Protein AF-A0A7W4V1E6-F1 (afdb_monomer_lite)

Sequence (403 aa):
MDKRIEKELVLLRAQRTRLVDEMHRVDVAMGSTAAKALASDRYASKSAIARLLGFSHTHVGNLIEASSRELPPEPETLVPVMENTLAGDYVTSIGARITRSVSAFSEADVLFQSEIDPRALLLESQESESPCMMWLLDNGQWVGVSAATVGYNGSGCSLSIEALTRAGIRPEIAEEIVGWRFCDAVDIEDPSTWKTSRKWPVHSREIPKRMGDRLIVPFGDLLREERFPSTNWLPVRAPGIDETGFYPSDTGQTSFQAWLRFLDDEDGTGLPNWAQGGRVARVFRNSEAAFEDGFSLSTRGGLWTENTLQPCVVIEQGFVQLWGFFHAPLNRTQYLPDEAYEVLAMAGVYPNSLRERDERASRPWARFVASLGPSKDGLPDRIDISGDENGCVQFTPDLPLNA

Structure (mmCIF, N/CA/C/O backbone):
data_AF-A0A7W4V1E6-F1
#
_entry.id   AF-A0A7W4V1E6-F1
#
loop_
_atom_site.group_PDB
_atom_site.id
_atom_site.type_symbol
_atom_site.label_atom_id
_atom_site.label_alt_id
_atom_site.label_comp_id
_atom_site.label_asym_id
_atom_site.label_entity_id
_atom_site.label_seq_id
_atom_site.pdbx_PDB_ins_code
_atom_site.Cartn_x
_atom_site.Cartn_y
_atom_site.Cartn_z
_atom_site.occupancy
_atom_site.B_iso_or_equiv
_atom_site.auth_seq_id
_atom_site.auth_comp_id
_atom_site.auth_asym_id
_atom_site.auth_atom_id
_atom_site.pdbx_PDB_model_num
ATOM 1 N N . MET A 1 1 ? -27.829 17.491 -1.520 1.00 53.41 1 MET A N 1
ATOM 2 C CA . MET A 1 1 ? -27.858 16.531 -2.642 1.00 53.41 1 MET A CA 1
ATOM 3 C C . MET A 1 1 ? -28.887 15.465 -2.296 1.00 53.41 1 MET A C 1
ATOM 5 O O . MET A 1 1 ? -29.018 15.158 -1.119 1.00 53.41 1 MET A O 1
ATOM 9 N N . ASP A 1 2 ? -29.697 15.004 -3.247 1.00 79.12 2 ASP A N 1
ATOM 10 C CA . ASP A 1 2 ? -30.762 14.032 -2.962 1.00 79.12 2 ASP A CA 1
ATOM 11 C C . ASP A 1 2 ? -30.137 12.659 -2.650 1.00 79.12 2 ASP A C 1
ATOM 13 O O . ASP A 1 2 ? -29.394 12.130 -3.479 1.00 79.12 2 ASP A O 1
ATOM 17 N N . LYS A 1 3 ? -30.429 12.078 -1.473 1.00 58.84 3 LYS A N 1
ATOM 18 C CA . LYS A 1 3 ? -29.887 10.775 -1.020 1.00 58.84 3 LYS A CA 1
ATOM 19 C C . LYS A 1 3 ? -30.135 9.653 -2.037 1.00 58.84 3 LYS A C 1
ATOM 21 O O . LYS A 1 3 ? -29.426 8.650 -2.063 1.00 58.84 3 LYS A O 1
ATOM 26 N N . ARG A 1 4 ? -31.147 9.817 -2.893 1.00 66.50 4 ARG A N 1
ATOM 27 C CA . ARG A 1 4 ? -31.454 8.895 -3.988 1.00 66.50 4 ARG A CA 1
ATOM 28 C C . ARG A 1 4 ? -30.422 8.940 -5.121 1.00 66.50 4 ARG A C 1
ATOM 30 O O . ARG A 1 4 ? -30.054 7.886 -5.625 1.00 66.50 4 ARG A O 1
ATOM 37 N N . ILE A 1 5 ? -29.945 10.131 -5.484 1.00 70.38 5 ILE A N 1
ATOM 38 C CA . ILE A 1 5 ? -28.945 10.331 -6.548 1.00 70.38 5 ILE A CA 1
ATOM 39 C C . ILE A 1 5 ? -27.585 9.782 -6.106 1.00 70.38 5 ILE A C 1
ATOM 41 O O . ILE A 1 5 ? -26.885 9.146 -6.887 1.00 70.38 5 ILE A O 1
ATOM 45 N N . GLU A 1 6 ? -27.236 9.978 -4.836 1.00 60.06 6 GLU A N 1
ATOM 46 C CA . GLU A 1 6 ? -26.008 9.449 -4.238 1.00 60.06 6 GLU A CA 1
ATOM 47 C C . GLU A 1 6 ? -25.981 7.914 -4.274 1.00 60.06 6 GLU A C 1
ATOM 49 O O . GLU A 1 6 ? -25.033 7.318 -4.781 1.00 60.06 6 GLU A O 1
ATOM 54 N N . LYS A 1 7 ? -27.087 7.271 -3.883 1.00 63.78 7 LYS A N 1
ATOM 55 C CA . LYS A 1 7 ? -27.238 5.811 -3.946 1.00 63.78 7 LYS A CA 1
ATOM 56 C C . LYS A 1 7 ? -27.154 5.251 -5.373 1.00 63.78 7 LYS A C 1
ATOM 58 O O . LYS A 1 7 ? -26.591 4.180 -5.587 1.00 63.78 7 LYS A O 1
ATOM 63 N N . GLU A 1 8 ? -27.717 5.954 -6.353 1.00 68.81 8 GLU A N 1
ATOM 64 C CA . GLU A 1 8 ? -27.687 5.535 -7.760 1.00 68.81 8 GLU A CA 1
ATOM 65 C C . GLU A 1 8 ? -26.280 5.676 -8.368 1.00 68.81 8 GLU A C 1
ATOM 67 O O . GLU A 1 8 ? -25.823 4.786 -9.088 1.00 68.81 8 GLU A O 1
ATOM 72 N N . LEU A 1 9 ? -25.538 6.726 -7.998 1.00 59.94 9 LEU A N 1
ATOM 73 C CA . LEU A 1 9 ? -24.129 6.892 -8.370 1.00 59.94 9 LEU A CA 1
ATOM 74 C C . LEU A 1 9 ? -23.226 5.811 -7.760 1.00 59.94 9 LEU A C 1
ATOM 76 O O . LEU A 1 9 ? -22.325 5.330 -8.447 1.00 59.94 9 LEU A O 1
ATOM 80 N N . VAL A 1 10 ? -23.473 5.402 -6.512 1.00 56.47 10 VAL A N 1
ATOM 81 C CA . VAL A 1 10 ? -22.743 4.299 -5.860 1.00 56.47 10 VAL A CA 1
ATOM 82 C C . VAL A 1 10 ? -22.945 2.989 -6.624 1.00 56.47 10 VAL A C 1
ATOM 84 O O . VAL A 1 10 ? -21.972 2.316 -6.964 1.00 56.47 10 VAL A O 1
ATOM 87 N N . LEU A 1 11 ? -24.190 2.661 -6.985 1.00 61.69 11 LEU A N 1
ATOM 88 C CA . LEU A 1 11 ? -24.495 1.447 -7.750 1.00 61.69 11 LEU A CA 1
ATOM 89 C C . LEU A 1 11 ? -23.829 1.447 -9.130 1.00 61.69 11 LEU A C 1
ATOM 91 O O . LEU A 1 11 ? -23.231 0.445 -9.519 1.00 61.69 11 LEU A O 1
ATOM 95 N N . LEU A 1 12 ? -23.876 2.571 -9.849 1.00 61.84 12 LEU A N 1
ATOM 96 C CA . LEU A 1 12 ? -23.239 2.690 -11.163 1.00 61.84 12 LEU A CA 1
ATOM 97 C C . LEU A 1 12 ? -21.709 2.587 -11.084 1.00 61.84 12 LEU A C 1
ATOM 99 O O . LEU A 1 12 ? -21.087 2.000 -11.970 1.00 61.84 12 LEU A O 1
ATOM 103 N N . ARG A 1 13 ? -21.084 3.114 -10.024 1.00 56.09 13 ARG A N 1
ATOM 104 C CA . ARG A 1 13 ? -19.630 3.013 -9.810 1.00 56.09 13 ARG A CA 1
ATOM 105 C C . ARG A 1 13 ? -19.204 1.598 -9.436 1.00 56.09 13 ARG A C 1
ATOM 107 O O . ARG A 1 13 ? -18.262 1.096 -10.038 1.00 56.09 13 ARG A O 1
ATOM 114 N N . ALA A 1 14 ? -19.929 0.934 -8.537 1.00 56.09 14 ALA A N 1
ATOM 115 C CA . ALA A 1 14 ? -19.693 -0.472 -8.211 1.00 56.09 14 ALA A CA 1
ATOM 116 C C . ALA A 1 14 ? -19.854 -1.369 -9.450 1.00 56.09 14 ALA A C 1
ATOM 118 O O . ALA A 1 14 ? -19.036 -2.255 -9.696 1.00 56.09 14 ALA A O 1
ATOM 119 N N . GLN A 1 15 ? -20.867 -1.095 -10.279 1.00 63.19 15 GLN A N 1
ATOM 120 C CA . GLN A 1 15 ? -21.063 -1.787 -11.550 1.00 63.19 15 GLN A CA 1
ATOM 121 C C . GLN A 1 15 ? -19.913 -1.521 -12.530 1.00 63.19 15 GLN A C 1
ATOM 123 O O . GLN A 1 15 ? -19.456 -2.453 -13.185 1.00 63.19 15 GLN A O 1
ATOM 128 N N . ARG A 1 16 ? -19.401 -0.285 -12.608 1.00 61.12 16 ARG A N 1
ATOM 129 C CA . ARG A 1 16 ? -18.223 0.042 -13.424 1.00 61.12 16 ARG A CA 1
ATOM 130 C C . ARG A 1 16 ? -16.979 -0.709 -12.951 1.00 61.12 16 ARG A C 1
ATOM 132 O O . ARG A 1 16 ? -16.312 -1.294 -13.792 1.00 61.12 16 ARG A O 1
ATOM 139 N N . THR A 1 17 ? -16.675 -0.713 -11.651 1.00 56.69 17 THR A N 1
ATOM 140 C CA . THR A 1 17 ? -15.527 -1.455 -11.097 1.00 56.69 17 THR A CA 1
ATOM 141 C C . THR A 1 17 ? -15.633 -2.934 -11.446 1.00 56.69 17 THR A C 1
ATOM 143 O O . THR A 1 17 ? -14.712 -3.491 -12.029 1.00 56.69 17 THR A O 1
ATOM 146 N N . ARG A 1 18 ? -16.810 -3.533 -11.234 1.00 65.50 18 ARG A N 1
ATOM 147 C CA . ARG A 1 18 ? -17.066 -4.931 -11.590 1.00 65.50 18 ARG A CA 1
ATOM 148 C C . ARG A 1 18 ? -16.869 -5.213 -13.081 1.00 65.50 18 ARG A C 1
ATOM 150 O O . ARG A 1 18 ? -16.315 -6.248 -13.428 1.00 65.50 18 ARG A O 1
ATOM 157 N N . LEU A 1 19 ? -17.306 -4.308 -13.958 1.00 64.62 19 LEU A N 1
ATOM 158 C CA . LEU A 1 19 ? -17.100 -4.438 -15.404 1.00 64.62 19 LEU A CA 1
ATOM 159 C C . LEU A 1 19 ? -15.622 -4.316 -15.790 1.00 64.62 19 LEU A C 1
ATOM 161 O O . LEU A 1 19 ? -15.177 -5.036 -16.676 1.00 64.62 19 LEU A O 1
ATOM 165 N N . VAL A 1 20 ? -14.858 -3.438 -15.133 1.00 66.38 20 VAL A N 1
ATOM 166 C CA . VAL A 1 20 ? -13.404 -3.327 -15.340 1.00 66.38 20 VAL A CA 1
ATOM 167 C C . VAL A 1 20 ? -12.700 -4.612 -14.898 1.00 66.38 20 VAL A C 1
ATOM 169 O O . VAL A 1 20 ? -11.871 -5.128 -15.643 1.00 66.38 20 VAL A O 1
ATOM 172 N N . ASP A 1 21 ? -13.084 -5.177 -13.753 1.00 61.81 21 ASP A N 1
ATOM 173 C CA . ASP A 1 21 ? -12.540 -6.449 -13.266 1.00 61.81 21 ASP A CA 1
ATOM 174 C C . ASP A 1 21 ? -12.914 -7.616 -14.200 1.00 61.81 21 ASP A C 1
ATOM 176 O O . ASP A 1 21 ? -12.085 -8.474 -14.507 1.00 61.81 21 ASP A O 1
ATOM 180 N N . GLU A 1 22 ? -14.148 -7.643 -14.718 1.00 69.12 22 GLU A N 1
ATOM 181 C CA . GLU A 1 22 ? -14.580 -8.625 -15.721 1.00 69.12 22 GLU A CA 1
ATOM 182 C C . GLU A 1 22 ? -13.806 -8.483 -17.037 1.00 69.12 22 GLU A C 1
ATOM 184 O O . GLU A 1 22 ? -13.367 -9.494 -17.587 1.00 69.12 22 GLU A O 1
ATOM 189 N N . MET A 1 23 ? -13.580 -7.256 -17.519 1.00 71.00 23 MET A N 1
ATOM 190 C CA . MET A 1 23 ? -12.745 -7.006 -18.697 1.00 71.00 23 MET A CA 1
ATOM 191 C C . MET A 1 23 ? -11.313 -7.495 -18.477 1.00 71.00 23 MET A C 1
ATOM 193 O O . MET A 1 23 ? -10.775 -8.193 -19.331 1.00 71.00 23 MET A O 1
ATOM 197 N N . HIS A 1 24 ? -10.728 -7.224 -17.309 1.00 68.00 24 HIS A N 1
ATOM 198 C CA . HIS A 1 24 ? -9.386 -7.697 -16.985 1.00 68.00 24 HIS A CA 1
ATOM 199 C C . HIS A 1 24 ? -9.297 -9.232 -16.982 1.00 68.00 24 HIS A C 1
ATOM 201 O O . HIS A 1 24 ? -8.365 -9.814 -17.535 1.00 68.00 24 HIS A O 1
ATOM 207 N N . ARG A 1 25 ? -10.308 -9.922 -16.438 1.00 69.12 25 ARG A N 1
ATOM 208 C CA . ARG A 1 25 ? -10.380 -11.393 -16.488 1.00 69.12 25 ARG A CA 1
ATOM 209 C C . ARG A 1 25 ? -10.493 -11.922 -17.916 1.00 69.12 25 ARG A C 1
ATOM 211 O O . ARG A 1 25 ? -9.897 -12.953 -18.231 1.00 69.12 25 ARG A O 1
ATOM 218 N N . VAL A 1 26 ? -11.250 -11.235 -18.773 1.00 75.19 26 VAL A N 1
ATOM 219 C CA . VAL A 1 26 ? -11.332 -11.560 -20.203 1.00 75.19 26 VAL A CA 1
ATOM 220 C C . VAL A 1 26 ? -9.960 -11.406 -20.859 1.00 75.19 26 VAL A C 1
ATOM 222 O O . VAL A 1 26 ? -9.536 -12.328 -21.554 1.00 75.19 26 VAL A O 1
ATOM 225 N N . ASP A 1 27 ? -9.232 -10.328 -20.572 1.00 74.00 27 ASP A N 1
ATOM 226 C CA . ASP A 1 27 ? -7.888 -10.084 -21.107 1.00 74.00 27 ASP A CA 1
ATOM 227 C C . ASP A 1 27 ? -6.894 -11.183 -20.697 1.00 74.00 27 ASP A C 1
ATOM 229 O O . ASP A 1 27 ? -6.196 -11.740 -21.548 1.00 74.00 27 ASP A O 1
ATOM 233 N N . VAL A 1 28 ? -6.883 -11.595 -19.425 1.00 70.25 28 VAL A N 1
ATOM 234 C CA . VAL A 1 28 ? -6.040 -12.716 -18.965 1.00 70.25 28 VAL A CA 1
ATOM 235 C C . VAL A 1 28 ? -6.434 -14.025 -19.654 1.00 70.25 28 VAL A C 1
ATOM 237 O O . VAL A 1 28 ? -5.568 -14.770 -20.123 1.00 70.25 28 VAL A O 1
ATOM 240 N N . ALA A 1 29 ? -7.729 -14.327 -19.769 1.00 76.50 29 ALA A N 1
ATOM 241 C CA . ALA A 1 29 ? -8.191 -15.541 -20.441 1.00 76.50 29 ALA A CA 1
ATOM 242 C C . ALA A 1 29 ? -7.820 -15.552 -21.938 1.00 76.50 29 ALA A C 1
ATOM 244 O O . ALA A 1 29 ? -7.391 -16.581 -22.480 1.00 76.50 29 ALA A O 1
ATOM 245 N N . MET A 1 30 ? -7.940 -14.402 -22.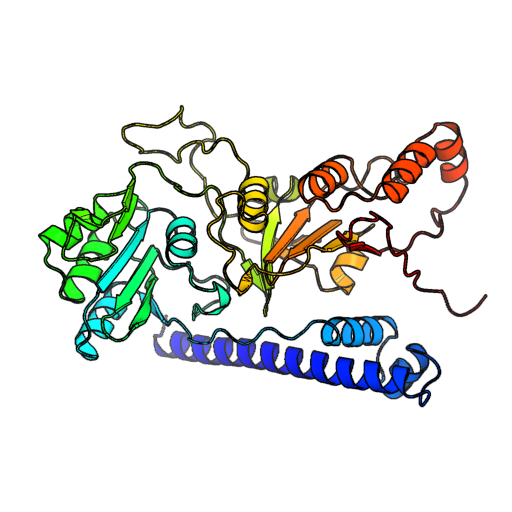605 1.00 78.75 30 MET A N 1
ATOM 246 C CA . MET A 1 30 ? -7.528 -14.204 -23.994 1.00 78.75 30 MET A CA 1
ATOM 247 C C . MET A 1 30 ? -6.020 -14.358 -24.152 1.00 78.75 30 MET A C 1
ATOM 249 O O . MET A 1 30 ? -5.570 -15.071 -25.051 1.00 78.75 30 MET A O 1
ATOM 253 N N . GLY A 1 31 ? -5.244 -13.785 -23.239 1.00 79.56 31 GLY A N 1
ATOM 254 C CA . GLY A 1 31 ? -3.805 -13.967 -23.163 1.00 79.56 31 GLY A CA 1
ATOM 255 C C . GLY A 1 31 ? -3.392 -15.422 -22.994 1.00 79.56 31 GLY A C 1
ATOM 256 O O . GLY A 1 31 ? -2.542 -15.903 -23.738 1.00 79.56 31 GLY A O 1
ATOM 257 N N . SER A 1 32 ? -4.058 -16.164 -22.102 1.00 79.62 32 SER A N 1
ATOM 258 C CA . SER A 1 32 ? -3.743 -17.575 -21.836 1.00 79.62 32 SER A CA 1
ATOM 259 C C . SER A 1 32 ? -4.015 -18.416 -23.078 1.00 79.62 32 SER A C 1
ATOM 261 O 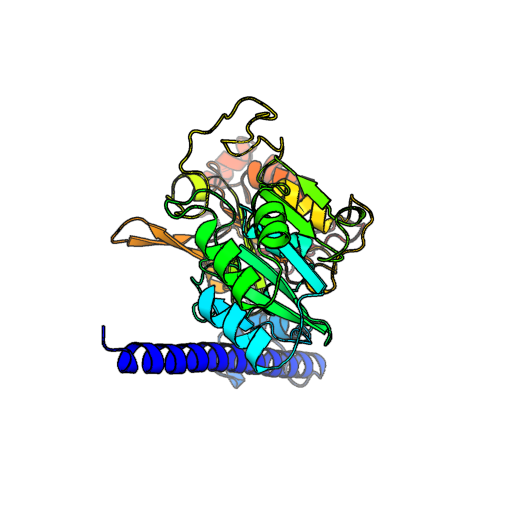O . SER A 1 32 ? -3.253 -19.316 -23.441 1.00 79.62 32 SER A O 1
ATOM 263 N N . THR A 1 33 ? -5.095 -18.079 -23.783 1.00 81.25 33 THR A N 1
ATOM 264 C CA . THR A 1 33 ? -5.448 -18.689 -25.063 1.00 81.25 33 THR A CA 1
ATOM 265 C C . THR A 1 33 ? -4.405 -18.365 -26.133 1.00 81.25 33 THR A C 1
ATOM 267 O O . THR A 1 33 ? -3.972 -19.271 -26.844 1.00 81.25 33 THR A O 1
ATOM 270 N N . ALA A 1 34 ? -3.947 -17.113 -26.224 1.00 80.56 34 ALA A N 1
ATOM 271 C CA . ALA A 1 34 ? -2.888 -16.701 -27.144 1.00 80.56 34 ALA A CA 1
ATOM 272 C C . ALA A 1 34 ? -1.539 -17.378 -26.828 1.00 80.56 34 ALA A C 1
ATOM 274 O O . ALA A 1 34 ? -0.861 -17.842 -27.743 1.00 80.56 34 ALA A O 1
ATOM 275 N N . ALA A 1 35 ? -1.183 -17.525 -25.550 1.00 79.44 35 ALA A N 1
ATOM 276 C CA . ALA A 1 35 ? 0.021 -18.219 -25.099 1.00 79.44 35 ALA A CA 1
ATOM 277 C C . ALA A 1 35 ? -0.004 -19.706 -25.493 1.00 79.44 35 ALA A C 1
ATOM 279 O O . ALA A 1 35 ? 0.938 -20.213 -26.101 1.00 79.44 35 ALA A O 1
ATOM 280 N N . LYS A 1 36 ? -1.126 -20.396 -25.242 1.00 82.00 36 LYS A N 1
ATOM 281 C CA . LYS A 1 36 ? -1.348 -21.786 -25.683 1.00 82.00 36 LYS A CA 1
ATOM 282 C C . LYS A 1 36 ? -1.326 -21.917 -27.209 1.00 82.00 36 LYS A C 1
ATOM 284 O O . LYS A 1 36 ? -0.834 -22.907 -27.748 1.00 82.00 36 LYS A O 1
ATOM 289 N N . ALA A 1 37 ? -1.855 -20.924 -27.919 1.00 78.62 37 ALA A N 1
ATOM 290 C CA . ALA A 1 37 ? -1.866 -20.892 -29.376 1.00 78.62 37 ALA A CA 1
ATOM 291 C C . ALA A 1 37 ? -0.452 -20.737 -29.971 1.00 78.62 37 ALA A C 1
ATOM 293 O O . ALA A 1 37 ? -0.162 -21.378 -30.978 1.00 78.62 37 ALA A O 1
ATOM 294 N N . LEU A 1 38 ? 0.433 -19.962 -29.330 1.00 78.62 38 LEU A N 1
ATOM 295 C CA . LEU A 1 38 ? 1.859 -19.897 -29.685 1.00 78.62 38 LEU A CA 1
ATOM 296 C C . LEU A 1 38 ? 2.588 -21.203 -29.382 1.00 78.62 38 LEU A C 1
ATOM 298 O O . LEU A 1 38 ? 3.353 -21.678 -30.209 1.00 78.62 38 LEU A O 1
ATOM 302 N N . ALA A 1 39 ? 2.335 -21.794 -28.213 1.00 77.94 39 ALA A N 1
ATOM 303 C CA . ALA A 1 39 ? 3.016 -23.011 -27.775 1.00 77.94 39 ALA A CA 1
ATOM 304 C C . ALA A 1 39 ? 2.611 -24.273 -28.561 1.00 77.94 39 ALA A C 1
ATOM 306 O O . ALA A 1 39 ? 3.296 -25.287 -28.487 1.00 77.94 39 ALA A O 1
ATOM 307 N N . SER A 1 40 ? 1.489 -24.241 -29.288 1.00 76.38 40 SER A N 1
ATOM 308 C CA . SER A 1 40 ? 0.946 -25.396 -30.021 1.00 76.38 40 SER A CA 1
ATOM 309 C C . SER A 1 40 ? 1.373 -25.473 -31.493 1.00 76.38 40 SER A C 1
ATOM 311 O O . SER A 1 40 ? 0.762 -26.229 -32.246 1.00 76.38 40 SER A O 1
ATOM 313 N N . ASP A 1 41 ? 2.353 -24.669 -31.931 1.00 67.50 41 ASP A N 1
ATOM 314 C CA . ASP A 1 41 ? 2.800 -24.509 -33.335 1.00 67.50 41 ASP A CA 1
ATOM 315 C C . ASP A 1 41 ? 1.681 -24.153 -34.338 1.00 67.50 41 ASP A C 1
ATOM 317 O O . ASP A 1 41 ? 1.891 -24.062 -35.549 1.00 67.50 41 ASP A O 1
ATOM 321 N N . ARG A 1 42 ? 0.463 -23.899 -33.844 1.00 60.22 42 ARG A N 1
ATOM 322 C CA . ARG A 1 42 ? -0.716 -23.575 -34.652 1.00 60.22 42 ARG A CA 1
ATOM 323 C C . ARG A 1 42 ? -0.607 -22.185 -35.280 1.00 60.22 42 ARG A C 1
ATOM 325 O O . ARG A 1 42 ? -1.249 -21.920 -36.294 1.00 60.22 42 ARG A O 1
ATOM 332 N N . TYR A 1 43 ? 0.220 -21.320 -34.692 1.00 69.00 43 TYR A N 1
ATOM 333 C CA . TYR A 1 43 ? 0.565 -19.999 -35.200 1.00 69.00 43 TYR A CA 1
ATOM 334 C C . TYR A 1 43 ? 2.071 -19.774 -35.086 1.00 69.00 43 TYR A C 1
ATOM 336 O O . TYR A 1 43 ? 2.656 -19.989 -34.032 1.00 69.00 43 TYR A O 1
ATOM 344 N N . ALA A 1 44 ? 2.684 -19.276 -36.160 1.00 65.69 44 ALA A N 1
ATOM 345 C CA . ALA A 1 44 ? 4.133 -19.091 -36.230 1.00 65.69 44 ALA A CA 1
ATOM 346 C C . ALA A 1 44 ? 4.663 -17.896 -35.409 1.00 65.69 44 ALA A C 1
ATOM 348 O O . ALA A 1 44 ? 5.869 -17.794 -35.201 1.00 65.69 44 ALA A O 1
ATOM 349 N N . SER A 1 45 ? 3.809 -16.948 -34.994 1.00 78.12 45 SER A N 1
ATOM 350 C CA . SER A 1 45 ? 4.249 -15.753 -34.253 1.00 78.12 45 SER A CA 1
ATOM 351 C C . SER A 1 45 ? 3.110 -14.982 -33.573 1.00 78.12 45 SER A C 1
ATOM 353 O O . SER A 1 45 ? 1.942 -15.096 -33.958 1.00 78.12 45 SER A O 1
ATOM 355 N N . LYS A 1 46 ? 3.462 -14.104 -32.615 1.00 76.12 46 LYS A N 1
ATOM 356 C CA . LYS A 1 46 ? 2.543 -13.129 -31.985 1.00 76.12 46 LYS A CA 1
ATOM 357 C C . LYS A 1 46 ? 1.804 -12.287 -33.034 1.00 76.12 46 LYS A C 1
ATOM 359 O O . LYS A 1 46 ? 0.610 -12.039 -32.907 1.00 76.12 46 LYS A O 1
ATOM 364 N N . SER A 1 47 ? 2.478 -11.916 -34.126 1.00 73.44 47 SER A N 1
ATOM 365 C CA . SER A 1 47 ? 1.895 -11.141 -35.231 1.00 73.44 47 SER A CA 1
ATOM 366 C C . SER A 1 47 ? 0.846 -11.911 -36.042 1.00 73.44 47 SER A C 1
ATOM 368 O O . SER A 1 47 ? -0.010 -11.297 -36.681 1.00 73.44 47 SER A O 1
ATOM 370 N N . ALA A 1 48 ? 0.912 -13.246 -36.067 1.00 75.00 48 ALA A N 1
ATOM 371 C CA . ALA A 1 48 ? -0.125 -14.071 -36.682 1.00 75.00 48 ALA A CA 1
ATOM 372 C C . ALA A 1 48 ? -1.396 -14.084 -35.817 1.00 75.00 48 ALA A C 1
ATOM 374 O O . ALA A 1 48 ? -2.498 -13.944 -36.343 1.00 75.00 48 ALA A O 1
ATOM 375 N N . ILE A 1 49 ? -1.230 -14.156 -34.494 1.00 77.62 49 ILE A N 1
ATOM 376 C CA . ILE A 1 49 ? -2.330 -14.080 -33.525 1.00 77.62 49 ILE A CA 1
ATOM 377 C C . ILE A 1 49 ? -2.965 -12.685 -33.525 1.00 77.62 49 ILE A C 1
ATOM 379 O O . ILE A 1 49 ? -4.184 -12.571 -33.576 1.00 77.62 49 ILE A O 1
ATOM 383 N N . ALA A 1 50 ? -2.156 -11.626 -33.561 1.00 77.00 50 ALA A N 1
ATOM 384 C CA . ALA A 1 50 ? -2.627 -10.243 -33.634 1.00 77.00 50 ALA A CA 1
ATOM 385 C C . ALA A 1 50 ? -3.537 -9.996 -34.846 1.00 77.00 50 ALA A C 1
ATOM 387 O O . ALA A 1 50 ? -4.639 -9.471 -34.699 1.00 77.00 50 ALA A O 1
ATOM 388 N N . ARG A 1 51 ? -3.134 -10.479 -36.031 1.00 79.88 51 ARG A N 1
ATOM 389 C CA . ARG A 1 51 ? -3.960 -10.410 -37.248 1.00 79.88 51 ARG A CA 1
ATOM 390 C C . ARG A 1 51 ? -5.275 -11.175 -37.128 1.00 79.88 51 ARG A C 1
ATOM 392 O O . ARG A 1 51 ? -6.274 -10.719 -37.668 1.00 79.88 51 ARG A O 1
ATOM 399 N N . LEU A 1 52 ? -5.273 -12.321 -36.448 1.00 82.12 52 LEU A N 1
ATOM 400 C CA . LEU A 1 52 ? -6.479 -13.124 -36.249 1.00 82.12 52 LEU A CA 1
ATOM 401 C C . LEU A 1 52 ? -7.472 -12.439 -35.304 1.00 82.12 52 LEU A C 1
ATOM 403 O O . LEU A 1 52 ? -8.671 -12.459 -35.557 1.00 82.12 52 LEU A O 1
ATOM 407 N N . LEU A 1 53 ? -6.965 -11.852 -34.219 1.00 78.50 53 LEU A N 1
ATOM 408 C CA . LEU A 1 53 ? -7.780 -11.218 -33.186 1.00 78.50 53 LEU A CA 1
ATOM 409 C C . LEU A 1 53 ? -8.148 -9.761 -33.512 1.00 78.50 53 LEU A C 1
ATOM 411 O O . LEU A 1 53 ? -8.956 -9.170 -32.806 1.00 78.50 53 LEU A O 1
ATOM 415 N N . GLY A 1 54 ? -7.573 -9.180 -34.570 1.00 78.75 54 GLY A N 1
ATOM 416 C CA . GLY A 1 54 ? -7.781 -7.774 -34.920 1.00 78.75 54 GLY A CA 1
ATOM 417 C C . GLY A 1 54 ? -7.100 -6.794 -33.959 1.00 78.75 54 GLY A C 1
ATOM 418 O O . GLY A 1 54 ? -7.507 -5.639 -33.884 1.00 78.75 54 GLY A O 1
ATOM 419 N N . PHE A 1 55 ? -6.069 -7.239 -33.237 1.00 79.25 55 PHE A N 1
ATOM 420 C CA . PHE A 1 55 ? -5.301 -6.416 -32.299 1.00 79.25 55 PHE A CA 1
ATOM 421 C C . PHE A 1 55 ? -3.930 -6.031 -32.857 1.00 79.25 55 PHE A C 1
ATOM 423 O O . PHE A 1 55 ? -3.449 -6.599 -33.841 1.00 79.25 55 PHE A O 1
ATOM 430 N N . SER A 1 56 ? -3.264 -5.079 -32.199 1.00 72.94 56 SER A N 1
ATOM 431 C CA . SER A 1 56 ? -1.844 -4.826 -32.441 1.00 72.94 56 SER A CA 1
ATOM 432 C C . SER A 1 56 ? -0.988 -5.969 -31.877 1.00 72.94 56 SER A C 1
ATOM 434 O O . SER A 1 56 ? -1.397 -6.698 -30.970 1.00 72.94 56 SER A O 1
ATOM 436 N N . HIS A 1 57 ? 0.220 -6.144 -32.419 1.00 66.75 57 HIS A N 1
ATOM 437 C CA . HIS A 1 57 ? 1.139 -7.172 -31.922 1.00 66.75 57 HIS A CA 1
ATOM 438 C C . HIS A 1 57 ? 1.556 -6.917 -30.462 1.00 66.75 57 HIS A C 1
ATOM 440 O O . HIS A 1 57 ? 1.642 -7.872 -29.693 1.00 66.75 57 HIS A O 1
ATOM 446 N N . THR A 1 58 ? 1.724 -5.642 -30.090 1.00 64.44 58 THR A N 1
ATOM 447 C CA . THR A 1 58 ? 2.002 -5.169 -28.730 1.00 64.44 58 THR A CA 1
ATOM 448 C C . THR A 1 58 ? 0.881 -5.585 -27.788 1.00 64.44 58 THR A C 1
ATOM 450 O O . THR A 1 58 ? 1.128 -6.222 -26.775 1.00 64.44 58 THR A O 1
ATOM 453 N N . HIS A 1 59 ? -0.376 -5.361 -28.184 1.00 69.62 59 HIS A N 1
ATOM 454 C CA . HIS A 1 59 ? -1.535 -5.726 -27.374 1.00 69.62 59 HIS A CA 1
ATOM 455 C C . HIS A 1 59 ? -1.620 -7.242 -27.139 1.00 69.62 59 HIS A C 1
ATOM 457 O O . HIS A 1 59 ? -1.875 -7.681 -26.025 1.00 69.62 59 HIS A O 1
ATOM 463 N N . VAL A 1 60 ? -1.324 -8.070 -28.148 1.00 73.75 60 VAL A N 1
ATOM 464 C CA . VAL A 1 60 ? -1.238 -9.532 -27.960 1.00 73.75 60 VAL A CA 1
ATOM 465 C C . VAL A 1 60 ? -0.076 -9.928 -27.047 1.00 73.75 60 VAL A C 1
ATOM 467 O O . VAL A 1 60 ? -0.226 -10.850 -26.248 1.00 73.75 60 VAL A O 1
ATOM 470 N N . GLY A 1 61 ? 1.066 -9.241 -27.143 1.00 70.56 61 GLY A N 1
ATOM 471 C CA . GLY A 1 61 ? 2.175 -9.383 -26.199 1.00 70.56 61 GLY A CA 1
ATOM 472 C C . GLY A 1 61 ? 1.731 -9.118 -24.761 1.00 70.56 61 GLY A C 1
ATOM 473 O O . GLY A 1 61 ? 1.939 -9.978 -23.909 1.00 70.56 61 GLY A O 1
ATOM 474 N N . ASN A 1 62 ? 1.030 -8.006 -24.540 1.00 66.12 62 ASN A N 1
ATOM 475 C CA . ASN A 1 62 ? 0.525 -7.587 -23.234 1.00 66.12 62 ASN A CA 1
ATOM 476 C C . ASN A 1 62 ? -0.515 -8.567 -22.683 1.00 66.12 62 ASN A C 1
ATOM 478 O O . ASN A 1 62 ? -0.462 -8.903 -21.506 1.00 66.12 62 ASN A O 1
ATOM 482 N N . LEU A 1 63 ? -1.406 -9.100 -23.528 1.00 74.62 63 LEU A N 1
ATOM 483 C CA . LEU A 1 63 ? -2.353 -10.148 -23.133 1.00 74.62 63 LEU A CA 1
ATOM 484 C C . LEU A 1 63 ? -1.618 -11.422 -22.692 1.00 74.62 63 LEU A C 1
ATOM 486 O O . LEU A 1 63 ? -1.889 -11.956 -21.619 1.00 74.62 63 LEU A O 1
ATOM 490 N N . ILE A 1 64 ? -0.669 -11.914 -23.496 1.00 74.19 64 ILE A N 1
ATOM 491 C CA . ILE A 1 64 ? 0.117 -13.113 -23.163 1.00 74.19 64 ILE A CA 1
ATOM 492 C C . ILE A 1 64 ? 0.875 -12.908 -21.851 1.00 74.19 64 ILE A C 1
ATOM 494 O O . ILE A 1 64 ? 0.835 -13.780 -20.984 1.00 74.19 64 ILE A O 1
ATOM 498 N N . GLU A 1 65 ? 1.519 -11.756 -21.685 1.00 67.00 65 GLU A N 1
ATOM 499 C CA . GLU A 1 65 ? 2.230 -11.410 -20.460 1.00 67.00 65 GLU A CA 1
ATOM 500 C C . GLU A 1 65 ? 1.271 -11.361 -19.262 1.00 67.00 65 GLU A C 1
ATOM 502 O O . GLU A 1 65 ? 1.510 -12.034 -18.261 1.00 67.00 65 GLU A O 1
ATOM 507 N N . ALA A 1 66 ? 0.132 -10.675 -19.391 1.00 64.75 66 ALA A N 1
ATOM 508 C CA . ALA A 1 66 ? -0.913 -10.629 -18.370 1.00 64.75 66 ALA A CA 1
ATOM 509 C C . ALA A 1 66 ? -1.437 -12.024 -18.000 1.00 64.75 66 ALA A C 1
ATOM 511 O O . ALA A 1 66 ? -1.779 -12.259 -16.850 1.00 64.75 66 ALA A O 1
ATOM 512 N N . SER A 1 67 ? -1.453 -12.969 -18.943 1.00 64.75 67 SER A N 1
ATOM 513 C CA . SER A 1 67 ? -1.881 -14.348 -18.688 1.00 64.75 67 SER A CA 1
ATOM 514 C C . SER A 1 67 ? -0.830 -15.272 -18.092 1.00 64.75 67 SER A C 1
ATOM 516 O O . SER A 1 67 ? -1.173 -16.320 -17.549 1.00 64.75 67 SER A O 1
ATOM 518 N N . SER A 1 68 ? 0.444 -14.917 -18.254 1.00 60.97 68 SER A N 1
ATOM 519 C CA . SER A 1 68 ? 1.554 -15.606 -17.596 1.00 60.97 68 SER A CA 1
ATOM 520 C C . SER A 1 68 ? 1.696 -15.186 -16.136 1.00 60.97 68 SER A C 1
ATOM 522 O O . SER A 1 68 ? 2.322 -15.898 -15.355 1.00 60.97 68 SER A O 1
ATOM 524 N N . ARG A 1 69 ? 1.077 -14.062 -15.760 1.00 60.34 69 ARG A N 1
ATOM 525 C CA . ARG A 1 69 ? 0.872 -13.688 -14.367 1.00 60.34 69 ARG A CA 1
ATOM 526 C C . ARG A 1 69 ? -0.277 -14.541 -13.840 1.00 60.34 69 ARG A C 1
ATOM 528 O O . ARG A 1 69 ? -1.368 -14.530 -14.408 1.00 60.34 69 ARG A O 1
ATOM 535 N N . GLU A 1 70 ? -0.029 -15.317 -12.788 1.00 53.34 70 GLU A N 1
ATOM 536 C CA . GLU A 1 70 ? -1.129 -15.937 -12.054 1.00 53.34 70 GLU A CA 1
ATOM 537 C C . GLU A 1 70 ? -2.060 -14.814 -11.597 1.00 53.34 70 GLU A C 1
ATOM 539 O O . GLU A 1 70 ? -1.631 -13.897 -10.892 1.00 53.34 70 GLU A O 1
ATOM 544 N N . LEU A 1 71 ? -3.319 -14.853 -12.054 1.00 53.53 71 LEU A N 1
ATOM 545 C CA . LEU A 1 71 ? -4.331 -13.956 -11.517 1.00 53.53 71 LEU A CA 1
ATOM 546 C C . LEU A 1 71 ? -4.360 -14.178 -10.007 1.00 53.53 71 LEU A C 1
ATOM 548 O O . LEU A 1 71 ? -4.440 -15.336 -9.578 1.00 53.53 71 LEU A O 1
ATOM 552 N N . PRO A 1 72 ? -4.308 -13.103 -9.211 1.00 56.44 72 PRO A N 1
ATOM 553 C CA . PRO A 1 72 ? -4.416 -13.234 -7.778 1.00 56.44 72 PRO A CA 1
ATOM 554 C C . PRO A 1 72 ? -5.638 -14.072 -7.407 1.00 56.44 72 PRO A C 1
ATOM 556 O O . PRO A 1 72 ? -6.702 -13.879 -8.009 1.00 56.44 72 PRO A O 1
ATOM 559 N N . PRO A 1 73 ? -5.560 -14.926 -6.375 1.00 62.91 73 PRO A N 1
ATOM 560 C CA . PRO A 1 73 ? -6.778 -15.276 -5.675 1.00 62.91 73 PRO A CA 1
ATOM 561 C C . PRO A 1 73 ? -7.414 -13.967 -5.186 1.00 62.91 73 PRO A C 1
ATOM 563 O O . PRO A 1 73 ? -6.739 -13.106 -4.609 1.00 62.91 73 PRO A O 1
ATOM 566 N N . GLU A 1 74 ? -8.704 -13.800 -5.476 1.00 67.88 74 GLU A N 1
ATOM 567 C CA . GLU A 1 74 ? -9.505 -12.733 -4.878 1.00 67.88 74 GLU A CA 1
ATOM 568 C C . GLU A 1 74 ? -9.344 -12.794 -3.353 1.00 67.88 74 GLU A C 1
ATOM 570 O O . GLU A 1 74 ? -9.225 -13.899 -2.808 1.00 67.88 74 GLU A O 1
ATOM 575 N N . PRO A 1 75 ? -9.337 -11.645 -2.654 1.00 74.50 75 PRO A N 1
ATOM 576 C CA . PRO A 1 75 ? -9.313 -11.650 -1.202 1.00 74.50 75 PRO A CA 1
ATOM 577 C C . PRO A 1 75 ? -10.426 -12.564 -0.680 1.00 74.50 75 PRO A C 1
ATOM 579 O O . PRO A 1 75 ? -11.591 -12.415 -1.049 1.00 74.50 75 PRO A O 1
ATOM 582 N N . GLU A 1 76 ? -10.052 -13.526 0.167 1.00 71.94 76 GLU A N 1
ATOM 583 C CA . GLU A 1 76 ? -10.957 -14.587 0.631 1.00 71.94 76 GLU A CA 1
ATOM 584 C C . GLU A 1 76 ? -12.194 -14.023 1.336 1.00 71.94 76 GLU A C 1
ATOM 586 O O . GLU A 1 76 ? -13.278 -14.603 1.280 1.00 71.94 76 GLU A O 1
ATOM 591 N N . THR A 1 77 ? -12.029 -12.878 2.001 1.00 78.62 77 THR A N 1
ATOM 592 C CA . THR A 1 77 ? -13.091 -12.173 2.711 1.00 78.62 77 THR A CA 1
ATOM 593 C C . THR A 1 77 ? -13.037 -10.695 2.369 1.00 78.62 77 THR A C 1
ATOM 595 O O . THR A 1 77 ? -12.019 -10.039 2.573 1.00 78.62 77 THR A O 1
ATOM 598 N N . LEU A 1 78 ? -14.151 -10.166 1.872 1.00 86.19 78 LEU A N 1
ATOM 599 C CA . LEU A 1 78 ? -14.328 -8.735 1.666 1.00 86.19 78 LEU A CA 1
ATOM 600 C C . LEU A 1 78 ? -14.647 -8.057 3.000 1.00 86.19 78 LEU A C 1
ATOM 602 O O . LEU A 1 78 ? -15.491 -8.531 3.762 1.00 86.19 78 LEU A O 1
ATOM 606 N N . VAL A 1 79 ? -13.993 -6.931 3.261 1.00 90.12 79 VAL A N 1
ATOM 607 C CA . VAL A 1 79 ? -14.144 -6.157 4.492 1.00 90.12 79 VAL A CA 1
ATOM 608 C C . VAL A 1 79 ? -15.006 -4.931 4.198 1.00 90.12 79 VAL A C 1
ATOM 610 O O . VAL A 1 79 ? -14.568 -4.053 3.448 1.00 90.12 79 VAL A O 1
ATOM 613 N N . PRO A 1 80 ? -16.227 -4.838 4.754 1.00 90.25 80 PRO A N 1
ATOM 614 C CA . PRO A 1 80 ? -17.033 -3.638 4.607 1.00 90.25 80 PRO A CA 1
ATOM 615 C C . PRO A 1 80 ? -16.364 -2.469 5.333 1.00 90.25 80 PRO A C 1
ATOM 617 O O . PRO A 1 80 ? -15.954 -2.611 6.485 1.00 90.25 80 PRO A O 1
ATOM 620 N N . VAL A 1 81 ? -16.289 -1.317 4.667 1.00 90.00 81 VAL A N 1
ATOM 621 C CA . VAL A 1 81 ? -15.887 -0.050 5.285 1.00 90.00 81 VAL A CA 1
ATOM 622 C C . VAL A 1 81 ? -17.131 0.815 5.430 1.00 90.00 81 VAL A C 1
ATOM 624 O O . VAL A 1 81 ? -17.852 1.030 4.459 1.00 90.00 81 VAL A O 1
ATOM 627 N N . MET A 1 82 ? -17.417 1.264 6.648 1.00 89.44 82 MET A N 1
ATOM 628 C CA . MET A 1 82 ? -18.626 2.020 6.974 1.00 89.44 82 MET A CA 1
ATOM 629 C C . MET A 1 82 ? -18.272 3.291 7.737 1.00 89.44 82 MET A C 1
ATOM 631 O O . MET A 1 82 ? -17.309 3.307 8.502 1.00 89.44 82 MET A O 1
ATOM 635 N N . GLU A 1 83 ? -19.084 4.337 7.587 1.00 88.38 83 GLU A N 1
ATOM 636 C CA . GLU A 1 83 ? -18.968 5.521 8.440 1.00 88.38 83 GLU A CA 1
ATOM 637 C C . GLU A 1 83 ? -19.181 5.163 9.917 1.00 88.38 83 GLU A C 1
ATOM 639 O O . GLU A 1 83 ? -19.937 4.250 10.259 1.00 88.38 83 GLU A O 1
ATOM 644 N N . ASN A 1 84 ? -18.538 5.932 10.792 1.00 87.44 84 ASN A N 1
ATOM 645 C CA . ASN A 1 84 ? -18.465 5.729 12.237 1.00 87.44 84 ASN A CA 1
ATOM 646 C C . ASN A 1 84 ? -19.784 5.280 12.910 1.00 87.44 84 ASN A C 1
ATOM 648 O O . ASN A 1 84 ? -19.811 4.280 13.626 1.00 87.44 84 ASN A O 1
ATOM 652 N N . THR A 1 85 ? -20.891 5.986 12.662 1.00 86.75 85 THR A N 1
ATOM 653 C CA . THR A 1 85 ? -22.195 5.687 13.275 1.00 86.75 85 THR A CA 1
ATOM 654 C C . THR A 1 85 ? -22.806 4.401 12.730 1.00 86.75 85 THR A C 1
ATOM 656 O O . THR A 1 85 ? -23.318 3.592 13.502 1.00 86.75 85 THR A O 1
ATOM 659 N N . LEU A 1 86 ? -22.697 4.184 11.417 1.00 90.88 86 LEU A N 1
ATOM 660 C CA . LEU A 1 86 ? -23.212 2.995 10.749 1.00 90.88 86 LEU A CA 1
ATOM 661 C C . LEU A 1 86 ? -22.441 1.739 11.165 1.00 90.88 86 LEU A C 1
ATOM 663 O O . LEU A 1 86 ? -23.053 0.690 11.339 1.00 90.88 86 LEU A O 1
ATOM 667 N N . ALA A 1 87 ? -21.125 1.846 11.364 1.00 92.75 87 ALA A N 1
ATOM 668 C CA . ALA A 1 87 ? -20.299 0.735 11.822 1.00 92.75 87 ALA A CA 1
ATOM 669 C C . ALA A 1 87 ? -20.742 0.230 13.206 1.00 92.75 87 ALA A C 1
ATOM 671 O O . ALA A 1 87 ? -20.926 -0.973 13.392 1.00 92.75 87 ALA A O 1
ATOM 672 N N . GLY A 1 88 ? -20.963 1.140 14.163 1.00 92.81 88 GLY A N 1
ATOM 673 C CA . GLY A 1 88 ? -21.440 0.776 15.501 1.00 92.81 88 GLY A CA 1
ATOM 674 C C . GLY A 1 88 ? -22.835 0.147 15.480 1.00 92.81 88 GLY A C 1
ATOM 675 O O . GLY A 1 88 ? -23.057 -0.903 16.088 1.00 92.81 88 GLY A O 1
ATOM 676 N N . ASP A 1 89 ? -23.755 0.736 14.709 1.00 92.31 89 ASP A N 1
ATOM 677 C CA . ASP A 1 89 ? -25.110 0.207 14.536 1.00 92.31 89 ASP A CA 1
ATOM 678 C C . ASP A 1 89 ? -25.089 -1.179 13.861 1.00 92.31 89 ASP A C 1
ATOM 680 O O . ASP A 1 89 ? -25.841 -2.071 14.258 1.00 92.31 89 ASP A O 1
ATOM 684 N N . TYR A 1 90 ? -24.202 -1.392 12.879 1.00 93.44 90 TYR A N 1
ATOM 685 C CA . TYR A 1 90 ? -24.021 -2.674 12.198 1.00 93.44 90 TYR A CA 1
ATOM 686 C C . TYR A 1 90 ? -23.613 -3.775 13.177 1.00 93.44 90 TYR A C 1
ATOM 688 O O . TYR A 1 90 ? -24.321 -4.781 13.253 1.00 93.44 90 TYR A O 1
ATOM 696 N N . VAL A 1 91 ? -22.542 -3.570 13.957 1.00 95.81 91 VAL A N 1
ATOM 697 C CA . VAL A 1 91 ? -22.041 -4.554 14.939 1.00 95.81 91 VAL A CA 1
ATOM 698 C C . VAL A 1 91 ? -23.149 -4.970 15.907 1.00 95.81 91 VAL A C 1
ATOM 700 O O . VAL A 1 91 ? -23.411 -6.162 16.083 1.00 95.81 91 VAL A O 1
ATOM 703 N N . THR A 1 92 ? -23.869 -3.989 16.454 1.00 93.88 92 THR A N 1
ATOM 704 C CA . THR A 1 92 ? -24.993 -4.232 17.363 1.00 93.88 92 THR A CA 1
ATOM 705 C C . THR A 1 92 ? -26.150 -4.955 16.665 1.00 93.88 92 THR A C 1
ATOM 707 O O . THR A 1 92 ? -26.731 -5.881 17.233 1.00 93.88 92 THR A O 1
ATOM 710 N N . SER A 1 93 ? -26.480 -4.590 15.421 1.00 93.50 93 SER A N 1
ATOM 711 C CA . SER A 1 93 ? -27.600 -5.183 14.674 1.00 93.50 93 SER A CA 1
ATOM 712 C C . SER A 1 93 ? -27.407 -6.665 14.349 1.00 93.50 93 SER A C 1
ATOM 714 O O . SER A 1 93 ? -28.383 -7.417 14.328 1.00 93.50 93 SER A O 1
ATOM 716 N N . ILE A 1 94 ? -26.161 -7.095 14.129 1.00 94.88 94 ILE A N 1
ATOM 717 C CA . ILE A 1 94 ? -25.826 -8.500 13.872 1.00 94.88 94 ILE A CA 1
ATOM 718 C C . ILE A 1 94 ? -25.580 -9.293 15.164 1.00 94.88 94 ILE A C 1
ATOM 720 O O . ILE A 1 94 ? -25.311 -10.490 15.099 1.00 94.88 94 ILE A O 1
ATOM 724 N N . GLY A 1 95 ? -25.677 -8.645 16.332 1.00 94.75 95 GLY A N 1
ATOM 725 C CA . GLY A 1 95 ? -25.449 -9.266 17.636 1.00 94.75 95 GLY A CA 1
ATOM 726 C C . GLY A 1 95 ? -24.007 -9.729 17.861 1.00 94.75 95 GLY A C 1
ATOM 727 O O . GLY A 1 95 ? -23.794 -10.658 18.638 1.00 94.75 95 GLY A O 1
ATOM 728 N N . ALA A 1 96 ? -23.040 -9.123 17.168 1.00 96.69 96 ALA A N 1
ATOM 729 C CA . ALA A 1 96 ? -21.619 -9.425 17.314 1.00 96.69 96 ALA A CA 1
ATOM 730 C C . ALA A 1 96 ? -20.966 -8.509 18.356 1.00 96.69 96 ALA A C 1
ATOM 732 O O . ALA A 1 96 ? -21.550 -7.513 18.789 1.00 96.69 96 ALA A O 1
ATOM 733 N N . ARG A 1 97 ? -19.734 -8.834 18.748 1.00 96.94 97 ARG A N 1
ATOM 734 C CA . ARG A 1 97 ? -18.915 -7.990 19.632 1.00 96.94 97 ARG A CA 1
ATOM 735 C C . ARG A 1 97 ? -17.545 -7.757 19.028 1.00 96.94 97 ARG A C 1
ATOM 737 O O . ARG A 1 97 ? -17.004 -8.655 18.391 1.00 96.94 97 ARG A O 1
ATOM 744 N N . ILE A 1 98 ? -16.975 -6.581 19.268 1.00 97.75 98 ILE A N 1
ATOM 745 C CA . ILE A 1 98 ? -15.585 -6.294 18.903 1.00 97.75 98 ILE A CA 1
ATOM 746 C C . ILE A 1 98 ? -14.672 -7.073 19.856 1.00 97.75 98 ILE A C 1
ATOM 748 O O . ILE A 1 98 ? -14.823 -6.976 21.070 1.00 97.75 98 ILE A O 1
ATOM 752 N N . THR A 1 99 ? -13.741 -7.851 19.308 1.00 97.75 99 THR A N 1
ATOM 753 C CA . THR A 1 99 ? -12.699 -8.568 20.060 1.00 97.75 99 THR A CA 1
ATOM 754 C C . THR A 1 99 ? -11.351 -7.873 19.959 1.00 97.75 99 THR A C 1
ATOM 756 O O . THR A 1 99 ? -10.629 -7.826 20.949 1.00 97.75 99 THR A O 1
ATOM 759 N N . ARG A 1 100 ? -11.046 -7.276 18.799 1.00 97.81 100 ARG A N 1
ATOM 760 C CA . ARG A 1 100 ? -9.839 -6.475 18.573 1.00 97.81 100 ARG A CA 1
ATOM 761 C C . ARG A 1 100 ? -10.168 -5.161 17.881 1.00 97.81 100 ARG A C 1
ATOM 763 O O . ARG A 1 100 ? -10.964 -5.144 16.943 1.00 97.81 100 ARG A O 1
ATOM 770 N N . SER A 1 101 ? -9.517 -4.079 18.305 1.00 97.38 101 SER A N 1
ATOM 771 C CA . SER A 1 101 ? -9.596 -2.769 17.648 1.00 97.38 101 SER A CA 1
ATOM 772 C C . SER A 1 101 ? -8.205 -2.269 17.287 1.00 97.38 101 SER A C 1
ATOM 774 O O . SER A 1 101 ? -7.372 -2.067 18.167 1.00 97.38 101 SER A O 1
ATOM 776 N N . VAL A 1 102 ? -7.977 -2.029 15.999 1.00 96.81 102 VAL A N 1
ATOM 777 C CA . VAL A 1 102 ? -6.803 -1.317 15.492 1.00 96.81 102 VAL A CA 1
ATOM 778 C C . VAL A 1 102 ? -7.229 0.109 15.177 1.00 96.81 102 VAL A C 1
ATOM 780 O O . VAL A 1 102 ? -8.081 0.329 14.321 1.00 96.81 102 VAL A O 1
ATOM 783 N N . SER A 1 103 ? -6.649 1.078 15.867 1.00 93.88 103 SER A N 1
ATOM 784 C CA . SER A 1 103 ? -7.085 2.471 15.865 1.00 93.88 103 SER A CA 1
ATOM 785 C C . SER A 1 103 ? -5.859 3.372 15.787 1.00 93.88 103 SER A C 1
ATOM 787 O O . SER A 1 103 ? -4.975 3.268 16.636 1.00 93.88 103 SER A O 1
ATOM 789 N N . ALA A 1 104 ? -5.775 4.256 14.789 1.00 90.12 104 ALA A N 1
ATOM 790 C CA . ALA A 1 104 ? -4.625 5.148 14.671 1.00 90.12 104 ALA A CA 1
ATOM 791 C C . ALA A 1 104 ? -4.937 6.488 13.995 1.00 90.12 104 ALA A C 1
ATOM 793 O O . ALA A 1 104 ? -5.917 6.633 13.271 1.00 90.12 104 ALA A O 1
ATOM 794 N N . PHE A 1 105 ? -4.057 7.466 14.218 1.00 85.69 105 PHE A N 1
ATOM 795 C CA . PHE A 1 105 ? -4.072 8.766 13.538 1.00 85.69 105 PHE A CA 1
ATOM 796 C C . PHE A 1 105 ? -3.731 8.623 12.046 1.00 85.69 105 PHE A C 1
ATOM 798 O O . PHE A 1 105 ? -4.184 9.419 11.228 1.00 85.69 105 PHE A O 1
ATOM 805 N N . SER A 1 106 ? -2.892 7.642 11.692 1.00 85.12 106 SER A N 1
ATOM 806 C CA . SER A 1 106 ? -2.578 7.303 10.304 1.00 85.12 106 SER A CA 1
ATOM 807 C C . SER A 1 106 ? -3.430 6.120 9.876 1.00 85.12 106 SER A C 1
ATOM 809 O O . SER A 1 106 ? -3.297 5.031 10.429 1.00 85.12 106 SER A O 1
ATOM 811 N N . GLU A 1 107 ? -4.231 6.296 8.833 1.00 86.88 107 GLU A N 1
ATOM 812 C CA . GLU A 1 107 ? -4.928 5.192 8.167 1.00 86.88 107 GLU A CA 1
ATOM 813 C C . GLU A 1 107 ? -3.945 4.104 7.677 1.00 86.88 107 GLU A C 1
ATOM 815 O O . GLU A 1 107 ? -4.278 2.920 7.641 1.00 86.88 107 GLU A O 1
ATOM 820 N N . ALA A 1 108 ? -2.699 4.481 7.363 1.00 86.19 108 ALA A N 1
ATOM 821 C CA . ALA A 1 108 ? -1.661 3.531 6.980 1.00 86.19 108 ALA A CA 1
ATOM 822 C C . ALA A 1 108 ? -1.291 2.605 8.145 1.00 86.19 108 ALA A C 1
ATOM 824 O O . ALA A 1 108 ? -1.158 1.398 7.956 1.00 86.19 108 ALA A O 1
ATOM 825 N N . ASP A 1 109 ? -1.190 3.153 9.361 1.00 89.75 109 ASP A N 1
ATOM 826 C CA . ASP A 1 109 ? -0.894 2.354 10.550 1.00 89.75 109 ASP A CA 1
ATOM 827 C C . ASP A 1 109 ? -2.008 1.338 10.816 1.00 89.75 109 ASP A C 1
ATOM 829 O O . ASP A 1 109 ? -1.728 0.187 11.145 1.00 89.75 109 ASP A O 1
ATOM 833 N N . VAL A 1 110 ? -3.266 1.741 10.609 1.00 92.12 110 VAL A N 1
ATOM 834 C CA . VAL A 1 110 ? -4.428 0.852 10.731 1.00 92.12 110 VAL A CA 1
ATOM 835 C C . VAL A 1 110 ? -4.345 -0.289 9.724 1.00 92.12 110 VAL A C 1
ATOM 837 O O . VAL A 1 110 ? -4.470 -1.455 10.100 1.00 92.12 110 VAL A O 1
ATOM 840 N N . LEU A 1 111 ? -4.098 0.038 8.453 1.00 89.75 111 LEU A N 1
ATOM 841 C CA . LEU A 1 111 ? -4.020 -0.944 7.379 1.00 89.75 111 LEU A CA 1
ATOM 842 C C . LEU A 1 111 ? -2.927 -1.980 7.654 1.00 89.75 111 LEU A C 1
ATOM 844 O O . LEU A 1 111 ? -3.209 -3.178 7.668 1.00 89.75 111 LEU A O 1
ATOM 848 N N . PHE A 1 112 ? -1.702 -1.533 7.935 1.00 88.06 112 PHE A N 1
ATOM 849 C CA . PHE A 1 112 ? -0.579 -2.448 8.125 1.00 88.06 112 PHE A CA 1
ATOM 850 C C . PHE A 1 112 ? -0.684 -3.272 9.403 1.00 88.06 112 PHE A C 1
ATOM 852 O O . PHE A 1 112 ? -0.332 -4.447 9.380 1.00 88.06 112 PHE A O 1
ATOM 859 N N . GLN A 1 113 ? -1.193 -2.698 10.494 1.00 91.69 113 GLN A N 1
ATOM 860 C CA . GLN A 1 113 ? -1.338 -3.431 11.750 1.00 91.69 113 GLN A CA 1
ATOM 861 C C . GLN A 1 113 ? -2.506 -4.431 11.724 1.00 91.69 113 GLN A C 1
ATOM 863 O O . GLN A 1 113 ? -2.492 -5.428 12.452 1.00 91.69 113 GLN A O 1
ATOM 868 N N . SER A 1 114 ? -3.521 -4.182 10.890 1.00 91.06 114 SER A N 1
ATOM 869 C CA . SER A 1 114 ? -4.629 -5.122 10.690 1.00 91.06 114 SER A CA 1
ATOM 870 C C . SER A 1 114 ? -4.233 -6.369 9.894 1.00 91.06 114 SER A C 1
ATOM 872 O O . SER A 1 114 ? -4.952 -7.362 9.952 1.00 91.06 114 SER A O 1
ATOM 874 N N . GLU A 1 115 ? -3.113 -6.319 9.159 1.00 88.06 115 GLU A N 1
ATOM 875 C CA . GLU A 1 115 ? -2.621 -7.376 8.255 1.00 88.06 115 GLU A CA 1
ATOM 876 C C . GLU A 1 115 ? -3.608 -7.761 7.131 1.00 88.06 115 GLU A C 1
ATOM 878 O O . GLU A 1 115 ? -3.393 -8.723 6.391 1.00 88.06 115 GLU A O 1
ATOM 883 N N . ILE A 1 116 ? -4.677 -6.979 6.953 1.00 89.50 116 ILE A N 1
ATOM 884 C CA . ILE A 1 116 ? -5.678 -7.189 5.911 1.00 89.50 116 ILE A CA 1
ATOM 885 C C . ILE A 1 116 ? -5.107 -6.828 4.545 1.00 89.50 116 ILE A C 1
ATOM 887 O O . ILE A 1 116 ? -4.428 -5.816 4.379 1.00 89.50 116 ILE A O 1
ATOM 891 N N . ASP A 1 117 ? -5.426 -7.658 3.549 1.00 88.69 117 ASP A N 1
ATOM 892 C CA . ASP A 1 117 ? -5.176 -7.339 2.148 1.00 88.69 117 ASP A CA 1
ATOM 893 C C . ASP A 1 117 ? -5.889 -6.024 1.794 1.00 88.69 117 ASP A C 1
ATOM 895 O O . ASP A 1 117 ? -7.122 -5.978 1.835 1.00 88.69 117 ASP A O 1
ATOM 899 N N . PRO A 1 118 ? -5.170 -4.957 1.404 1.00 87.69 118 PRO A N 1
ATOM 900 C CA . PRO A 1 118 ? -5.801 -3.683 1.065 1.00 87.69 118 PRO A CA 1
ATOM 901 C C . PRO A 1 118 ? -6.852 -3.795 -0.055 1.00 87.69 118 PRO A C 1
ATOM 903 O O . PRO A 1 118 ? -7.752 -2.961 -0.154 1.00 87.69 118 PRO A O 1
ATOM 906 N N . ARG A 1 119 ? -6.792 -4.844 -0.887 1.00 84.94 119 ARG A N 1
ATOM 907 C CA . ARG A 1 119 ? -7.778 -5.135 -1.943 1.00 84.94 119 ARG A CA 1
ATOM 908 C C . ARG A 1 119 ? -9.095 -5.689 -1.391 1.00 84.94 119 ARG A C 1
ATOM 910 O O . ARG A 1 119 ? -10.119 -5.585 -2.067 1.00 84.94 119 ARG A O 1
ATOM 917 N N . ALA A 1 120 ? -9.083 -6.246 -0.180 1.00 87.75 120 ALA A N 1
ATOM 918 C CA . ALA A 1 120 ? -10.268 -6.749 0.510 1.00 87.75 120 ALA A CA 1
ATOM 919 C C . ALA A 1 120 ? -11.207 -5.629 0.973 1.00 87.75 120 ALA A C 1
ATOM 921 O O . ALA A 1 120 ? -12.390 -5.883 1.199 1.00 87.75 120 ALA A O 1
ATOM 922 N N . LEU A 1 121 ? -10.704 -4.400 1.117 1.00 85.62 121 LEU A N 1
ATOM 923 C CA . LEU A 1 121 ? -11.499 -3.266 1.574 1.00 85.62 121 LEU A CA 1
ATOM 924 C C . LEU A 1 121 ? -12.539 -2.875 0.513 1.00 85.62 121 LEU A C 1
ATOM 926 O O . LEU A 1 121 ? -12.203 -2.474 -0.607 1.00 85.62 121 LEU A O 1
ATOM 930 N N . LEU A 1 122 ? -13.818 -2.973 0.879 1.00 66.50 122 LEU A N 1
ATOM 931 C CA . LEU A 1 122 ? -14.944 -2.497 0.079 1.00 66.50 122 LEU A CA 1
ATOM 932 C C . LEU A 1 122 ? -15.084 -0.985 0.242 1.00 66.50 122 LEU A C 1
ATOM 934 O O . LEU A 1 122 ? -15.878 -0.500 1.044 1.00 66.50 122 LEU A O 1
ATOM 938 N N . LEU A 1 123 ? -14.287 -0.247 -0.522 1.00 66.81 123 LEU A N 1
ATOM 939 C CA . LEU A 1 123 ? -14.355 1.208 -0.580 1.00 66.81 123 LEU A CA 1
ATOM 940 C C . LEU A 1 123 ? -15.429 1.638 -1.593 1.00 66.81 123 LEU A C 1
ATOM 942 O O . LEU A 1 123 ? -15.399 1.228 -2.755 1.00 66.81 123 LEU A O 1
ATOM 946 N N . GLU A 1 124 ? -16.377 2.483 -1.173 1.00 52.47 124 GLU A N 1
ATOM 947 C CA . GLU A 1 124 ? -17.471 2.972 -2.035 1.00 52.47 124 GLU A CA 1
ATOM 948 C C . GLU A 1 124 ? -16.982 3.894 -3.173 1.00 52.47 124 GLU A C 1
ATOM 950 O O . GLU A 1 124 ? -17.695 4.134 -4.154 1.00 52.47 124 GLU A O 1
ATOM 955 N N . SER A 1 125 ? -15.744 4.390 -3.092 1.00 50.69 125 SER A N 1
ATOM 956 C CA . SER A 1 125 ? -15.092 5.135 -4.167 1.00 50.69 125 SER A CA 1
ATOM 957 C C . SER A 1 125 ? -13.606 4.780 -4.297 1.00 50.69 125 SER A C 1
ATOM 959 O O . SER A 1 125 ? -12.961 4.395 -3.328 1.00 50.69 125 SER A O 1
ATOM 961 N N . GLN A 1 126 ? -13.034 4.941 -5.498 1.00 47.06 126 GLN A N 1
ATOM 962 C CA . GLN A 1 126 ? -11.578 4.821 -5.706 1.00 47.06 126 GLN A CA 1
ATOM 963 C C . GLN A 1 126 ? -10.775 5.910 -4.971 1.00 47.06 126 GLN A C 1
ATOM 965 O O . GLN A 1 126 ? -9.556 5.817 -4.882 1.00 47.06 126 GLN A O 1
ATOM 970 N N . GLU A 1 127 ? -11.459 6.929 -4.445 1.00 48.00 127 GLU A N 1
ATOM 971 C CA . GLU A 1 127 ? -10.888 8.006 -3.633 1.00 48.00 127 GLU A CA 1
ATOM 972 C C . GLU A 1 127 ? -11.299 7.889 -2.155 1.00 48.00 127 GLU A C 1
ATOM 974 O O . GLU A 1 127 ? -11.053 8.816 -1.390 1.00 48.00 127 GLU A O 1
ATOM 979 N N . SER A 1 128 ? -11.959 6.792 -1.753 1.00 49.16 128 SER A N 1
ATOM 980 C CA . SER A 1 128 ? -12.534 6.669 -0.414 1.00 49.16 128 SER A CA 1
ATOM 981 C C . SER A 1 128 ? -11.432 6.495 0.617 1.00 49.16 128 SER A C 1
ATOM 983 O O . SER A 1 128 ? -10.545 5.657 0.458 1.00 49.16 128 SER A O 1
ATOM 985 N N . GLU A 1 129 ? -11.546 7.302 1.663 1.00 64.00 129 GLU A N 1
ATOM 986 C CA . GLU A 1 129 ? -10.692 7.358 2.845 1.00 64.00 129 GLU A CA 1
ATOM 987 C C . GLU A 1 129 ? -10.473 5.949 3.398 1.00 64.00 129 GLU A C 1
ATOM 989 O O . GLU A 1 129 ? -11.425 5.181 3.586 1.00 64.00 129 GLU A O 1
ATOM 994 N N . SER A 1 130 ? -9.208 5.584 3.600 1.00 78.75 130 SER A N 1
ATOM 995 C CA . SER A 1 130 ? -8.897 4.296 4.203 1.00 78.75 130 SER A CA 1
ATOM 996 C C . SER A 1 130 ? -9.423 4.295 5.644 1.00 78.75 130 SER A C 1
ATOM 998 O O . SER A 1 130 ? -9.594 5.355 6.25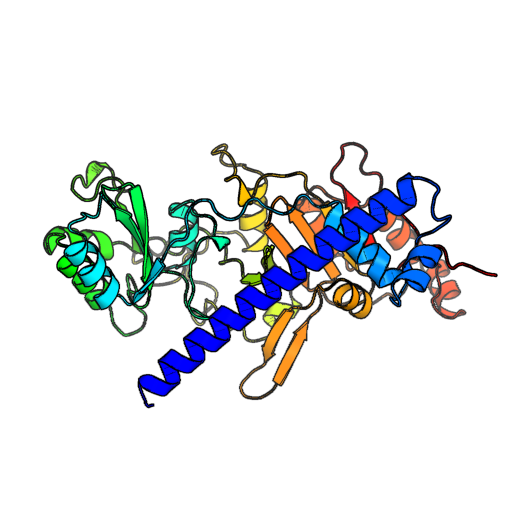0 1.00 78.75 130 SER A O 1
ATOM 1000 N N . PRO A 1 131 ? -9.766 3.131 6.212 1.00 89.25 131 PRO A N 1
ATOM 1001 C CA . PRO A 1 131 ? -10.382 3.095 7.531 1.00 89.25 131 PRO A CA 1
ATOM 1002 C C . PRO A 1 131 ? -9.463 3.722 8.592 1.00 89.25 131 PRO A C 1
ATOM 1004 O O . PRO A 1 131 ? -8.292 3.364 8.709 1.00 89.25 131 PRO A O 1
ATOM 1007 N N . CYS A 1 132 ? -10.011 4.630 9.404 1.00 88.38 132 CYS A N 1
ATOM 1008 C CA . CYS A 1 132 ? -9.322 5.185 10.575 1.00 88.38 132 CYS A CA 1
ATOM 1009 C C . CYS A 1 132 ? -9.305 4.196 11.752 1.00 88.38 132 CYS A C 1
ATOM 1011 O O . CYS A 1 132 ? -8.533 4.361 12.700 1.00 88.38 132 CYS A O 1
ATOM 1013 N N . MET A 1 133 ? -10.175 3.180 11.716 1.00 93.94 133 MET A N 1
ATOM 1014 C CA . MET A 1 133 ? -10.142 2.042 12.631 1.00 93.94 133 MET A CA 1
ATOM 1015 C C . MET A 1 133 ? -10.542 0.754 11.913 1.00 93.94 133 MET A C 1
ATOM 1017 O O . MET A 1 133 ? -11.375 0.773 11.010 1.00 93.94 133 MET A O 1
ATOM 1021 N N . MET A 1 134 ? -9.994 -0.371 12.353 1.00 96.25 134 MET A N 1
ATOM 1022 C CA . MET A 1 134 ? -10.379 -1.712 11.919 1.00 96.25 134 MET A CA 1
ATOM 1023 C C . MET A 1 134 ? -10.788 -2.533 13.136 1.00 96.25 134 MET A C 1
ATOM 1025 O O . MET A 1 134 ? -10.055 -2.594 14.125 1.00 96.25 134 MET A O 1
ATOM 1029 N N . TRP A 1 135 ? -11.949 -3.175 13.062 1.00 97.50 135 TRP A N 1
ATOM 1030 C CA . TRP A 1 135 ? -12.506 -3.992 14.134 1.00 97.50 135 TRP A CA 1
ATOM 1031 C C . TRP A 1 135 ? -12.597 -5.447 13.706 1.00 97.50 135 TRP A C 1
ATOM 1033 O O . TRP A 1 135 ? -13.211 -5.749 12.683 1.00 97.50 135 TRP A O 1
ATOM 1043 N N . LEU A 1 136 ? -12.028 -6.342 14.506 1.00 97.50 136 LEU A N 1
ATOM 1044 C CA . LEU A 1 136 ? -12.290 -7.772 14.412 1.00 97.50 136 LEU A CA 1
ATOM 1045 C C . LEU A 1 136 ? -13.442 -8.106 15.350 1.00 97.50 136 LEU A C 1
ATOM 1047 O O . LEU A 1 136 ? -13.438 -7.704 16.515 1.00 97.50 136 LEU A O 1
ATOM 1051 N N . LEU A 1 137 ? -14.420 -8.840 14.840 1.00 97.44 137 LEU A N 1
ATOM 1052 C CA . LEU A 1 137 ? -15.579 -9.279 15.598 1.00 97.44 137 LEU A CA 1
ATOM 1053 C C . LEU A 1 137 ? -15.387 -10.704 16.139 1.00 97.44 137 LEU A C 1
ATOM 1055 O O . LEU A 1 137 ? -14.574 -11.478 15.633 1.00 97.44 137 LEU A O 1
ATOM 1059 N N . ASP A 1 138 ? -16.166 -11.089 17.149 1.00 96.94 138 ASP A N 1
ATOM 1060 C CA . ASP A 1 138 ? -16.125 -12.432 17.754 1.00 96.94 138 ASP A CA 1
ATOM 1061 C C . ASP A 1 138 ? -16.577 -13.562 16.815 1.00 96.94 138 ASP A C 1
ATOM 1063 O O . ASP A 1 138 ? -16.283 -14.732 17.061 1.00 96.94 138 ASP A O 1
ATOM 1067 N N . ASN A 1 139 ? -17.220 -13.220 15.699 1.00 94.06 139 ASN A N 1
ATOM 1068 C CA . ASN A 1 139 ? -17.528 -14.141 14.605 1.00 94.06 139 ASN A CA 1
ATOM 1069 C C . ASN A 1 139 ? -16.391 -14.273 13.563 1.00 94.06 139 ASN A C 1
ATOM 1071 O O . ASN A 1 139 ? -16.566 -14.974 12.567 1.00 94.06 139 ASN A O 1
ATOM 1075 N N . GLY A 1 140 ? -15.253 -13.600 13.769 1.00 93.88 140 GLY A N 1
ATOM 1076 C CA . GLY A 1 140 ? -14.095 -13.600 12.870 1.00 93.88 140 GLY A CA 1
ATOM 1077 C C . GLY A 1 140 ? -14.166 -12.596 11.712 1.00 93.88 140 GLY A C 1
ATOM 1078 O O . GLY A 1 140 ? -13.216 -12.502 10.938 1.00 93.88 140 GLY A O 1
ATOM 1079 N N . GLN A 1 141 ? -15.257 -11.838 11.575 1.00 94.06 141 GLN A N 1
ATOM 1080 C CA . GLN A 1 141 ? -15.405 -10.826 10.530 1.00 94.06 141 GLN A CA 1
ATOM 1081 C C . GLN A 1 141 ? -14.624 -9.553 10.879 1.00 94.06 141 GLN A C 1
ATOM 1083 O O . GLN A 1 141 ? -14.695 -9.063 12.005 1.00 94.06 141 GLN A O 1
ATOM 1088 N N . TRP A 1 142 ? -13.955 -8.968 9.884 1.00 95.69 142 TRP A N 1
ATOM 1089 C CA . TRP A 1 142 ? -13.407 -7.616 9.974 1.00 95.69 142 TRP A CA 1
ATOM 1090 C C . TRP A 1 142 ? -14.402 -6.560 9.483 1.00 95.69 142 TRP A C 1
ATOM 1092 O O . TRP A 1 142 ? -15.140 -6.786 8.521 1.00 95.69 142 TRP A O 1
ATOM 1102 N N . VAL A 1 143 ? -14.382 -5.389 10.115 1.00 95.00 143 VAL A N 1
ATOM 1103 C CA . VAL A 1 143 ? -15.128 -4.189 9.716 1.00 95.00 143 VAL A CA 1
ATOM 1104 C C . VAL A 1 143 ? -14.182 -2.992 9.736 1.00 95.00 143 VAL A C 1
ATOM 1106 O O . VAL A 1 143 ? -13.513 -2.746 10.737 1.00 95.00 143 VAL A O 1
ATOM 1109 N N . GLY A 1 144 ? -14.128 -2.245 8.637 1.00 94.19 144 GLY A N 1
ATOM 1110 C CA . GLY A 1 144 ? -13.431 -0.965 8.570 1.00 94.19 144 GLY A CA 1
ATOM 1111 C C . GLY A 1 144 ? -14.353 0.184 8.962 1.00 94.19 144 GLY A C 1
ATOM 1112 O O . GLY A 1 144 ? -15.529 0.203 8.599 1.00 94.19 144 GLY A O 1
ATOM 1113 N N . VAL A 1 145 ? -13.812 1.161 9.681 1.00 92.50 145 VAL A N 1
ATOM 1114 C CA . VAL A 1 145 ? -14.549 2.337 10.144 1.00 92.50 145 VAL A CA 1
ATOM 1115 C C . VAL A 1 145 ? -13.905 3.596 9.579 1.00 92.50 145 VAL A C 1
ATOM 1117 O O . VAL A 1 145 ? -12.777 3.944 9.937 1.00 92.50 145 VAL A O 1
ATOM 1120 N N . SER A 1 146 ? -14.619 4.274 8.687 1.00 87.81 146 SER A N 1
ATOM 1121 C CA . SER A 1 146 ? -14.247 5.580 8.139 1.00 87.81 146 SER A CA 1
ATOM 1122 C C . SER A 1 146 ? -14.864 6.716 8.961 1.00 87.81 146 SER A C 1
ATOM 1124 O O . SER A 1 146 ? -15.692 6.488 9.850 1.00 87.81 146 SER A O 1
ATOM 1126 N N . ALA A 1 147 ? -14.443 7.958 8.695 1.00 80.75 147 ALA A N 1
ATOM 1127 C CA . ALA A 1 147 ? -14.944 9.159 9.375 1.00 80.75 147 ALA A CA 1
ATOM 1128 C C . ALA A 1 147 ? -14.873 9.094 10.922 1.00 80.75 147 ALA A C 1
ATOM 1130 O O . ALA A 1 147 ? -15.643 9.741 11.631 1.00 80.75 147 ALA A O 1
ATOM 1131 N N . ALA A 1 148 ? -13.935 8.306 11.455 1.00 77.81 148 ALA A N 1
ATOM 1132 C CA . ALA A 1 148 ? -13.741 8.066 12.881 1.00 77.81 148 ALA A CA 1
ATOM 1133 C C . ALA A 1 148 ? -12.285 8.339 13.259 1.00 77.81 148 ALA A C 1
ATOM 1135 O O . ALA A 1 148 ? -11.558 7.445 13.701 1.00 77.81 148 ALA A O 1
ATOM 1136 N N . THR A 1 149 ? -11.845 9.577 13.032 1.00 74.00 149 THR A N 1
ATOM 1137 C CA . THR A 1 149 ? -10.457 9.978 13.259 1.00 74.00 149 THR A CA 1
ATOM 1138 C C . THR A 1 149 ? -10.088 9.798 14.724 1.00 74.00 149 THR A C 1
ATOM 1140 O O . THR A 1 149 ? -10.583 10.509 15.601 1.00 74.00 149 THR A O 1
ATOM 1143 N N . VAL A 1 150 ? -9.166 8.879 14.981 1.00 72.75 150 VAL A N 1
ATOM 1144 C CA . VAL A 1 150 ? -8.451 8.820 16.249 1.00 72.75 150 VAL A CA 1
ATOM 1145 C C . VAL A 1 150 ? -7.555 10.053 16.234 1.00 72.75 150 VAL A C 1
ATOM 1147 O O . VAL A 1 150 ? -6.656 10.137 15.406 1.00 72.75 150 VAL A O 1
ATOM 1150 N N . GLY A 1 151 ? -7.869 11.080 17.028 1.00 67.62 151 GLY A N 1
ATOM 1151 C CA . GLY A 1 151 ? -7.065 12.305 17.083 1.00 67.62 151 GLY A CA 1
ATOM 1152 C C . GLY A 1 151 ? -7.618 13.552 16.399 1.00 67.62 151 GLY A C 1
ATOM 1153 O O . GLY A 1 151 ? -8.822 13.798 16.360 1.00 67.62 151 GLY A O 1
ATOM 1154 N N . TYR A 1 152 ? -6.700 14.415 15.948 1.00 57.41 152 TYR A N 1
ATOM 1155 C CA . TYR A 1 152 ? -7.008 15.778 15.509 1.00 57.41 152 TYR A CA 1
ATOM 1156 C C . TYR A 1 152 ? -7.030 15.900 13.980 1.00 57.41 152 TYR A C 1
ATOM 1158 O O . TYR A 1 152 ? -5.989 15.984 13.339 1.00 57.41 152 TYR A O 1
ATOM 1166 N N . ASN A 1 153 ? -8.239 15.998 13.421 1.00 50.44 153 ASN A N 1
ATOM 1167 C CA . ASN A 1 153 ? -8.514 16.519 12.075 1.00 50.44 153 ASN A CA 1
ATOM 1168 C C . ASN A 1 153 ? -9.665 17.556 12.113 1.00 50.44 153 ASN A C 1
ATOM 1170 O O . ASN A 1 153 ? -10.489 17.645 11.210 1.00 50.44 153 ASN A O 1
ATOM 1174 N N . GLY A 1 154 ? -9.779 18.297 13.227 1.00 47.38 154 GLY A N 1
ATOM 1175 C CA . GLY A 1 154 ? -10.831 19.297 13.476 1.00 47.38 154 GLY A CA 1
ATOM 1176 C C . GLY A 1 154 ? -12.040 18.805 14.291 1.00 47.38 154 GLY A C 1
ATOM 1177 O O . GLY A 1 154 ? -12.654 19.619 14.975 1.00 47.38 154 GLY A O 1
ATOM 1178 N N . SER A 1 155 ? -12.335 17.498 14.300 1.00 56.44 155 SER A N 1
ATOM 1179 C CA . SER A 1 155 ? -13.506 16.914 15.001 1.00 56.44 155 SER A CA 1
ATOM 1180 C C . SER A 1 155 ? -13.191 16.240 16.350 1.00 56.44 155 SER A C 1
ATOM 1182 O O . SER A 1 155 ? -14.104 15.930 17.118 1.00 56.44 155 SER A O 1
ATOM 1184 N N . GLY A 1 156 ? -11.907 16.023 16.660 1.00 71.44 156 GLY A N 1
ATOM 1185 C CA . GLY A 1 156 ? -11.462 15.271 17.840 1.00 71.44 156 GLY A CA 1
ATOM 1186 C C . GLY A 1 156 ? -11.838 13.781 17.802 1.00 71.44 156 GLY A C 1
ATOM 1187 O O . GLY A 1 156 ? -12.430 13.296 16.841 1.00 71.44 156 GLY A O 1
ATOM 1188 N N . CYS A 1 157 ? -11.538 13.054 18.882 1.00 86.44 157 CYS A N 1
ATOM 1189 C CA . CYS A 1 157 ? -11.811 11.615 18.999 1.00 86.44 157 CYS A CA 1
ATOM 1190 C C . CYS A 1 157 ? -13.279 11.264 19.318 1.00 86.44 157 CYS A C 1
ATOM 1192 O O . CYS A 1 157 ? -13.611 10.088 19.453 1.00 86.44 157 CYS A O 1
ATOM 1194 N N . SER A 1 158 ? -14.172 12.257 19.417 1.00 88.94 158 SER A N 1
ATOM 1195 C CA . SER A 1 158 ? -15.573 12.051 19.822 1.00 88.94 158 SER A CA 1
ATOM 1196 C C . SER A 1 158 ? -16.314 11.089 18.892 1.00 88.94 158 SER A C 1
ATOM 1198 O O . SER A 1 158 ? -17.078 10.254 19.362 1.00 88.94 158 SER A O 1
ATOM 1200 N N . LEU A 1 159 ? -16.047 11.159 17.582 1.00 89.50 159 LEU A N 1
ATOM 1201 C CA . LEU A 1 159 ? -16.666 10.277 16.587 1.00 89.50 159 LEU A CA 1
ATOM 1202 C C . LEU A 1 159 ? -16.210 8.820 16.729 1.00 89.50 159 LEU A C 1
ATOM 1204 O O . LEU A 1 159 ? -17.008 7.912 16.502 1.00 89.50 159 LEU A O 1
ATOM 1208 N N . SER A 1 160 ? -14.954 8.598 17.119 1.00 91.75 160 SER A N 1
ATOM 1209 C CA . SER A 1 160 ? -14.402 7.265 17.381 1.00 91.75 160 SER A CA 1
ATOM 1210 C C . SER A 1 160 ? -14.941 6.688 18.690 1.00 91.75 160 SER A C 1
ATOM 1212 O O . SER A 1 160 ? -15.324 5.521 18.721 1.00 91.75 160 SER A O 1
ATOM 1214 N N . ILE A 1 161 ? -15.047 7.510 19.745 1.00 94.06 161 ILE A N 1
ATOM 1215 C CA . ILE A 1 161 ? -15.680 7.119 21.018 1.00 94.06 161 ILE A CA 1
ATOM 1216 C C . ILE A 1 161 ? -17.140 6.747 20.773 1.00 94.06 161 ILE A C 1
ATOM 1218 O O . ILE A 1 161 ? -17.594 5.694 21.214 1.00 94.06 161 ILE A O 1
ATOM 1222 N N . GLU A 1 162 ? -17.876 7.580 20.036 1.00 92.94 162 GLU A N 1
ATOM 1223 C CA . GLU A 1 162 ? -19.268 7.309 19.682 1.00 92.94 162 GLU A CA 1
ATOM 1224 C C . GLU A 1 162 ? -19.401 5.998 18.896 1.00 92.94 162 GLU A C 1
ATOM 1226 O O . GLU A 1 162 ? -20.265 5.184 19.210 1.00 92.94 162 GLU A O 1
ATOM 1231 N N . ALA A 1 163 ? -18.528 5.750 17.917 1.00 93.88 163 ALA A N 1
ATOM 1232 C CA . ALA A 1 163 ? -18.547 4.514 17.137 1.00 93.88 163 ALA A CA 1
ATOM 1233 C C . ALA A 1 163 ? -18.326 3.271 18.016 1.00 93.88 163 ALA A C 1
ATOM 1235 O O . ALA A 1 163 ? -19.114 2.327 17.956 1.00 93.88 163 ALA A O 1
ATOM 1236 N N . LEU A 1 164 ? -17.294 3.288 18.869 1.00 95.88 164 LEU A N 1
ATOM 1237 C CA . LEU A 1 164 ? -16.975 2.185 19.781 1.00 95.88 164 LEU A CA 1
ATOM 1238 C C . LEU A 1 164 ? -18.093 1.952 20.808 1.00 95.88 164 LEU A C 1
ATOM 1240 O O . LEU A 1 164 ? -18.513 0.818 21.031 1.00 95.88 164 LEU A O 1
ATOM 1244 N N . THR A 1 165 ? -18.620 3.022 21.406 1.00 96.62 165 THR A N 1
ATOM 1245 C CA . THR A 1 165 ? -19.702 2.924 22.399 1.00 96.62 165 THR A CA 1
ATOM 1246 C C . THR A 1 165 ? -21.011 2.429 21.792 1.00 96.62 165 THR A C 1
ATOM 1248 O O . THR A 1 165 ? -21.680 1.587 22.390 1.00 96.62 165 THR A O 1
ATOM 1251 N N . ARG A 1 166 ? -21.356 2.858 20.570 1.00 95.62 166 ARG A N 1
ATOM 1252 C CA . ARG A 1 166 ? -22.494 2.309 19.812 1.00 95.62 166 ARG A CA 1
ATOM 1253 C C . ARG A 1 166 ? -22.321 0.835 19.459 1.00 95.62 166 ARG A C 1
ATOM 1255 O O . ARG A 1 166 ? -23.314 0.114 19.411 1.00 95.62 166 ARG A O 1
ATOM 1262 N N . ALA A 1 167 ? -21.083 0.385 19.256 1.00 96.19 167 ALA A N 1
ATOM 1263 C CA . ALA A 1 167 ? -20.748 -1.026 19.073 1.00 96.19 167 ALA A CA 1
ATOM 1264 C C . ALA A 1 167 ? -20.764 -1.839 20.387 1.00 96.19 167 ALA A C 1
ATOM 1266 O O . ALA A 1 167 ? -20.421 -3.020 20.386 1.00 96.19 167 ALA A O 1
ATOM 1267 N N . GLY A 1 168 ? -21.148 -1.224 21.514 1.00 96.00 168 GLY A N 1
ATOM 1268 C CA . GLY A 1 168 ? -21.287 -1.882 22.813 1.00 96.00 168 GLY A CA 1
ATOM 1269 C C . GLY A 1 168 ? -20.038 -1.846 23.696 1.00 96.00 168 GLY A C 1
ATOM 1270 O O . GLY A 1 168 ? -20.049 -2.453 24.767 1.00 96.00 168 GLY A O 1
ATOM 1271 N N . ILE A 1 169 ? -18.980 -1.134 23.294 1.00 96.88 169 ILE A N 1
ATOM 1272 C CA . ILE A 1 169 ? -17.777 -0.964 24.118 1.00 96.88 169 ILE A CA 1
ATOM 1273 C C . ILE A 1 169 ? -18.043 0.039 25.236 1.00 96.88 169 ILE A C 1
ATOM 1275 O O . ILE A 1 169 ? -18.700 1.064 25.050 1.00 96.88 169 ILE A O 1
ATOM 1279 N N . ARG A 1 170 ? -17.525 -0.258 26.430 1.00 97.00 170 ARG A N 1
ATOM 1280 C CA . ARG A 1 170 ? -17.666 0.631 27.586 1.00 97.00 170 ARG A CA 1
ATOM 1281 C C . ARG A 1 170 ? -17.012 1.991 27.300 1.00 97.00 170 ARG A C 1
ATOM 1283 O O . ARG A 1 170 ? -15.898 1.996 26.771 1.00 97.00 170 ARG A O 1
ATOM 1290 N N . PRO A 1 171 ? -17.646 3.125 27.660 1.00 96.56 171 PRO A N 1
ATOM 1291 C CA . PRO A 1 171 ? -17.093 4.455 27.403 1.00 96.56 171 PRO A CA 1
ATOM 1292 C C . PRO A 1 171 ? -15.657 4.629 27.894 1.00 96.56 171 PRO A C 1
ATOM 1294 O O . PRO A 1 171 ? -14.841 5.192 27.178 1.00 96.56 171 PRO A O 1
ATOM 1297 N N . GLU A 1 172 ? -15.316 4.067 29.054 1.00 96.38 172 GLU A N 1
ATOM 1298 C CA . GLU A 1 172 ? -13.978 4.188 29.641 1.00 96.38 172 GLU A CA 1
ATOM 1299 C C . GLU A 1 172 ? -12.911 3.462 28.803 1.00 96.38 172 GLU A C 1
ATOM 1301 O O . GLU A 1 172 ? -11.793 3.947 28.656 1.00 96.38 172 GLU A O 1
ATOM 1306 N N . ILE A 1 173 ? -13.262 2.311 28.217 1.00 96.25 173 ILE A N 1
ATOM 1307 C CA . ILE A 1 173 ? -12.383 1.566 27.303 1.00 96.25 173 ILE A CA 1
ATOM 1308 C C . ILE A 1 173 ? -12.269 2.301 25.970 1.00 96.25 173 ILE A C 1
ATOM 1310 O O . ILE A 1 173 ? -11.172 2.434 25.433 1.00 96.25 173 ILE A O 1
ATOM 1314 N N . ALA A 1 174 ? -13.392 2.789 25.440 1.00 95.44 174 ALA A N 1
ATOM 1315 C CA . ALA A 1 174 ? -13.407 3.539 24.192 1.00 95.44 174 ALA A CA 1
ATOM 1316 C C . ALA A 1 174 ? -12.528 4.795 24.286 1.00 95.44 174 ALA A C 1
ATOM 1318 O O . ALA A 1 174 ? -11.734 5.043 23.382 1.00 95.44 174 ALA A O 1
ATOM 1319 N N . GLU A 1 175 ? -12.633 5.544 25.389 1.00 93.56 175 GLU A N 1
ATOM 1320 C CA . GLU A 1 175 ? -11.790 6.703 25.697 1.00 93.56 175 GLU A CA 1
ATOM 1321 C C . GLU A 1 175 ? -10.307 6.335 25.793 1.00 93.56 175 GLU A C 1
ATOM 1323 O O . GLU A 1 175 ? -9.477 7.028 25.204 1.00 93.56 175 GLU A O 1
ATOM 1328 N N . GLU A 1 176 ? -9.965 5.237 26.474 1.00 93.75 176 GLU A N 1
ATOM 1329 C CA . GLU A 1 176 ? -8.573 4.793 26.582 1.00 93.75 176 GLU A CA 1
ATOM 1330 C C . GLU A 1 176 ? -8.000 4.413 25.206 1.00 93.75 176 GLU A C 1
ATOM 1332 O O . GLU A 1 176 ? -6.922 4.886 24.852 1.00 93.75 176 GLU A O 1
ATOM 1337 N N . ILE A 1 177 ? -8.723 3.636 24.385 1.00 93.25 177 ILE A N 1
ATOM 1338 C CA . ILE A 1 177 ? -8.270 3.227 23.039 1.00 93.25 177 ILE A CA 1
ATOM 1339 C C . ILE A 1 177 ? -7.935 4.445 22.179 1.00 93.25 177 ILE A C 1
ATOM 1341 O O . ILE A 1 177 ? -6.865 4.498 21.570 1.00 93.25 177 ILE A O 1
ATOM 1345 N N . VAL A 1 178 ? -8.832 5.434 22.136 1.00 91.06 178 VAL A N 1
ATOM 1346 C CA . VAL A 1 178 ? -8.654 6.621 21.286 1.00 91.06 178 VAL A CA 1
ATOM 1347 C C . VAL A 1 178 ? -7.742 7.681 21.906 1.00 91.06 178 VAL A C 1
ATOM 1349 O O . VAL A 1 178 ? -7.381 8.650 21.234 1.00 91.06 178 VAL A O 1
ATOM 1352 N N . GLY A 1 179 ? -7.402 7.534 23.190 1.00 88.19 179 GLY A N 1
ATOM 1353 C CA . GLY A 1 179 ? -6.453 8.390 23.898 1.00 88.19 179 GLY A CA 1
ATOM 1354 C C . GLY A 1 179 ? -5.016 8.189 23.415 1.00 88.19 179 GLY A C 1
ATOM 1355 O O . GLY A 1 179 ? -4.177 9.089 23.530 1.00 88.19 179 GLY A O 1
ATOM 1356 N N . TRP A 1 180 ? -4.737 7.032 22.816 1.00 88.69 180 TRP A N 1
ATOM 1357 C CA . TRP A 1 180 ? -3.489 6.753 22.124 1.00 88.69 180 TRP A CA 1
ATOM 1358 C C . TRP A 1 180 ? -3.579 7.139 20.655 1.00 88.69 180 TRP A C 1
ATOM 1360 O O . TRP A 1 180 ? -4.639 7.188 20.039 1.00 88.69 180 TRP A O 1
ATOM 1370 N N . ARG A 1 181 ? -2.422 7.408 20.061 1.00 86.38 181 ARG A N 1
ATOM 1371 C CA . ARG A 1 181 ? -2.359 7.786 18.643 1.00 86.38 181 ARG A CA 1
ATOM 1372 C C . ARG A 1 181 ? -2.294 6.618 17.708 1.00 86.38 181 ARG A C 1
ATOM 1374 O O . ARG A 1 181 ? -2.575 6.740 16.522 1.00 86.38 181 ARG A O 1
ATOM 1381 N N . PHE A 1 182 ? -1.850 5.525 18.280 1.00 90.88 182 PHE A N 1
ATOM 1382 C CA . PHE A 1 182 ? -1.942 4.207 17.748 1.00 90.88 182 PHE A CA 1
ATOM 1383 C C . PHE A 1 182 ? -2.259 3.307 18.934 1.00 90.88 182 PHE A C 1
ATOM 1385 O O . PHE A 1 182 ? -1.571 3.361 19.960 1.00 90.88 182 PHE A O 1
ATOM 1392 N N . CYS A 1 183 ? -3.303 2.512 18.781 1.00 94.31 183 CYS A N 1
ATOM 1393 C CA . CYS A 1 183 ? -3.699 1.464 19.694 1.00 94.31 183 CYS A CA 1
ATOM 1394 C C . CYS A 1 183 ? -4.099 0.249 18.863 1.00 94.31 183 CYS A C 1
ATOM 1396 O O . CYS A 1 183 ? -5.019 0.321 18.051 1.00 94.31 183 CYS A O 1
ATOM 1398 N N . ASP A 1 184 ? -3.405 -0.860 19.071 1.00 96.62 184 ASP A N 1
ATOM 1399 C CA . ASP A 1 184 ? -3.857 -2.183 18.666 1.00 96.62 184 ASP A CA 1
ATOM 1400 C C . ASP A 1 184 ? -4.278 -2.939 19.925 1.00 96.62 184 ASP A C 1
ATOM 1402 O O . ASP A 1 184 ? -3.452 -3.532 20.626 1.00 96.62 184 ASP A O 1
ATOM 1406 N N . ALA A 1 185 ? -5.566 -2.844 20.243 1.00 96.50 185 ALA A N 1
ATOM 1407 C CA . ALA A 1 185 ? -6.191 -3.531 21.359 1.00 96.50 185 ALA A CA 1
ATOM 1408 C C . ALA A 1 185 ? -6.527 -4.964 20.932 1.00 96.50 185 ALA A C 1
ATOM 1410 O O . ALA A 1 185 ? -7.631 -5.213 20.456 1.00 96.50 185 ALA A O 1
ATOM 1411 N N . VAL A 1 186 ? -5.555 -5.880 21.039 1.00 93.81 186 VAL A N 1
ATOM 1412 C CA . VAL A 1 186 ? -5.664 -7.280 20.575 1.00 93.81 186 VAL A CA 1
ATOM 1413 C C . VAL A 1 186 ? -6.784 -8.045 21.288 1.00 93.81 186 VAL A C 1
ATOM 1415 O O . VAL A 1 186 ? -7.489 -8.816 20.642 1.00 93.81 186 VAL A O 1
ATOM 1418 N N . ASP A 1 187 ? -6.959 -7.805 22.586 1.00 94.88 187 ASP A N 1
ATOM 1419 C CA . ASP A 1 187 ? -8.178 -8.110 23.334 1.00 94.88 187 ASP A CA 1
ATOM 1420 C C . ASP A 1 187 ? -8.713 -6.804 23.925 1.00 94.88 187 ASP A C 1
ATOM 1422 O O . ASP A 1 187 ? -8.085 -6.196 24.796 1.00 94.88 187 ASP A O 1
ATOM 1426 N N . ILE A 1 188 ? -9.870 -6.355 23.441 1.00 94.62 188 ILE A N 1
ATOM 1427 C CA . ILE A 1 188 ? -10.447 -5.065 23.828 1.00 94.62 188 ILE A CA 1
ATOM 1428 C C . ILE A 1 188 ? -10.798 -4.965 25.321 1.00 94.62 188 ILE A C 1
ATOM 1430 O O . ILE A 1 188 ? -10.927 -3.859 25.837 1.00 94.62 188 ILE A O 1
ATOM 1434 N N . GLU A 1 189 ? -10.942 -6.085 26.030 1.00 93.38 189 GLU A N 1
ATOM 1435 C CA . GLU A 1 189 ? -11.261 -6.096 27.463 1.00 93.38 189 GLU A CA 1
ATOM 1436 C C . GLU A 1 189 ? -10.019 -6.265 28.356 1.00 93.38 189 GLU A C 1
ATOM 1438 O O . GLU A 1 189 ? -10.118 -6.075 29.571 1.00 93.38 189 GLU A O 1
ATOM 1443 N N . ASP A 1 190 ? -8.851 -6.579 27.781 1.00 95.81 190 ASP A N 1
ATOM 1444 C CA . ASP A 1 190 ? -7.585 -6.741 28.507 1.00 95.81 190 ASP A CA 1
ATOM 1445 C C . ASP A 1 190 ? -6.517 -5.728 28.048 1.00 95.81 190 ASP A C 1
ATOM 1447 O O . ASP A 1 190 ? -5.733 -6.019 27.134 1.00 95.81 190 ASP A O 1
ATOM 1451 N N . PRO A 1 191 ? -6.408 -4.566 28.731 1.00 95.00 191 PRO A N 1
ATOM 1452 C CA . PRO A 1 191 ? -5.398 -3.547 28.446 1.00 95.00 191 PRO A CA 1
ATOM 1453 C C . PRO A 1 191 ? -3.946 -4.034 28.445 1.00 95.00 191 PRO A C 1
ATOM 1455 O O . PRO A 1 191 ? -3.087 -3.385 27.851 1.00 95.00 191 PRO A O 1
ATOM 1458 N N . SER A 1 192 ? -3.634 -5.164 29.093 1.00 95.81 192 SER A N 1
ATOM 1459 C CA . SER A 1 192 ? -2.272 -5.714 29.095 1.00 95.81 192 SER A CA 1
ATOM 1460 C C . SER A 1 192 ? -1.852 -6.302 27.743 1.00 95.81 192 SER A C 1
ATOM 1462 O O . SER A 1 192 ? -0.658 -6.456 27.483 1.00 95.81 192 SER A O 1
ATOM 1464 N N . THR A 1 193 ? -2.818 -6.582 26.863 1.00 95.50 193 THR A N 1
ATOM 1465 C CA . THR A 1 193 ? -2.582 -7.081 25.500 1.00 95.50 193 THR A CA 1
ATOM 1466 C C . THR A 1 193 ? -2.397 -5.967 24.471 1.00 95.50 193 THR A C 1
ATOM 1468 O O . THR A 1 193 ? -2.066 -6.241 23.314 1.00 95.50 193 THR A O 1
ATOM 1471 N N . TRP A 1 194 ? -2.626 -4.712 24.860 1.00 96.38 194 TRP A N 1
ATOM 1472 C CA . TRP A 1 194 ? -2.684 -3.600 23.921 1.00 96.38 194 TRP A CA 1
ATOM 1473 C C . TRP A 1 194 ? -1.285 -3.153 23.517 1.00 96.38 194 TRP A C 1
ATOM 1475 O O . TRP A 1 194 ? -0.397 -2.968 24.351 1.00 96.38 194 TRP A O 1
ATOM 1485 N N . LYS A 1 195 ? -1.096 -2.909 22.220 1.00 95.31 195 LYS A N 1
ATOM 1486 C CA . LYS A 1 195 ? 0.100 -2.237 21.708 1.00 95.31 195 LYS A CA 1
ATOM 1487 C C . LYS A 1 195 ? -0.239 -0.774 21.487 1.00 95.31 195 LYS A C 1
ATOM 1489 O O . LYS A 1 195 ? -1.013 -0.447 20.592 1.00 95.31 195 LYS A O 1
ATOM 1494 N N . THR A 1 196 ? 0.344 0.106 22.291 1.00 92.44 196 THR A N 1
ATOM 1495 C CA . THR A 1 196 ? 0.044 1.537 2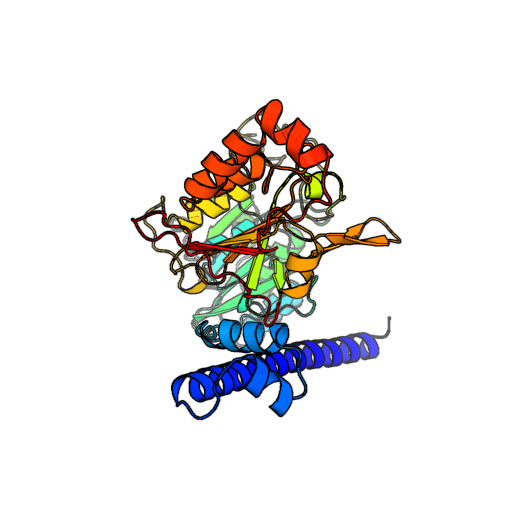2.240 1.00 92.44 196 THR A CA 1
ATOM 1496 C C . THR A 1 196 ? 1.271 2.363 21.883 1.00 92.44 196 THR A C 1
ATOM 1498 O O . THR A 1 196 ? 2.412 2.000 22.176 1.00 92.44 196 THR A O 1
ATOM 1501 N N . SER A 1 197 ? 1.053 3.495 21.215 1.00 88.19 197 SER A N 1
ATOM 1502 C CA . SER A 1 197 ? 2.121 4.433 20.879 1.00 88.19 197 SER A CA 1
ATOM 1503 C C . SER A 1 197 ? 1.624 5.878 20.877 1.00 88.19 197 SER A C 1
ATOM 1505 O O . SER A 1 197 ? 0.501 6.190 20.474 1.00 88.19 197 SER A O 1
ATOM 1507 N N . ARG A 1 198 ? 2.502 6.782 21.327 1.00 84.56 198 ARG A N 1
ATOM 1508 C CA . ARG A 1 198 ? 2.363 8.242 21.164 1.00 84.56 198 ARG A CA 1
ATOM 1509 C C . ARG A 1 198 ? 3.115 8.774 19.945 1.00 84.56 198 ARG A C 1
ATOM 1511 O O . ARG A 1 198 ? 3.069 9.971 19.676 1.00 84.56 198 ARG A O 1
ATOM 1518 N N . LYS A 1 199 ? 3.804 7.903 19.212 1.00 81.12 199 LYS A N 1
ATOM 1519 C CA . LYS A 1 199 ? 4.396 8.243 17.919 1.00 81.12 199 LYS A CA 1
ATOM 1520 C C . LYS A 1 199 ? 3.336 8.109 16.840 1.00 81.12 199 LYS A C 1
ATOM 1522 O O . LYS A 1 199 ? 2.510 7.203 16.895 1.00 81.12 199 LYS A O 1
ATOM 1527 N N . TRP A 1 200 ? 3.377 9.019 15.880 1.00 79.06 200 TRP A N 1
ATOM 1528 C CA . TRP A 1 200 ? 2.547 8.967 14.686 1.00 79.06 200 TRP A CA 1
ATOM 1529 C C . TRP A 1 200 ? 3.330 9.566 13.511 1.00 79.06 200 TRP A C 1
ATOM 1531 O O . TRP A 1 200 ? 3.877 10.648 13.695 1.00 79.06 200 TRP A O 1
ATOM 1541 N N . PRO A 1 201 ? 3.373 8.918 12.338 1.00 82.31 201 PRO A N 1
ATOM 1542 C CA . PRO A 1 201 ? 2.929 7.542 12.135 1.00 82.31 201 PRO A CA 1
ATOM 1543 C C . PRO A 1 201 ? 3.836 6.546 12.881 1.00 82.31 201 PRO A C 1
ATOM 1545 O O . PRO A 1 201 ? 4.975 6.864 13.231 1.00 82.31 201 PRO A O 1
ATOM 1548 N N . VAL A 1 202 ? 3.312 5.356 13.178 1.00 83.25 202 VAL A N 1
ATOM 1549 C CA . VAL A 1 202 ? 4.108 4.238 13.715 1.00 83.25 202 VAL A CA 1
ATOM 1550 C C . VAL A 1 202 ? 4.914 3.583 12.595 1.00 83.25 202 VAL A C 1
ATOM 1552 O O . VAL A 1 202 ? 6.077 3.234 12.797 1.00 83.25 202 VAL A O 1
ATOM 1555 N N . HIS A 1 203 ? 4.328 3.481 11.404 1.00 83.19 203 HIS A N 1
ATOM 1556 C CA . HIS A 1 203 ? 4.965 2.987 10.195 1.00 83.19 203 HIS A CA 1
ATOM 1557 C C . HIS A 1 203 ? 5.163 4.124 9.189 1.00 83.19 203 HIS A C 1
ATOM 1559 O O . HIS A 1 203 ? 4.230 4.844 8.853 1.00 83.19 203 HIS A O 1
ATOM 1565 N N . SER A 1 204 ? 6.359 4.252 8.615 1.00 83.44 204 SER A N 1
ATOM 1566 C CA . SER A 1 204 ? 6.648 5.276 7.591 1.00 83.44 204 SER A CA 1
ATOM 1567 C C . SER A 1 204 ? 6.053 4.976 6.212 1.00 83.44 204 SER A C 1
ATOM 1569 O O . SER A 1 204 ? 6.284 5.726 5.267 1.00 83.44 204 SER A O 1
ATOM 1571 N N . ARG A 1 205 ? 5.357 3.846 6.073 1.00 86.88 205 ARG A N 1
ATOM 1572 C CA . ARG A 1 205 ? 4.765 3.389 4.817 1.00 86.88 205 ARG A CA 1
ATOM 1573 C C . ARG A 1 205 ? 3.505 4.193 4.531 1.00 86.88 205 ARG A C 1
ATOM 1575 O O . ARG A 1 205 ? 2.618 4.280 5.375 1.00 86.88 205 ARG A O 1
ATOM 1582 N N . GLU A 1 206 ? 3.405 4.732 3.326 1.00 83.94 206 GLU A N 1
ATOM 1583 C CA . GLU A 1 206 ? 2.157 5.315 2.832 1.00 83.94 206 GLU A CA 1
ATOM 1584 C C . GLU A 1 206 ? 1.186 4.226 2.365 1.00 83.94 206 GLU A C 1
ATOM 1586 O O . GLU A 1 206 ? 1.595 3.116 2.014 1.00 83.94 206 GLU A O 1
ATOM 1591 N N . ILE A 1 207 ? -0.105 4.555 2.333 1.00 85.44 207 ILE A N 1
ATOM 1592 C CA . ILE A 1 207 ? -1.150 3.656 1.832 1.00 85.44 207 ILE A CA 1
ATOM 1593 C C . ILE A 1 207 ? -0.962 3.454 0.329 1.00 85.44 207 ILE A C 1
ATOM 1595 O O . ILE A 1 207 ? -0.853 4.441 -0.406 1.00 85.44 207 ILE A O 1
ATOM 1599 N N . PRO A 1 208 ? -0.958 2.203 -0.158 1.00 87.81 208 PRO A N 1
ATOM 1600 C CA . PRO A 1 208 ? -0.850 1.963 -1.582 1.00 87.81 208 PRO A CA 1
ATOM 1601 C C . PRO A 1 208 ? -2.158 2.358 -2.278 1.00 87.81 208 PRO A C 1
ATOM 1603 O O . PRO A 1 208 ? -3.257 2.049 -1.816 1.00 87.81 208 PRO A O 1
ATOM 1606 N N . LYS A 1 209 ? -2.054 2.996 -3.441 1.00 85.62 209 LYS A N 1
ATOM 1607 C CA . LYS A 1 209 ? -3.190 3.254 -4.323 1.00 85.62 209 LYS A CA 1
ATOM 1608 C C . LYS A 1 209 ? -3.616 1.958 -4.995 1.00 85.62 209 LYS A C 1
ATOM 1610 O O . LYS A 1 209 ? -2.825 1.322 -5.687 1.00 85.62 209 LYS A O 1
ATOM 1615 N N . ARG A 1 210 ? -4.883 1.588 -4.847 1.00 81.94 210 ARG A N 1
ATOM 1616 C CA . ARG A 1 210 ? -5.443 0.440 -5.561 1.00 81.94 210 ARG A CA 1
ATOM 1617 C C . ARG A 1 210 ? -5.725 0.807 -7.018 1.00 81.94 210 ARG A C 1
ATOM 1619 O O . ARG A 1 210 ? -6.478 1.740 -7.286 1.00 81.94 210 ARG A O 1
ATOM 1626 N N . MET A 1 211 ? -5.180 0.034 -7.953 1.00 77.94 211 MET A N 1
ATOM 1627 C CA . MET A 1 211 ? -5.472 0.148 -9.383 1.00 77.94 211 MET A CA 1
ATOM 1628 C C . MET A 1 211 ? -5.739 -1.240 -9.963 1.00 77.94 211 MET A C 1
ATOM 1630 O O . MET A 1 211 ? -4.813 -2.006 -10.221 1.00 77.94 211 MET A O 1
ATOM 1634 N N . GLY A 1 212 ? -7.023 -1.571 -10.123 1.00 76.88 212 GLY A N 1
ATOM 1635 C CA . GLY A 1 212 ? -7.449 -2.940 -10.415 1.00 76.88 212 GLY A CA 1
ATOM 1636 C C . GLY A 1 212 ? -7.065 -3.880 -9.270 1.00 76.88 212 GLY A C 1
ATOM 1637 O O . GLY A 1 212 ? -7.486 -3.686 -8.123 1.00 76.88 212 GLY A O 1
ATOM 1638 N N . ASP A 1 213 ? -6.230 -4.863 -9.589 1.00 75.50 213 ASP A N 1
ATOM 1639 C CA . ASP A 1 213 ? -5.673 -5.866 -8.684 1.00 75.50 213 ASP A CA 1
ATOM 1640 C C . ASP A 1 213 ? -4.308 -5.480 -8.077 1.00 75.50 213 ASP A C 1
ATOM 1642 O O . ASP A 1 213 ? -3.790 -6.207 -7.225 1.00 75.50 213 ASP A O 1
ATOM 1646 N N . ARG A 1 214 ? -3.742 -4.335 -8.484 1.00 83.25 214 ARG A N 1
ATOM 1647 C CA . ARG A 1 214 ? -2.414 -3.848 -8.079 1.00 83.25 214 ARG A CA 1
ATOM 1648 C C . ARG A 1 214 ? -2.496 -2.858 -6.924 1.00 83.25 214 ARG A C 1
ATOM 1650 O O . ARG A 1 214 ? -3.407 -2.028 -6.854 1.00 83.25 214 ARG A O 1
ATOM 1657 N N . LEU A 1 215 ? -1.481 -2.899 -6.068 1.00 89.25 215 LEU A N 1
ATOM 1658 C CA . LEU A 1 215 ? -1.256 -1.970 -4.966 1.00 89.25 215 LEU A CA 1
ATOM 1659 C C . LEU A 1 215 ? -0.050 -1.088 -5.296 1.00 89.25 215 LEU A C 1
ATOM 1661 O O . LEU A 1 215 ? 1.093 -1.515 -5.178 1.00 89.25 215 LEU A O 1
ATOM 1665 N N . ILE A 1 216 ? -0.308 0.137 -5.744 1.00 89.94 216 ILE A N 1
ATOM 1666 C CA . ILE A 1 216 ? 0.711 1.054 -6.253 1.00 89.94 216 ILE A CA 1
ATOM 1667 C C . ILE A 1 216 ? 1.201 1.980 -5.148 1.00 89.94 216 ILE A C 1
ATOM 1669 O O . ILE A 1 216 ? 0.426 2.736 -4.567 1.00 89.94 216 ILE A O 1
ATOM 1673 N N . VAL A 1 217 ? 2.508 2.012 -4.940 1.00 91.31 217 VAL A N 1
ATOM 1674 C CA . VAL A 1 217 ? 3.196 2.968 -4.076 1.00 91.31 217 VAL A CA 1
ATOM 1675 C C . VAL A 1 217 ? 4.008 3.905 -4.969 1.00 91.31 217 VAL A C 1
ATOM 1677 O O . VAL A 1 217 ? 5.085 3.528 -5.442 1.00 91.31 217 VAL A O 1
ATOM 1680 N N . PRO A 1 218 ? 3.499 5.107 -5.270 1.00 90.75 218 PRO A N 1
ATOM 1681 C CA . PRO A 1 218 ? 4.235 6.065 -6.079 1.00 90.75 218 PRO A CA 1
ATOM 1682 C C . PRO A 1 218 ? 5.347 6.726 -5.244 1.00 90.75 218 PRO A C 1
ATOM 1684 O O . PRO A 1 218 ? 5.120 7.122 -4.106 1.00 90.75 218 PRO A O 1
ATOM 1687 N N . PHE A 1 219 ? 6.550 6.868 -5.803 1.00 90.12 219 PHE A N 1
ATOM 1688 C CA . PHE A 1 219 ? 7.674 7.576 -5.181 1.00 90.12 219 PHE A CA 1
ATOM 1689 C C . PHE A 1 219 ? 8.541 8.309 -6.222 1.00 90.12 219 PHE A C 1
ATOM 1691 O O . PHE A 1 219 ? 8.450 8.058 -7.421 1.00 90.12 219 PHE A O 1
ATOM 1698 N N . GLY A 1 220 ? 9.397 9.225 -5.767 1.00 87.12 220 GLY A N 1
ATOM 1699 C CA . GLY A 1 220 ? 10.309 9.993 -6.624 1.00 87.12 220 GLY A CA 1
ATOM 1700 C C . GLY A 1 220 ? 10.027 11.496 -6.626 1.00 87.12 220 GLY A C 1
ATOM 1701 O O . GLY A 1 220 ? 9.020 11.965 -6.094 1.00 87.12 220 GLY A O 1
ATOM 1702 N N . ASP A 1 221 ? 10.952 12.267 -7.192 1.00 77.94 221 ASP A N 1
ATOM 1703 C CA . ASP A 1 221 ? 10.955 13.728 -7.059 1.00 77.94 221 ASP A CA 1
ATOM 1704 C C . ASP A 1 221 ? 9.863 14.424 -7.875 1.00 77.94 221 ASP A C 1
ATOM 1706 O O . ASP A 1 221 ? 9.332 15.439 -7.427 1.00 77.94 221 ASP A O 1
ATOM 1710 N N . LEU A 1 222 ? 9.440 13.842 -9.004 1.00 76.44 222 LEU A N 1
ATOM 1711 C CA . LEU A 1 222 ? 8.350 14.397 -9.818 1.00 76.44 222 LEU A CA 1
ATOM 1712 C C . LEU A 1 222 ? 7.015 14.453 -9.063 1.00 76.44 222 LEU A C 1
ATOM 1714 O O . LEU A 1 222 ? 6.156 15.272 -9.378 1.00 76.44 222 LEU A O 1
ATOM 17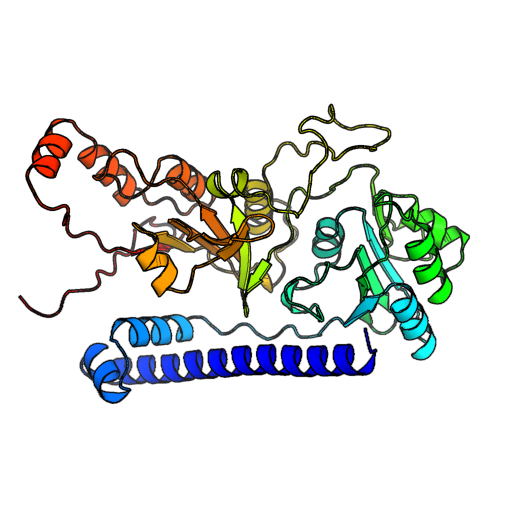18 N N . LEU A 1 223 ? 6.850 13.619 -8.034 1.00 74.12 223 LEU A N 1
ATOM 1719 C CA . LEU A 1 223 ? 5.659 13.627 -7.191 1.00 74.12 223 LEU A CA 1
ATOM 1720 C C . LEU A 1 223 ? 5.673 14.753 -6.153 1.00 74.12 223 LEU A C 1
ATOM 1722 O O . LEU A 1 223 ? 4.618 15.105 -5.645 1.00 74.12 223 LEU A O 1
ATOM 1726 N N . ARG A 1 224 ? 6.838 15.325 -5.815 1.00 59.31 224 ARG A N 1
ATOM 1727 C CA . ARG A 1 224 ? 6.944 16.411 -4.821 1.00 59.31 224 ARG A CA 1
ATOM 1728 C C . ARG A 1 224 ? 6.471 17.754 -5.368 1.00 59.31 224 ARG A C 1
ATOM 1730 O O . ARG A 1 224 ? 6.033 18.608 -4.598 1.00 59.31 224 ARG A O 1
ATOM 1737 N N . GLU A 1 225 ? 6.584 17.953 -6.679 1.00 49.62 225 GLU A N 1
ATOM 1738 C CA . GLU A 1 225 ? 6.130 19.173 -7.356 1.00 49.62 225 GLU A CA 1
ATOM 1739 C C . GLU A 1 225 ? 4.606 19.192 -7.535 1.00 49.62 225 GLU A C 1
ATOM 1741 O O . GLU A 1 225 ? 3.977 20.256 -7.538 1.00 49.62 225 GLU A O 1
ATOM 1746 N N . GLU A 1 226 ? 3.993 18.012 -7.608 1.00 46.62 226 GLU A N 1
ATOM 1747 C CA . GLU A 1 226 ? 2.550 17.857 -7.631 1.00 46.62 226 GLU A CA 1
ATOM 1748 C C . GLU A 1 226 ? 2.019 17.823 -6.203 1.00 46.62 226 GLU A C 1
ATOM 1750 O O . GLU A 1 226 ? 2.355 16.963 -5.398 1.00 46.62 226 GLU A O 1
ATOM 1755 N N . ARG A 1 227 ? 1.191 18.806 -5.853 1.00 41.00 227 ARG A N 1
ATOM 1756 C CA . ARG A 1 227 ? 0.579 18.913 -4.526 1.00 41.00 227 ARG A CA 1
ATOM 1757 C C . ARG A 1 227 ? -0.361 17.728 -4.281 1.00 41.00 227 ARG A C 1
ATOM 1759 O O . ARG A 1 227 ? -1.567 17.861 -4.477 1.00 41.00 227 ARG A O 1
ATOM 1766 N N . PHE A 1 228 ? 0.163 16.586 -3.847 1.00 39.56 228 PHE A N 1
ATOM 1767 C CA . PHE A 1 228 ? -0.663 15.496 -3.353 1.00 39.56 228 PHE A CA 1
ATOM 1768 C C . PHE A 1 228 ? -1.393 15.975 -2.092 1.00 39.56 228 PHE A C 1
ATOM 1770 O O . PHE A 1 228 ? -0.753 16.433 -1.145 1.00 39.56 228 PHE A O 1
ATOM 1777 N N . PRO A 1 229 ? -2.735 15.894 -2.048 1.00 38.19 229 PRO A N 1
ATOM 1778 C CA . PRO A 1 229 ? -3.488 16.202 -0.836 1.00 38.19 229 PRO A CA 1
ATOM 1779 C C . PRO A 1 229 ? -3.240 15.185 0.286 1.00 38.19 229 PRO A C 1
ATOM 1781 O O . PRO A 1 229 ? -3.606 15.439 1.430 1.00 38.19 229 PRO A O 1
ATOM 1784 N N . SER A 1 230 ? -2.637 14.035 -0.021 1.00 41.09 230 SER A N 1
ATOM 1785 C CA . SER A 1 230 ? -2.409 12.967 0.940 1.00 41.09 230 SER A CA 1
ATOM 1786 C C . SER A 1 230 ? -1.116 13.203 1.719 1.00 41.09 230 SER A C 1
ATOM 1788 O O . SER A 1 230 ? -0.024 12.925 1.235 1.00 41.09 230 SER A O 1
ATOM 1790 N N . THR A 1 231 ? -1.302 13.647 2.963 1.00 41.72 231 THR A N 1
ATOM 1791 C CA . THR A 1 231 ? -0.384 13.571 4.113 1.00 41.72 231 THR A CA 1
ATOM 1792 C C . THR A 1 231 ? 0.775 14.581 4.169 1.00 41.72 231 THR A C 1
ATOM 1794 O O . THR A 1 231 ? 1.627 14.651 3.296 1.00 41.72 231 THR A O 1
ATOM 1797 N N . ASN A 1 232 ? 0.823 15.333 5.279 1.00 40.28 232 ASN A N 1
ATOM 1798 C CA . ASN A 1 232 ? 1.896 16.242 5.726 1.00 40.28 232 ASN A CA 1
ATOM 1799 C C . ASN A 1 232 ? 1.869 17.705 5.239 1.00 40.28 232 ASN A C 1
ATOM 1801 O O . ASN A 1 232 ? 2.895 18.286 4.897 1.00 40.28 232 ASN A O 1
ATOM 1805 N N . TRP A 1 233 ? 0.714 18.367 5.368 1.00 36.59 233 TRP A N 1
ATOM 1806 C CA . TRP A 1 233 ? 0.615 19.842 5.347 1.00 36.59 233 TRP A CA 1
ATOM 1807 C C . TRP A 1 233 ? 1.227 20.543 6.578 1.00 36.59 233 TRP A C 1
ATOM 1809 O O . TRP A 1 233 ? 1.199 21.771 6.667 1.00 36.59 233 TRP A O 1
ATOM 1819 N N . LEU A 1 234 ? 1.786 19.795 7.533 1.00 41.50 234 LEU A N 1
ATOM 1820 C CA . LEU A 1 234 ? 2.523 20.356 8.664 1.00 41.50 234 LEU A CA 1
ATOM 1821 C C . LEU A 1 234 ? 4.015 20.437 8.308 1.00 41.50 234 LEU A C 1
ATOM 1823 O O . LEU A 1 234 ? 4.535 19.519 7.673 1.00 41.50 234 LEU A O 1
ATOM 1827 N N . PRO A 1 235 ? 4.707 21.532 8.674 1.00 40.91 235 PRO A N 1
ATOM 1828 C CA . PRO A 1 235 ? 6.067 21.797 8.231 1.00 40.91 235 PRO A CA 1
ATOM 1829 C C . PRO A 1 235 ? 7.002 20.622 8.525 1.00 40.91 235 PRO A C 1
ATOM 1831 O O . PRO A 1 235 ? 7.147 20.176 9.661 1.00 40.91 235 PRO A O 1
ATOM 1834 N N . VAL A 1 236 ? 7.653 20.166 7.455 1.00 44.72 236 VAL A N 1
ATOM 1835 C CA . VAL A 1 236 ? 8.803 19.264 7.445 1.00 44.72 236 VAL A CA 1
ATOM 1836 C C . VAL A 1 236 ? 9.781 19.706 8.540 1.00 44.72 236 VAL A C 1
ATOM 1838 O O . VAL A 1 236 ? 10.344 20.797 8.438 1.00 44.72 236 VAL A O 1
ATOM 1841 N N . ARG A 1 237 ? 9.984 18.835 9.542 1.00 45.69 237 ARG A N 1
ATOM 1842 C CA . ARG A 1 237 ? 10.801 18.968 10.775 1.00 45.69 237 ARG A CA 1
ATOM 1843 C C . ARG A 1 237 ? 10.003 19.260 12.051 1.00 45.69 237 ARG A C 1
ATOM 1845 O O . ARG A 1 237 ? 10.189 20.294 12.691 1.00 45.69 237 ARG A O 1
ATOM 1852 N N . ALA A 1 238 ? 9.227 18.277 12.502 1.00 46.16 238 ALA A N 1
ATOM 1853 C CA . ALA A 1 238 ? 9.082 18.090 13.941 1.00 46.16 238 ALA A CA 1
ATOM 1854 C C . ALA A 1 238 ? 10.428 17.584 14.508 1.00 46.16 238 ALA A C 1
ATOM 1856 O O . ALA A 1 238 ? 11.034 16.687 13.916 1.00 46.16 238 ALA A O 1
ATOM 1857 N N . PRO A 1 239 ? 10.958 18.168 15.592 1.00 44.94 239 PRO A N 1
ATOM 1858 C CA . PRO A 1 239 ? 12.203 17.710 16.195 1.00 44.94 239 PRO A CA 1
ATOM 1859 C C . PRO A 1 239 ? 11.999 16.364 16.910 1.00 44.94 239 PRO A C 1
ATOM 1861 O O . PRO A 1 239 ? 11.297 16.317 17.911 1.00 44.94 239 PRO A O 1
ATOM 1864 N N . GLY A 1 240 ? 12.654 15.294 16.445 1.00 54.66 240 GLY A N 1
ATOM 1865 C CA . GLY A 1 240 ? 12.767 14.015 17.165 1.00 54.66 240 GLY A CA 1
ATOM 1866 C C . GLY A 1 240 ? 11.441 13.386 17.623 1.00 54.66 240 GLY A C 1
ATOM 1867 O O . GLY A 1 240 ? 10.372 13.687 17.098 1.00 54.66 240 GLY A O 1
ATOM 1868 N N . ILE A 1 241 ? 11.519 12.473 18.600 1.00 53.78 241 ILE A N 1
ATOM 1869 C CA . ILE A 1 241 ? 10.336 11.954 19.299 1.00 53.78 241 ILE A CA 1
ATOM 1870 C C . ILE A 1 241 ? 9.730 13.132 20.063 1.00 53.78 241 ILE A C 1
ATOM 1872 O O . ILE A 1 241 ? 10.198 13.477 21.145 1.00 53.78 241 ILE A O 1
ATOM 1876 N N . ASP A 1 242 ? 8.711 13.764 19.497 1.00 59.12 242 ASP A N 1
ATOM 1877 C CA . ASP A 1 242 ? 7.875 14.687 20.246 1.00 59.12 242 ASP A CA 1
ATOM 1878 C C . ASP A 1 242 ? 7.188 13.881 21.363 1.00 59.12 242 ASP A C 1
ATOM 1880 O O . ASP A 1 242 ? 6.420 12.958 21.097 1.00 59.12 242 ASP A O 1
ATOM 1884 N N . GLU A 1 243 ? 7.490 14.174 22.630 1.00 56.78 243 GLU A N 1
ATOM 1885 C CA . GLU A 1 243 ? 6.884 13.481 23.779 1.00 56.78 243 GLU A CA 1
ATOM 1886 C C . GLU A 1 243 ? 5.385 13.786 23.914 1.00 56.78 243 GLU A C 1
ATOM 1888 O O . GLU A 1 243 ? 4.612 12.983 24.448 1.00 56.78 243 GLU A O 1
ATOM 1893 N N . THR A 1 244 ? 4.955 14.938 23.388 1.00 63.12 244 THR A N 1
ATOM 1894 C CA . THR A 1 244 ? 3.532 15.273 23.219 1.00 63.12 244 THR A CA 1
ATOM 1895 C C . THR A 1 244 ? 2.928 14.516 22.035 1.00 63.12 244 THR A C 1
ATOM 1897 O O . THR A 1 244 ? 1.707 14.389 21.888 1.00 63.12 244 THR A O 1
ATOM 1900 N N . GLY A 1 245 ? 3.826 14.044 21.173 1.00 61.19 245 GLY A N 1
ATOM 1901 C CA . GLY A 1 245 ? 3.630 13.535 19.846 1.00 61.19 245 GLY A CA 1
ATOM 1902 C C . GLY A 1 245 ? 3.096 14.574 18.869 1.00 61.19 245 GLY A C 1
ATOM 1903 O O . GLY A 1 245 ? 3.001 14.223 17.720 1.00 61.19 245 GLY A O 1
ATOM 1904 N N . PHE A 1 246 ? 2.612 15.765 19.251 1.00 66.00 246 PHE A N 1
ATOM 1905 C CA . PHE A 1 246 ? 1.654 16.603 18.495 1.00 66.00 246 PHE A CA 1
ATOM 1906 C C . PHE A 1 246 ? 1.846 16.634 16.964 1.00 66.00 246 PHE A C 1
ATOM 1908 O O . PHE A 1 246 ? 0.859 16.593 16.232 1.00 66.00 246 PHE A O 1
ATOM 1915 N N . TYR A 1 247 ? 3.088 16.617 16.489 1.00 70.50 247 TYR A N 1
ATOM 1916 C CA . TYR A 1 247 ? 3.449 16.553 15.075 1.00 70.50 247 TYR A CA 1
ATOM 1917 C C . TYR A 1 247 ? 3.841 15.150 14.567 1.00 70.50 247 TYR A C 1
ATOM 1919 O O . TYR A 1 247 ? 4.270 14.301 15.351 1.00 70.50 247 TYR A O 1
ATOM 1927 N N . PRO A 1 248 ? 3.775 14.901 13.241 1.00 71.81 248 PRO A N 1
ATOM 1928 C CA . PRO A 1 248 ? 4.339 13.689 12.662 1.00 71.81 248 PRO A CA 1
ATOM 1929 C C . PRO A 1 248 ? 5.780 13.472 13.138 1.00 71.81 248 PRO A C 1
ATOM 1931 O O . PRO A 1 248 ? 6.626 14.360 13.020 1.00 71.81 248 PRO A O 1
ATOM 1934 N N . SER A 1 249 ? 6.047 12.303 13.703 1.00 70.69 249 SER A N 1
ATOM 1935 C CA . SER A 1 249 ? 7.364 11.888 14.162 1.00 70.69 249 SER A CA 1
ATOM 1936 C C . SER A 1 249 ? 8.256 11.605 12.959 1.00 70.69 249 SER A C 1
ATOM 1938 O O . SER A 1 249 ? 7.834 10.945 12.009 1.00 70.69 249 SER A O 1
ATOM 1940 N N . ASP A 1 250 ? 9.505 12.070 13.011 1.00 74.38 250 ASP A N 1
ATOM 1941 C CA . ASP A 1 250 ? 10.510 11.634 12.046 1.00 74.38 250 ASP A CA 1
ATOM 1942 C C . ASP A 1 250 ? 10.797 10.146 12.265 1.00 74.38 250 ASP A C 1
ATOM 1944 O O . ASP A 1 250 ? 11.146 9.709 13.366 1.00 74.38 250 ASP A O 1
ATOM 1948 N N . THR A 1 251 ? 10.617 9.364 11.210 1.00 69.94 251 THR A N 1
ATOM 1949 C CA . THR A 1 251 ? 10.871 7.924 11.223 1.00 69.94 251 THR A CA 1
ATOM 1950 C C . THR A 1 251 ? 12.263 7.577 10.691 1.00 69.94 251 THR A C 1
ATOM 1952 O O . THR A 1 251 ? 12.668 6.419 10.747 1.00 69.94 251 THR A O 1
ATOM 1955 N N . GLY A 1 252 ? 13.010 8.567 10.185 1.00 73.75 252 GLY A N 1
ATOM 1956 C CA . GLY A 1 252 ? 14.350 8.399 9.629 1.00 73.75 252 GLY A CA 1
ATOM 1957 C C . GLY A 1 252 ? 14.395 7.648 8.296 1.00 73.75 252 GLY A C 1
ATOM 1958 O O . GLY A 1 252 ? 15.484 7.316 7.834 1.00 73.75 252 GLY A O 1
ATOM 1959 N N . GLN A 1 253 ? 13.242 7.357 7.684 1.00 78.25 253 GLN A N 1
ATOM 1960 C CA . GLN A 1 253 ? 13.129 6.592 6.442 1.00 78.25 253 GLN A CA 1
ATOM 1961 C C . GLN A 1 253 ? 12.100 7.223 5.501 1.00 78.25 253 GLN A C 1
ATOM 1963 O O . GLN A 1 253 ? 11.091 7.782 5.931 1.00 78.25 253 GLN A O 1
ATOM 1968 N N . THR A 1 254 ? 12.355 7.124 4.198 1.00 83.69 254 THR A N 1
ATOM 1969 C CA . THR A 1 254 ? 11.373 7.484 3.163 1.00 83.69 254 THR A CA 1
ATOM 1970 C C . THR A 1 254 ? 10.292 6.404 3.030 1.00 83.69 254 THR A C 1
ATOM 1972 O O . THR A 1 254 ? 10.540 5.244 3.356 1.00 83.69 254 THR A O 1
ATOM 1975 N N . SER A 1 255 ? 9.116 6.755 2.491 1.00 83.62 255 SER A N 1
ATOM 1976 C CA . SER A 1 255 ? 8.032 5.790 2.209 1.00 83.62 255 SER A CA 1
ATOM 1977 C C . SER A 1 255 ? 8.527 4.607 1.362 1.00 83.62 255 SER A C 1
ATOM 1979 O O . SER A 1 255 ? 8.287 3.454 1.711 1.00 83.62 255 SER A O 1
ATOM 1981 N N . PHE A 1 256 ? 9.323 4.877 0.318 1.00 89.38 256 PHE A N 1
ATOM 1982 C CA . PHE A 1 256 ? 9.956 3.847 -0.514 1.00 89.38 256 PHE A CA 1
ATOM 1983 C C . PHE A 1 256 ? 10.836 2.882 0.296 1.00 89.38 256 PHE A C 1
ATOM 1985 O O . PHE A 1 256 ? 10.681 1.670 0.177 1.00 89.38 256 PHE A O 1
ATOM 1992 N N . GLN A 1 257 ? 11.725 3.404 1.147 1.00 90.19 257 GLN A N 1
ATOM 1993 C CA . GLN A 1 257 ? 12.598 2.573 1.987 1.00 90.19 257 GLN A CA 1
ATOM 1994 C C . GLN A 1 257 ? 11.798 1.728 2.979 1.00 90.19 257 GLN A C 1
ATOM 1996 O O . GLN A 1 257 ? 12.101 0.554 3.164 1.00 90.19 257 GLN A O 1
ATOM 2001 N N . ALA A 1 258 ? 10.760 2.301 3.588 1.00 89.62 258 ALA A N 1
ATOM 2002 C CA . ALA A 1 258 ? 9.909 1.577 4.522 1.00 89.62 258 ALA A CA 1
ATOM 2003 C C . ALA A 1 258 ? 9.104 0.464 3.831 1.00 89.62 258 ALA A C 1
ATOM 2005 O O . ALA A 1 258 ? 8.886 -0.598 4.413 1.00 89.62 258 ALA A O 1
ATOM 2006 N N . TRP A 1 259 ? 8.687 0.686 2.582 1.00 92.38 259 TRP A N 1
ATOM 2007 C CA . TRP A 1 259 ? 8.051 -0.337 1.757 1.00 92.38 259 TRP A CA 1
ATOM 2008 C C . TRP A 1 259 ? 9.018 -1.436 1.329 1.00 92.38 259 TRP A C 1
ATOM 2010 O O . TRP A 1 259 ? 8.659 -2.603 1.446 1.00 92.38 259 TRP A O 1
ATOM 2020 N N . LEU A 1 260 ? 10.233 -1.094 0.891 1.00 92.69 260 LEU A N 1
ATOM 2021 C CA . LEU A 1 260 ? 11.257 -2.095 0.585 1.00 92.69 260 LEU A CA 1
ATOM 2022 C C . LEU A 1 260 ? 11.576 -2.957 1.802 1.00 92.69 260 LEU A C 1
ATOM 2024 O O . LEU A 1 260 ? 11.454 -4.169 1.716 1.00 92.69 260 LEU A O 1
ATOM 2028 N N . ARG A 1 261 ? 11.857 -2.337 2.952 1.00 91.69 261 ARG A N 1
ATOM 2029 C CA . ARG A 1 261 ? 12.134 -3.046 4.205 1.00 91.69 261 ARG A CA 1
ATOM 2030 C C . ARG A 1 261 ? 11.022 -4.021 4.591 1.00 91.69 261 ARG A C 1
ATOM 2032 O O . ARG A 1 261 ? 11.296 -5.136 5.025 1.00 91.69 261 ARG A O 1
ATOM 2039 N N . PHE A 1 262 ? 9.767 -3.602 4.422 1.00 91.62 262 PHE A N 1
ATOM 2040 C CA . PHE A 1 262 ? 8.628 -4.493 4.607 1.00 91.62 262 PHE A CA 1
ATOM 2041 C C . PHE A 1 262 ? 8.659 -5.657 3.619 1.00 91.62 262 PHE A C 1
ATOM 2043 O O . PHE A 1 262 ? 8.535 -6.789 4.056 1.00 91.62 262 PHE A O 1
ATOM 2050 N N . LEU A 1 263 ? 8.838 -5.392 2.322 1.00 92.50 263 LEU A N 1
ATOM 2051 C CA . LEU A 1 263 ? 8.878 -6.413 1.268 1.00 92.50 263 LEU A CA 1
ATOM 2052 C C . LEU A 1 263 ? 10.098 -7.343 1.362 1.00 92.50 263 LEU A C 1
ATOM 2054 O O . LEU A 1 263 ? 10.043 -8.460 0.859 1.00 92.50 263 LEU A O 1
ATOM 2058 N N . ASP A 1 264 ? 11.182 -6.908 1.993 1.00 92.12 264 ASP A N 1
ATOM 2059 C CA . ASP A 1 264 ? 12.356 -7.727 2.304 1.00 92.12 264 ASP A CA 1
ATOM 2060 C C . ASP A 1 264 ? 12.139 -8.630 3.534 1.00 92.12 264 ASP A C 1
ATOM 2062 O O . ASP A 1 264 ? 12.997 -9.455 3.836 1.00 92.12 264 ASP A O 1
ATOM 2066 N N . ASP A 1 265 ? 10.998 -8.496 4.228 1.00 85.44 265 ASP A N 1
ATOM 2067 C CA . ASP A 1 265 ? 10.691 -9.167 5.499 1.00 85.44 265 ASP A CA 1
ATOM 2068 C C . ASP A 1 265 ? 11.833 -9.032 6.519 1.00 85.44 265 ASP A C 1
ATOM 2070 O O . ASP A 1 265 ? 12.168 -9.974 7.236 1.00 85.44 265 ASP A O 1
ATOM 2074 N N . GLU A 1 266 ? 12.460 -7.850 6.597 1.00 76.56 266 GLU A N 1
ATOM 2075 C CA . GLU A 1 266 ? 13.604 -7.641 7.500 1.00 76.56 266 GLU A CA 1
ATOM 2076 C C . GLU A 1 266 ? 13.245 -7.876 8.975 1.00 76.56 266 GLU A C 1
ATOM 2078 O O . GLU A 1 266 ? 14.111 -8.206 9.787 1.00 76.56 266 GLU A O 1
ATOM 2083 N N . ASP A 1 267 ? 11.969 -7.710 9.322 1.00 72.94 267 ASP A N 1
ATOM 2084 C CA . ASP A 1 267 ? 11.461 -7.918 10.675 1.00 72.94 267 ASP A CA 1
ATOM 2085 C C . ASP A 1 267 ? 11.167 -9.408 10.973 1.00 72.94 267 ASP A C 1
ATOM 2087 O O . ASP A 1 267 ? 10.871 -9.757 12.118 1.00 72.94 267 ASP A O 1
ATOM 2091 N N . GLY A 1 268 ? 11.296 -10.300 9.977 1.00 73.94 268 GLY A N 1
ATOM 2092 C CA . GLY A 1 268 ? 11.177 -11.757 10.112 1.00 73.94 268 GLY A CA 1
ATOM 2093 C C . GLY A 1 268 ? 9.779 -12.243 10.496 1.00 73.94 268 GLY A C 1
ATOM 2094 O O . GLY A 1 268 ? 9.631 -13.311 11.095 1.00 73.94 268 GLY A O 1
ATOM 2095 N N . THR A 1 269 ? 8.758 -11.436 10.216 1.00 75.69 269 THR A N 1
ATOM 2096 C CA . THR A 1 269 ? 7.365 -11.686 10.604 1.00 75.69 269 THR A CA 1
ATOM 2097 C C . THR A 1 269 ? 6.618 -12.556 9.599 1.00 75.69 269 THR A C 1
ATOM 2099 O O . THR A 1 269 ? 5.538 -13.054 9.913 1.00 75.69 269 THR A O 1
ATOM 2102 N N . GLY A 1 270 ? 7.202 -12.776 8.419 1.00 84.69 270 GLY A N 1
ATOM 2103 C CA . GLY A 1 270 ? 6.526 -13.367 7.281 1.00 84.69 270 GLY A CA 1
ATOM 2104 C C . GLY A 1 270 ? 5.713 -12.312 6.538 1.00 84.69 270 GLY A C 1
ATOM 2105 O O . GLY A 1 270 ? 4.896 -11.596 7.118 1.00 84.69 270 GLY A O 1
ATOM 2106 N N . LEU A 1 271 ? 5.908 -12.233 5.222 1.00 88.06 271 LEU A N 1
ATOM 2107 C CA . LEU A 1 271 ? 5.076 -11.388 4.370 1.00 88.06 271 LEU A CA 1
ATOM 2108 C C . LEU A 1 271 ? 3.645 -11.928 4.323 1.00 88.06 271 LEU A C 1
ATOM 2110 O O . LEU A 1 271 ? 3.463 -13.141 4.182 1.00 88.06 271 LEU A O 1
ATOM 2114 N N . PRO A 1 272 ? 2.617 -11.065 4.331 1.00 87.00 272 PRO A N 1
ATOM 2115 C CA . PRO A 1 272 ? 1.270 -11.508 4.011 1.00 87.00 272 PRO A CA 1
ATOM 2116 C C . PRO A 1 272 ? 1.215 -12.002 2.561 1.00 87.00 272 PRO A C 1
ATOM 2118 O O . PRO A 1 272 ? 1.962 -11.525 1.706 1.00 87.00 272 PRO A O 1
ATOM 2121 N N . ASN A 1 273 ? 0.294 -12.924 2.260 1.00 84.31 273 ASN A N 1
ATOM 2122 C CA . ASN A 1 273 ? 0.186 -13.565 0.939 1.00 84.31 273 ASN A CA 1
ATOM 2123 C C . ASN A 1 273 ? 0.142 -12.560 -0.225 1.00 84.31 273 ASN A C 1
ATOM 2125 O O . ASN A 1 273 ? 0.641 -12.844 -1.307 1.00 84.31 273 ASN A O 1
ATOM 2129 N N . TRP A 1 274 ? -0.421 -11.369 -0.001 1.00 85.62 274 TRP A N 1
ATOM 2130 C CA . TRP A 1 274 ? -0.522 -10.326 -1.018 1.00 85.62 274 TRP A CA 1
ATOM 2131 C C . TRP A 1 274 ? 0.793 -9.587 -1.326 1.00 85.62 274 TRP A C 1
ATOM 2133 O O . TRP A 1 274 ? 0.896 -8.933 -2.362 1.00 85.62 274 TRP A O 1
ATOM 2143 N N . ALA A 1 275 ? 1.796 -9.692 -0.456 1.00 89.38 275 ALA A N 1
ATOM 2144 C CA . ALA A 1 275 ? 3.124 -9.097 -0.614 1.00 89.38 275 ALA A CA 1
ATOM 2145 C C . ALA A 1 275 ? 4.216 -10.138 -0.940 1.00 89.38 275 ALA A C 1
ATOM 2147 O O . ALA A 1 275 ? 5.359 -9.775 -1.220 1.00 89.38 275 ALA A O 1
ATOM 2148 N N . GLN A 1 276 ? 3.882 -11.431 -0.894 1.00 87.50 276 GLN A N 1
ATOM 2149 C CA . GLN A 1 276 ? 4.794 -12.522 -1.235 1.00 87.50 276 GLN A CA 1
ATOM 2150 C C . GLN A 1 276 ? 5.004 -12.621 -2.750 1.00 87.50 276 GLN A C 1
ATOM 2152 O O . GLN A 1 276 ? 4.078 -12.430 -3.533 1.00 87.50 276 GLN A O 1
ATOM 2157 N N . GLY A 1 277 ? 6.213 -12.987 -3.171 1.00 85.31 277 GLY A N 1
ATOM 2158 C CA . GLY A 1 277 ? 6.528 -13.273 -4.569 1.00 85.31 277 GLY A CA 1
ATOM 2159 C C . GLY A 1 277 ? 7.983 -12.973 -4.907 1.00 85.31 277 GLY A C 1
ATOM 2160 O O . GLY A 1 277 ? 8.697 -12.348 -4.126 1.00 85.31 277 GLY A O 1
ATOM 2161 N N . GLY A 1 278 ? 8.420 -13.418 -6.087 1.00 86.00 278 GLY A N 1
ATOM 2162 C CA . GLY A 1 278 ? 9.699 -12.988 -6.647 1.00 86.00 278 GLY A CA 1
ATOM 2163 C C . GLY A 1 278 ? 9.661 -11.499 -6.991 1.00 86.00 278 GLY A C 1
ATOM 2164 O O . GLY A 1 278 ? 8.619 -10.978 -7.393 1.00 86.00 278 GLY A O 1
ATOM 2165 N N . ARG A 1 279 ? 10.799 -10.821 -6.834 1.00 89.88 279 ARG A N 1
ATOM 2166 C CA . ARG A 1 279 ? 10.931 -9.403 -7.167 1.00 89.88 279 ARG A CA 1
ATOM 2167 C C . ARG A 1 279 ? 11.389 -9.221 -8.609 1.00 89.88 279 ARG A C 1
ATOM 2169 O O . ARG A 1 279 ? 12.366 -9.832 -9.046 1.00 89.88 279 ARG A O 1
ATOM 2176 N N . VAL A 1 280 ? 10.697 -8.349 -9.330 1.00 89.44 280 VAL A N 1
ATOM 2177 C CA . VAL A 1 280 ? 11.012 -7.973 -10.714 1.00 89.44 280 VAL A CA 1
ATOM 2178 C C . VAL A 1 280 ? 10.971 -6.455 -10.823 1.00 89.44 280 VAL A C 1
ATOM 2180 O O . VAL A 1 280 ? 10.135 -5.813 -10.198 1.00 89.44 280 VAL A O 1
ATOM 2183 N N . ALA A 1 281 ? 11.853 -5.863 -11.616 1.00 92.56 281 ALA A N 1
ATOM 2184 C CA . ALA A 1 281 ? 11.765 -4.467 -12.012 1.00 92.56 281 ALA A CA 1
ATOM 2185 C C . ALA A 1 281 ? 11.520 -4.337 -13.513 1.00 92.56 281 ALA A C 1
ATOM 2187 O O . ALA A 1 281 ? 12.078 -5.080 -14.312 1.00 92.56 281 ALA A O 1
ATOM 2188 N N . ARG A 1 282 ? 10.724 -3.347 -13.904 1.00 92.94 282 ARG A N 1
ATOM 2189 C CA . ARG A 1 282 ? 10.613 -2.864 -15.279 1.00 92.94 282 ARG A CA 1
ATOM 2190 C C . ARG A 1 282 ? 11.132 -1.450 -15.349 1.00 92.94 282 ARG A C 1
ATOM 2192 O O . ARG A 1 282 ? 10.823 -0.628 -14.485 1.00 92.94 282 ARG A O 1
ATOM 2199 N N . VAL A 1 283 ? 11.907 -1.165 -16.381 1.00 93.06 283 VAL A N 1
ATOM 2200 C CA . VAL A 1 283 ? 12.468 0.161 -16.610 1.00 93.06 283 VAL A CA 1
ATOM 2201 C C . VAL A 1 283 ? 12.070 0.667 -17.987 1.00 93.06 283 VAL A C 1
ATOM 2203 O O . VAL A 1 283 ? 12.224 -0.025 -18.998 1.00 93.06 283 VAL A O 1
ATOM 2206 N N . PHE A 1 284 ? 11.554 1.890 -18.016 1.00 90.12 284 PHE A N 1
ATOM 2207 C CA . PHE A 1 284 ? 11.011 2.527 -19.206 1.00 90.12 284 PHE A CA 1
ATOM 2208 C C . PHE A 1 284 ? 11.911 3.676 -19.627 1.00 90.12 284 PHE A C 1
ATOM 2210 O O . PHE A 1 284 ? 12.255 4.550 -18.830 1.00 90.12 284 PHE A O 1
ATOM 2217 N N . ARG A 1 285 ? 12.273 3.683 -20.907 1.00 84.69 285 ARG A N 1
ATOM 2218 C CA . ARG A 1 285 ? 13.099 4.737 -21.497 1.00 84.69 285 ARG A CA 1
ATOM 2219 C C . ARG A 1 285 ? 12.346 6.057 -21.614 1.00 84.69 285 ARG A C 1
ATOM 2221 O O . ARG A 1 285 ? 12.938 7.133 -21.553 1.00 84.69 285 ARG A O 1
ATOM 2228 N N . ASN A 1 286 ? 11.050 5.966 -21.886 1.00 83.88 286 ASN A N 1
ATOM 2229 C CA . ASN A 1 286 ? 10.189 7.101 -22.156 1.00 83.88 286 ASN A CA 1
ATOM 2230 C C . ASN A 1 286 ? 8.796 6.861 -21.555 1.00 83.88 286 ASN A C 1
ATOM 2232 O O . ASN A 1 286 ? 8.412 5.729 -21.259 1.00 83.88 286 ASN A O 1
ATOM 2236 N N . SER A 1 287 ? 8.052 7.947 -21.360 1.00 85.38 287 SER A N 1
ATOM 2237 C CA . SER A 1 287 ? 6.718 7.907 -20.762 1.00 85.38 287 SER A CA 1
ATOM 2238 C C . SER A 1 287 ? 5.674 7.220 -21.643 1.00 85.38 287 SER A C 1
ATOM 2240 O O . SER A 1 287 ? 4.713 6.672 -21.114 1.00 85.38 287 SER A O 1
ATOM 2242 N N . GLU A 1 288 ? 5.848 7.227 -22.966 1.00 83.88 288 GLU A N 1
ATOM 2243 C CA . GLU A 1 288 ? 4.925 6.589 -23.911 1.00 83.88 288 GLU A CA 1
ATOM 2244 C C . GLU A 1 288 ? 4.923 5.067 -23.727 1.00 83.88 288 GLU A C 1
ATOM 2246 O O . GLU A 1 288 ? 3.857 4.485 -23.571 1.00 83.88 288 GLU A O 1
ATOM 2251 N N . ALA A 1 289 ? 6.092 4.440 -23.596 1.00 84.94 289 ALA A N 1
ATOM 2252 C CA . ALA A 1 289 ? 6.204 3.002 -23.353 1.00 84.94 289 ALA A CA 1
ATOM 2253 C C . ALA A 1 289 ? 5.588 2.575 -22.012 1.00 84.94 289 ALA A C 1
ATOM 2255 O O . ALA A 1 289 ? 4.881 1.574 -21.939 1.00 84.94 289 ALA A O 1
ATOM 2256 N N . ALA A 1 290 ? 5.803 3.360 -20.952 1.00 86.44 290 ALA A N 1
ATOM 2257 C CA . ALA A 1 290 ? 5.144 3.122 -19.669 1.00 86.44 290 ALA A CA 1
ATOM 2258 C C . ALA A 1 290 ? 3.613 3.234 -19.795 1.00 86.44 290 ALA A C 1
ATOM 2260 O O . ALA A 1 290 ? 2.884 2.384 -19.285 1.00 86.44 290 ALA A O 1
ATOM 2261 N N . PHE A 1 291 ? 3.118 4.244 -20.518 1.00 84.19 291 PHE A N 1
ATOM 2262 C CA . PHE A 1 291 ? 1.689 4.422 -20.775 1.00 84.19 291 PHE A CA 1
ATOM 2263 C C . PHE A 1 291 ? 1.082 3.264 -21.583 1.00 84.19 291 PHE A C 1
ATOM 2265 O O . PHE A 1 291 ? 0.020 2.765 -21.214 1.00 84.19 291 PHE A O 1
ATOM 2272 N N . GLU A 1 292 ? 1.748 2.816 -22.651 1.00 79.00 292 GLU A N 1
ATOM 2273 C CA . GLU A 1 292 ? 1.305 1.692 -23.491 1.00 79.00 292 GLU A CA 1
ATOM 2274 C C . GLU A 1 292 ? 1.174 0.379 -22.702 1.00 79.00 292 GLU A C 1
ATOM 2276 O O . GLU A 1 292 ? 0.268 -0.418 -22.963 1.00 79.00 292 GLU A O 1
ATOM 2281 N N . ASP A 1 293 ? 2.012 0.197 -21.682 1.00 74.38 293 ASP A N 1
ATOM 2282 C CA . ASP A 1 293 ? 1.966 -0.942 -20.762 1.00 74.38 293 ASP A CA 1
ATOM 2283 C C . ASP A 1 293 ? 0.978 -0.759 -19.590 1.00 74.38 293 ASP A C 1
ATOM 2285 O O . ASP A 1 293 ? 0.877 -1.604 -18.691 1.00 74.38 293 ASP A O 1
ATOM 2289 N N . GLY A 1 294 ? 0.211 0.333 -19.595 1.00 80.06 294 GLY A N 1
ATOM 2290 C CA . GLY A 1 294 ? -0.801 0.637 -18.585 1.00 80.06 294 GLY A CA 1
ATOM 2291 C C . GLY A 1 294 ? -0.237 1.216 -17.285 1.00 80.06 294 GLY A C 1
ATOM 2292 O O . GLY A 1 294 ? -0.937 1.238 -16.270 1.00 80.06 294 GLY A O 1
ATOM 2293 N N . PHE A 1 295 ? 1.010 1.692 -17.289 1.00 86.12 295 PHE A N 1
ATOM 2294 C CA . PHE A 1 295 ? 1.629 2.393 -16.165 1.00 86.12 295 PHE A CA 1
ATOM 2295 C C . PHE A 1 295 ? 1.401 3.897 -16.294 1.00 86.12 295 PHE A C 1
ATOM 2297 O O . PHE A 1 295 ? 2.242 4.658 -16.771 1.00 86.12 295 PHE A O 1
ATOM 2304 N N . SER A 1 296 ? 0.229 4.334 -15.848 1.00 85.75 296 SER A N 1
ATOM 2305 C CA . SER A 1 296 ? -0.131 5.746 -15.807 1.00 85.75 296 SER A CA 1
ATOM 2306 C C . SER A 1 296 ? -0.811 6.080 -14.495 1.00 85.75 296 SER A C 1
ATOM 2308 O O . SER A 1 296 ? -1.776 5.421 -14.111 1.00 85.75 296 SER A O 1
ATOM 2310 N N . LEU A 1 297 ? -0.326 7.117 -13.824 1.00 83.06 297 LEU A N 1
ATOM 2311 C CA . LEU A 1 297 ? -0.934 7.629 -12.611 1.00 83.06 297 LEU A CA 1
ATOM 2312 C C . LEU A 1 297 ? -1.546 8.993 -12.907 1.00 83.06 297 LEU A C 1
ATOM 2314 O O . LEU A 1 297 ? -0.833 9.957 -13.180 1.00 83.06 297 LEU A O 1
ATOM 2318 N N . SER A 1 298 ? -2.871 9.074 -12.834 1.00 76.75 298 SER A N 1
ATOM 2319 C CA . SER A 1 298 ? -3.562 10.359 -12.841 1.00 76.75 298 SER A CA 1
ATOM 2320 C C . SER A 1 298 ? -3.367 11.037 -11.491 1.00 76.75 298 SER A C 1
ATOM 2322 O O . SER A 1 298 ? -3.642 10.467 -10.430 1.00 76.75 298 SER A O 1
ATOM 2324 N N . THR A 1 299 ? -2.887 12.268 -11.528 1.00 67.12 299 THR A N 1
ATOM 2325 C CA . THR A 1 299 ? -2.656 13.099 -10.359 1.00 67.12 299 THR A CA 1
ATOM 2326 C C . THR A 1 299 ? -3.524 14.346 -10.471 1.00 67.12 299 THR A C 1
ATOM 2328 O O . THR A 1 299 ? -3.692 14.949 -11.536 1.00 67.12 299 THR A O 1
ATOM 2331 N N . ARG A 1 300 ? -4.156 14.729 -9.358 1.00 58.09 300 ARG A N 1
ATOM 2332 C CA . ARG A 1 300 ? -4.941 15.965 -9.307 1.00 58.09 300 ARG A CA 1
ATOM 2333 C C . ARG A 1 300 ? -3.988 17.147 -9.149 1.00 58.09 300 ARG A C 1
ATOM 2335 O O . ARG A 1 300 ? -3.627 17.521 -8.036 1.00 58.09 300 ARG A O 1
ATOM 2342 N N . GLY A 1 301 ? -3.595 17.744 -10.269 1.00 46.50 301 GLY A N 1
ATOM 2343 C CA . GLY A 1 301 ? -2.874 19.009 -10.311 1.00 46.50 301 GLY A CA 1
ATOM 2344 C C . GLY A 1 301 ? -3.818 20.182 -10.040 1.00 46.50 301 GLY A C 1
ATOM 2345 O O . GLY A 1 301 ? -4.402 20.760 -10.953 1.00 46.50 301 GLY A O 1
ATOM 2346 N N . GLY A 1 302 ? -3.978 20.565 -8.772 1.00 46.97 302 GLY A N 1
ATOM 2347 C CA . GLY A 1 302 ? -4.792 21.728 -8.394 1.00 46.97 302 GLY A CA 1
ATOM 2348 C C . GLY A 1 302 ? -6.261 21.652 -8.852 1.00 46.97 302 GLY A C 1
ATOM 2349 O O . GLY A 1 302 ? -6.778 20.593 -9.187 1.00 46.97 302 GLY A O 1
ATOM 2350 N N . LEU A 1 303 ? -6.961 22.791 -8.831 1.00 43.41 303 LEU A N 1
ATOM 2351 C CA . LEU A 1 303 ? -8.414 22.857 -9.058 1.00 43.41 303 LEU A CA 1
ATOM 2352 C C . LEU A 1 303 ? -8.867 22.519 -10.497 1.00 43.41 303 LEU A C 1
ATOM 2354 O O . LEU A 1 303 ? -10.070 22.380 -10.696 1.00 43.41 303 LEU A O 1
ATOM 2358 N N . TRP A 1 304 ? -7.968 22.414 -11.490 1.00 44.34 304 TRP A N 1
ATOM 2359 C CA . TRP A 1 304 ? -8.381 22.416 -12.908 1.00 44.34 304 TRP A CA 1
ATOM 2360 C C . TRP A 1 304 ? -7.531 21.597 -13.899 1.00 44.34 304 TRP A C 1
ATOM 2362 O O . TRP A 1 304 ? -7.874 21.591 -15.079 1.00 44.34 304 TRP A O 1
ATOM 2372 N N . THR A 1 305 ? -6.457 20.909 -13.490 1.00 48.75 305 THR A N 1
ATOM 2373 C CA . THR A 1 305 ? -5.625 20.126 -14.428 1.00 48.75 305 THR A CA 1
ATOM 2374 C C . THR A 1 305 ? -5.321 18.735 -13.885 1.00 48.75 305 THR A C 1
ATOM 2376 O O . THR A 1 305 ? -4.624 18.589 -12.886 1.00 48.75 305 THR A O 1
ATOM 2379 N N . GLU A 1 306 ? -5.839 17.702 -14.548 1.00 59.72 306 GLU A N 1
ATOM 2380 C CA . GLU A 1 306 ? -5.363 16.332 -14.357 1.00 59.72 306 GLU A CA 1
ATOM 2381 C C . GLU A 1 306 ? -4.039 16.185 -15.102 1.00 59.72 306 GLU A C 1
ATOM 2383 O O . GLU A 1 306 ? -3.994 16.276 -16.331 1.00 59.72 306 GLU A O 1
ATOM 2388 N N . ASN A 1 307 ? -2.960 15.977 -14.354 1.00 70.19 307 ASN A N 1
ATOM 2389 C CA . ASN A 1 307 ? -1.700 15.561 -14.939 1.00 70.19 307 ASN A CA 1
ATOM 2390 C C . ASN A 1 307 ? -1.677 14.034 -14.951 1.00 70.19 307 ASN A C 1
ATOM 2392 O O . ASN A 1 307 ? -2.155 13.374 -14.031 1.00 70.19 307 ASN A O 1
ATOM 2396 N N . THR A 1 308 ? -1.159 13.456 -16.028 1.00 79.44 308 THR A N 1
ATOM 2397 C CA . THR A 1 308 ? -0.902 12.016 -16.079 1.00 79.44 308 THR A CA 1
ATOM 2398 C C . THR A 1 308 ? 0.598 11.831 -16.042 1.00 79.44 308 THR A C 1
ATOM 2400 O O . THR A 1 308 ? 1.285 12.226 -16.982 1.00 79.44 308 THR A O 1
ATOM 2403 N N . LEU A 1 309 ? 1.089 11.254 -14.951 1.00 85.62 309 LEU A N 1
ATOM 2404 C CA . LEU A 1 309 ? 2.489 10.900 -14.799 1.00 85.62 309 LEU A CA 1
ATOM 2405 C C . LEU A 1 309 ? 2.705 9.444 -15.202 1.00 85.62 309 LEU A C 1
ATOM 2407 O O . LEU A 1 309 ? 1.861 8.581 -14.946 1.00 85.62 309 LEU A O 1
ATOM 2411 N N . GLN A 1 310 ? 3.865 9.163 -15.782 1.00 90.25 310 GLN A N 1
ATOM 2412 C CA . GLN A 1 310 ? 4.299 7.810 -16.106 1.00 90.25 310 GLN A CA 1
ATOM 2413 C C . GLN A 1 310 ? 5.626 7.514 -15.402 1.00 90.25 310 GLN A C 1
ATOM 2415 O O . GLN A 1 310 ? 6.526 8.361 -15.431 1.00 90.25 310 GLN A O 1
ATOM 2420 N N . PRO A 1 311 ? 5.757 6.351 -14.744 1.00 93.06 311 PRO A N 1
ATOM 2421 C CA . PRO A 1 311 ? 6.989 5.987 -14.068 1.00 93.06 311 PRO A CA 1
ATOM 2422 C C . PRO A 1 311 ? 8.066 5.609 -15.086 1.00 93.06 311 PRO A C 1
ATOM 2424 O O . PRO A 1 311 ? 7.776 5.065 -16.150 1.00 93.06 311 PRO A O 1
ATOM 2427 N N . CYS A 1 312 ? 9.328 5.841 -14.736 1.00 93.12 312 CYS A N 1
ATOM 2428 C CA . CYS A 1 312 ? 10.460 5.287 -15.482 1.00 93.12 312 CYS A CA 1
ATOM 2429 C C . CYS A 1 312 ? 10.989 3.989 -14.856 1.00 93.12 312 CYS A C 1
ATOM 2431 O O . CYS A 1 312 ? 11.721 3.251 -15.512 1.00 93.12 312 CYS A O 1
ATOM 2433 N N . VAL A 1 313 ? 10.590 3.678 -13.618 1.00 94.94 313 VAL A N 1
ATOM 2434 C CA . VAL A 1 313 ? 10.906 2.424 -12.923 1.00 94.94 313 VAL A CA 1
ATOM 2435 C C . VAL A 1 313 ? 9.652 1.883 -12.244 1.00 94.94 313 VAL A C 1
ATOM 2437 O O . VAL A 1 313 ? 8.956 2.622 -11.555 1.00 94.94 313 VAL A O 1
ATOM 2440 N N . VAL A 1 314 ? 9.382 0.591 -12.389 1.00 95.50 314 VAL A N 1
ATOM 2441 C CA . VAL A 1 314 ? 8.332 -0.124 -11.655 1.00 95.50 314 VAL A CA 1
ATOM 2442 C C . VAL A 1 314 ? 8.953 -1.361 -11.025 1.00 95.50 314 VAL A C 1
ATOM 2444 O O . VAL A 1 314 ? 9.419 -2.232 -11.747 1.00 95.50 314 VAL A O 1
ATOM 2447 N N . ILE A 1 315 ? 8.969 -1.448 -9.697 1.00 96.00 315 ILE A N 1
ATOM 2448 C CA . ILE A 1 315 ? 9.411 -2.639 -8.958 1.00 96.00 315 ILE A CA 1
ATOM 2449 C C . ILE A 1 315 ? 8.169 -3.381 -8.480 1.00 96.00 315 ILE A C 1
ATOM 2451 O O . ILE A 1 315 ? 7.303 -2.782 -7.853 1.00 96.00 315 ILE A O 1
ATOM 2455 N N . GLU A 1 316 ? 8.080 -4.671 -8.757 1.00 93.50 316 GLU A N 1
ATOM 2456 C CA . GLU A 1 316 ? 6.940 -5.519 -8.434 1.00 93.50 316 GLU A CA 1
ATOM 2457 C C . GLU A 1 316 ? 7.362 -6.643 -7.491 1.00 93.50 316 GLU A C 1
ATOM 2459 O O . GLU A 1 316 ? 8.392 -7.286 -7.705 1.00 93.50 316 GLU A O 1
ATOM 2464 N N . GLN A 1 317 ? 6.548 -6.888 -6.465 1.00 92.00 317 GLN A N 1
ATOM 2465 C CA . GLN A 1 317 ? 6.650 -8.055 -5.598 1.00 92.00 317 GLN A CA 1
ATOM 2466 C C . GLN A 1 317 ? 5.266 -8.404 -5.043 1.00 92.00 317 GLN A C 1
ATOM 2468 O O . GLN A 1 317 ? 4.616 -7.582 -4.392 1.00 92.00 317 GLN A O 1
ATOM 2473 N N . GLY A 1 318 ? 4.799 -9.621 -5.324 1.00 89.38 318 GLY A N 1
ATOM 2474 C CA . GLY A 1 318 ? 3.404 -9.984 -5.081 1.00 89.38 318 GLY A CA 1
ATOM 2475 C C . GLY A 1 318 ? 2.462 -9.042 -5.827 1.00 89.38 318 GLY A C 1
ATOM 2476 O O . GLY A 1 318 ? 2.623 -8.817 -7.027 1.00 89.38 318 GLY A O 1
ATOM 2477 N N . PHE A 1 319 ? 1.504 -8.449 -5.117 1.00 87.75 319 PHE A N 1
ATOM 2478 C CA . PHE A 1 319 ? 0.575 -7.458 -5.678 1.00 87.75 319 PHE A CA 1
ATOM 2479 C C . PHE A 1 319 ? 1.028 -6.013 -5.466 1.00 87.75 319 PHE A C 1
ATOM 2481 O O . PHE A 1 319 ? 0.358 -5.085 -5.929 1.00 87.75 319 PHE A O 1
ATOM 2488 N N . VAL A 1 320 ? 2.155 -5.807 -4.782 1.00 92.44 320 VAL A N 1
ATOM 2489 C CA . VAL A 1 320 ? 2.717 -4.481 -4.535 1.00 92.44 320 VAL A CA 1
ATOM 2490 C C . VAL A 1 320 ? 3.570 -4.053 -5.717 1.00 92.44 320 VAL A C 1
ATOM 2492 O O . VAL A 1 320 ? 4.404 -4.809 -6.217 1.00 92.44 320 VAL A O 1
ATOM 2495 N N . GLN A 1 321 ? 3.371 -2.811 -6.146 1.00 94.88 321 GLN A N 1
ATOM 2496 C CA . GLN A 1 321 ? 4.169 -2.162 -7.170 1.00 94.88 321 GLN A CA 1
ATO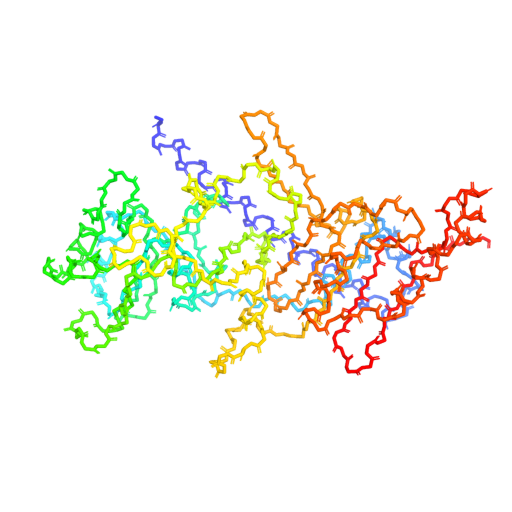M 2497 C C . GLN A 1 321 ? 4.698 -0.829 -6.655 1.00 94.88 321 GLN A C 1
ATOM 2499 O O . GLN A 1 321 ? 3.923 0.072 -6.347 1.00 94.88 321 GLN A O 1
ATOM 2504 N N . LEU A 1 322 ? 6.014 -0.671 -6.605 1.00 95.56 322 LEU A N 1
ATOM 2505 C CA . LEU A 1 322 ? 6.660 0.596 -6.287 1.00 95.56 322 LEU A CA 1
ATOM 2506 C C . LEU A 1 322 ? 6.949 1.317 -7.608 1.00 95.56 322 LEU A C 1
ATOM 2508 O O . LEU A 1 322 ? 7.721 0.821 -8.428 1.00 95.56 322 LEU A O 1
ATOM 2512 N N . TRP A 1 323 ? 6.332 2.476 -7.830 1.00 95.31 323 TRP A N 1
ATOM 2513 C CA . TRP A 1 323 ? 6.449 3.238 -9.078 1.00 95.31 323 TRP A CA 1
ATOM 2514 C C . TRP A 1 323 ? 7.343 4.464 -8.885 1.00 95.31 323 TRP A C 1
ATOM 2516 O O . TRP A 1 323 ? 6.972 5.389 -8.167 1.00 95.31 323 TRP A O 1
ATOM 2526 N N . GLY A 1 324 ? 8.501 4.473 -9.542 1.00 93.81 324 GLY A N 1
ATOM 2527 C CA . GLY A 1 324 ? 9.494 5.541 -9.485 1.00 93.81 324 GLY A CA 1
ATOM 2528 C C . GLY A 1 324 ? 9.311 6.575 -10.596 1.00 93.81 324 GLY A C 1
ATOM 2529 O O . GLY A 1 324 ? 9.411 6.252 -11.784 1.00 93.81 324 GLY A O 1
ATOM 2530 N N . PHE A 1 325 ? 9.086 7.829 -10.206 1.00 91.81 325 PHE A N 1
ATOM 2531 C CA . PHE A 1 325 ? 8.922 8.974 -11.102 1.00 91.81 325 PHE A CA 1
ATOM 2532 C C . PHE A 1 325 ? 10.125 9.919 -10.985 1.00 91.81 325 PHE A C 1
ATOM 2534 O O . PHE A 1 325 ? 10.207 10.746 -10.072 1.00 91.81 325 PHE A O 1
ATOM 2541 N N . PHE A 1 326 ? 11.054 9.804 -11.933 1.00 90.00 326 PHE A N 1
ATOM 2542 C CA . PHE A 1 326 ? 12.285 10.596 -11.983 1.00 90.00 326 PHE A CA 1
ATOM 2543 C C . PHE A 1 326 ? 12.357 11.424 -13.263 1.00 90.00 326 PHE A C 1
ATOM 2545 O O . PHE A 1 326 ? 11.793 11.053 -14.294 1.00 90.00 326 PHE A O 1
ATOM 2552 N N . HIS A 1 327 ? 13.085 12.539 -13.213 1.00 85.88 327 HIS A N 1
ATOM 2553 C CA . HIS A 1 327 ? 13.369 13.316 -14.413 1.00 85.88 327 HIS A CA 1
ATOM 2554 C C . HIS A 1 327 ? 14.185 12.484 -15.408 1.00 85.88 327 HIS A C 1
ATOM 2556 O O . HIS A 1 327 ? 15.101 11.753 -15.031 1.00 85.88 327 HIS A O 1
ATOM 2562 N N . ALA A 1 328 ? 13.871 12.622 -16.697 1.00 84.06 328 ALA A N 1
ATOM 2563 C CA . ALA A 1 328 ? 14.654 11.985 -17.746 1.00 84.06 328 ALA A CA 1
ATOM 2564 C C . ALA A 1 328 ? 16.128 12.444 -17.686 1.00 84.06 328 ALA A C 1
ATOM 2566 O O . ALA A 1 328 ? 16.391 13.609 -17.360 1.00 84.06 328 ALA A O 1
ATOM 2567 N N . PRO A 1 329 ? 17.094 11.580 -18.050 1.00 84.62 329 PRO A N 1
ATOM 2568 C CA . PRO A 1 329 ? 18.504 11.944 -18.040 1.00 84.62 329 PRO A CA 1
ATOM 2569 C C . PRO A 1 329 ? 18.778 13.194 -18.879 1.00 84.62 329 PRO A C 1
ATOM 2571 O O . PRO A 1 329 ? 18.358 13.295 -20.035 1.00 84.62 329 PRO A O 1
ATOM 2574 N N . LEU A 1 330 ? 19.576 14.125 -18.346 1.00 79.44 330 LEU A N 1
ATOM 2575 C CA . LEU A 1 330 ? 20.062 15.274 -19.125 1.00 79.44 330 LEU A CA 1
ATOM 2576 C C . LEU A 1 330 ? 20.888 14.818 -20.337 1.00 79.44 330 LEU A C 1
ATOM 2578 O O . LEU A 1 330 ? 20.919 15.477 -21.380 1.00 79.44 330 LEU A O 1
ATOM 2582 N N . ASN A 1 331 ? 21.580 13.685 -20.203 1.00 78.31 331 ASN A N 1
ATOM 2583 C CA . ASN A 1 331 ? 22.321 13.067 -21.284 1.00 78.31 331 ASN A CA 1
ATOM 2584 C C . ASN A 1 331 ? 21.456 12.026 -22.007 1.00 78.31 331 ASN A C 1
ATOM 2586 O O . ASN A 1 331 ? 21.303 10.909 -21.531 1.00 78.31 331 ASN A O 1
ATOM 2590 N N . ARG A 1 332 ? 20.986 12.356 -23.214 1.00 73.50 332 ARG A N 1
ATOM 2591 C CA . ARG A 1 332 ? 20.125 11.483 -24.041 1.00 73.50 332 ARG A CA 1
ATOM 2592 C C . ARG A 1 332 ? 20.740 10.130 -24.433 1.00 73.50 332 ARG A C 1
ATOM 2594 O O . ARG A 1 332 ? 20.046 9.308 -25.022 1.00 73.50 332 ARG A O 1
ATOM 2601 N N . THR A 1 333 ? 22.034 9.918 -24.176 1.00 75.25 333 THR A N 1
ATOM 2602 C CA . THR A 1 333 ? 22.697 8.621 -24.389 1.00 75.25 333 THR A CA 1
ATOM 2603 C C . THR A 1 333 ? 22.571 7.667 -23.202 1.00 75.25 333 THR A C 1
ATOM 2605 O O . THR A 1 333 ? 22.912 6.498 -23.354 1.00 75.25 333 THR A O 1
ATOM 2608 N N . GLN A 1 334 ? 22.113 8.156 -22.047 1.00 82.06 334 GLN A N 1
ATOM 2609 C CA . GLN A 1 334 ? 21.792 7.338 -20.881 1.00 82.06 334 GLN A CA 1
ATOM 2610 C C . GLN A 1 334 ? 20.360 6.821 -20.986 1.00 82.06 334 GLN A C 1
ATOM 2612 O O . GLN A 1 334 ? 19.478 7.518 -21.494 1.00 82.06 334 GLN A O 1
ATOM 2617 N N . TYR A 1 335 ? 20.145 5.607 -20.495 1.00 85.50 335 TYR A N 1
ATOM 2618 C CA . TYR A 1 335 ? 18.831 4.990 -20.443 1.00 85.50 335 TYR A CA 1
ATOM 2619 C C . TYR A 1 335 ? 18.048 5.437 -19.207 1.00 85.50 335 TYR A C 1
ATOM 2621 O O . TYR A 1 335 ? 16.884 5.810 -19.326 1.00 85.50 335 TYR A O 1
ATOM 2629 N N . LEU A 1 336 ? 18.700 5.454 -18.039 1.00 89.56 336 LEU A N 1
ATOM 2630 C CA . LEU A 1 336 ? 18.089 5.840 -16.764 1.00 89.56 336 LEU A CA 1
ATOM 2631 C C . LEU A 1 336 ? 18.868 6.956 -16.067 1.00 89.56 336 LEU A C 1
ATOM 2633 O O . LEU A 1 336 ? 20.084 7.066 -16.252 1.00 89.56 336 LEU A O 1
ATOM 2637 N N . PRO A 1 337 ? 18.182 7.784 -15.259 1.00 90.50 337 PRO A N 1
ATOM 2638 C CA . PRO A 1 337 ? 18.844 8.734 -14.375 1.00 90.50 337 PRO A CA 1
ATOM 2639 C C . PRO A 1 337 ? 19.547 7.992 -13.222 1.00 90.50 337 PRO A C 1
ATOM 2641 O O . PRO A 1 337 ? 19.229 6.835 -12.934 1.00 90.50 337 PRO A O 1
ATOM 2644 N N . ASP A 1 338 ? 20.522 8.631 -12.568 1.00 90.44 338 ASP A N 1
ATOM 2645 C CA . ASP A 1 338 ? 21.313 8.001 -11.497 1.00 90.44 338 ASP A CA 1
ATOM 2646 C C . ASP A 1 338 ? 20.424 7.572 -10.313 1.00 90.44 338 ASP A C 1
ATOM 2648 O O . ASP A 1 338 ? 20.589 6.477 -9.778 1.00 90.44 338 ASP A O 1
ATOM 2652 N N . GLU A 1 339 ? 19.403 8.364 -9.994 1.00 90.88 339 GLU A N 1
ATOM 2653 C CA . GLU A 1 339 ? 18.423 8.113 -8.934 1.00 90.88 339 GLU A CA 1
ATOM 2654 C C . GLU A 1 339 ? 17.639 6.808 -9.165 1.00 90.88 339 GLU A C 1
ATOM 2656 O O . GLU A 1 339 ? 17.366 6.052 -8.230 1.00 90.88 339 GLU A O 1
ATOM 2661 N N . ALA A 1 340 ? 17.321 6.492 -10.425 1.00 92.56 340 ALA A N 1
ATOM 2662 C CA . ALA A 1 340 ? 16.668 5.235 -10.781 1.00 92.56 340 ALA A CA 1
ATOM 2663 C C . ALA A 1 340 ? 17.596 4.029 -10.548 1.00 92.56 340 ALA A C 1
ATOM 2665 O O . ALA A 1 340 ? 17.140 2.985 -10.080 1.00 92.56 340 ALA A O 1
ATOM 2666 N N . TYR A 1 341 ? 18.899 4.166 -10.819 1.00 93.19 341 TYR A N 1
ATOM 2667 C CA . TYR A 1 341 ? 19.878 3.116 -10.525 1.00 93.19 341 TYR A CA 1
ATOM 2668 C C . TYR A 1 341 ? 20.041 2.879 -9.020 1.00 93.19 341 TYR A C 1
ATOM 2670 O O . TYR A 1 341 ? 20.131 1.726 -8.602 1.00 93.19 341 TYR A O 1
ATOM 2678 N N . GLU A 1 342 ? 20.058 3.935 -8.204 1.00 92.38 342 GLU A N 1
ATOM 2679 C CA . GLU A 1 342 ? 20.131 3.818 -6.740 1.00 92.38 342 GLU A CA 1
ATOM 2680 C C . GLU A 1 342 ? 18.934 3.046 -6.173 1.00 92.38 342 GLU A C 1
ATOM 2682 O O . GLU A 1 342 ? 19.085 2.158 -5.335 1.00 92.38 342 GLU A O 1
ATOM 2687 N N . VAL A 1 343 ? 17.741 3.330 -6.688 1.00 93.19 343 VAL A N 1
ATOM 2688 C CA . VAL A 1 343 ? 16.491 2.649 -6.331 1.00 93.19 343 VAL A CA 1
ATOM 2689 C C . VAL A 1 343 ? 16.501 1.175 -6.721 1.00 93.19 343 VAL A C 1
ATOM 2691 O O . VAL A 1 343 ? 16.136 0.326 -5.908 1.00 93.19 343 VAL A O 1
ATOM 2694 N N . LEU A 1 344 ? 16.969 0.849 -7.927 1.00 93.56 344 LEU A N 1
ATOM 2695 C CA . LEU A 1 344 ? 17.120 -0.540 -8.374 1.00 93.56 344 LEU A CA 1
ATOM 2696 C C . LEU A 1 344 ? 18.169 -1.298 -7.546 1.00 93.56 344 LEU A C 1
ATOM 2698 O O . LEU A 1 344 ? 17.994 -2.489 -7.288 1.00 93.56 344 LEU A O 1
ATOM 2702 N N . ALA A 1 345 ? 19.232 -0.617 -7.103 1.00 92.50 345 ALA A N 1
ATOM 2703 C CA . ALA A 1 345 ? 20.245 -1.187 -6.215 1.00 92.50 345 ALA A CA 1
ATOM 2704 C C . ALA A 1 345 ? 19.661 -1.512 -4.840 1.00 92.50 345 ALA A C 1
ATOM 2706 O O . ALA A 1 345 ? 19.827 -2.630 -4.360 1.00 92.50 345 ALA A O 1
ATOM 2707 N N . MET A 1 346 ? 18.939 -0.559 -4.238 1.00 91.25 346 MET A N 1
ATOM 2708 C CA . MET A 1 346 ? 18.254 -0.759 -2.958 1.00 91.25 346 MET A CA 1
ATOM 2709 C C . MET A 1 346 ? 17.241 -1.903 -3.029 1.00 91.25 346 MET A C 1
ATOM 2711 O O . MET A 1 346 ? 17.144 -2.688 -2.097 1.00 91.25 346 MET A O 1
ATOM 2715 N N . ALA A 1 347 ? 16.533 -2.038 -4.150 1.00 92.31 347 ALA A N 1
ATOM 2716 C CA . ALA A 1 347 ? 15.568 -3.109 -4.358 1.00 92.31 347 ALA A CA 1
ATOM 2717 C C . ALA A 1 347 ? 16.204 -4.474 -4.694 1.00 92.31 347 ALA A C 1
ATOM 2719 O O . ALA A 1 347 ? 15.474 -5.446 -4.873 1.00 92.31 347 ALA A O 1
ATOM 2720 N N . GLY A 1 348 ? 17.533 -4.578 -4.806 1.00 90.44 348 GLY A N 1
ATOM 2721 C CA . GLY A 1 348 ? 18.218 -5.838 -5.120 1.00 90.44 348 GLY A CA 1
ATOM 2722 C C . GLY A 1 348 ? 18.042 -6.318 -6.567 1.00 90.44 348 GLY A C 1
ATOM 2723 O O . GLY A 1 348 ? 18.271 -7.486 -6.859 1.00 90.44 348 GLY A O 1
ATOM 2724 N N . VAL A 1 349 ? 17.652 -5.431 -7.486 1.00 89.25 349 VAL A N 1
ATOM 2725 C CA . VAL A 1 349 ? 17.373 -5.726 -8.908 1.00 89.25 349 VAL A CA 1
ATOM 2726 C C . VAL A 1 349 ? 18.227 -4.842 -9.822 1.00 89.25 349 VAL A C 1
ATOM 2728 O O . VAL A 1 349 ? 17.754 -4.234 -10.782 1.00 89.25 349 VAL A O 1
ATOM 2731 N N . TYR A 1 350 ? 19.515 -4.726 -9.492 1.00 87.81 350 TYR A N 1
ATOM 2732 C CA . TYR A 1 350 ? 20.431 -3.793 -10.144 1.00 87.81 350 TYR A CA 1
ATOM 2733 C C . TYR A 1 350 ? 20.886 -4.260 -11.542 1.00 87.81 350 TYR A C 1
ATOM 2735 O O . TYR A 1 350 ? 21.537 -5.303 -11.663 1.00 87.81 350 TYR A O 1
ATOM 2743 N N . PRO A 1 351 ? 20.647 -3.479 -12.614 1.00 85.25 351 PRO A N 1
ATOM 2744 C CA . PRO A 1 351 ? 21.016 -3.881 -13.968 1.00 85.25 351 PRO A CA 1
ATOM 2745 C C . PRO A 1 351 ? 22.468 -3.497 -14.305 1.00 85.25 351 PRO A C 1
ATOM 2747 O O . PRO A 1 351 ? 22.716 -2.516 -15.012 1.00 85.25 351 PRO A O 1
ATOM 2750 N N . ASN A 1 352 ? 23.440 -4.295 -13.842 1.00 84.25 352 ASN A N 1
ATOM 2751 C CA . ASN A 1 352 ? 24.879 -4.052 -14.067 1.00 84.25 352 ASN A CA 1
ATOM 2752 C C . ASN A 1 352 ? 25.223 -3.782 -15.546 1.00 84.25 352 ASN A C 1
ATOM 2754 O O . ASN A 1 352 ? 25.898 -2.805 -15.865 1.00 84.25 352 ASN A O 1
ATOM 2758 N N . SER A 1 353 ? 24.708 -4.602 -16.470 1.00 82.50 353 SER A N 1
ATOM 2759 C CA . SER A 1 353 ? 24.999 -4.468 -17.907 1.00 82.50 353 SER A CA 1
ATOM 2760 C C . SER A 1 353 ? 24.489 -3.152 -18.508 1.00 82.50 353 SER A C 1
ATOM 2762 O O . SER A 1 353 ? 25.130 -2.579 -19.397 1.00 82.50 353 SER A O 1
ATOM 2764 N N . LEU A 1 354 ? 23.351 -2.653 -18.015 1.00 84.31 354 LEU A N 1
ATOM 2765 C CA . LEU A 1 354 ? 22.763 -1.388 -18.442 1.00 84.31 354 LEU A CA 1
ATOM 2766 C C . LEU A 1 354 ? 23.562 -0.206 -17.884 1.00 84.31 354 LEU A C 1
ATOM 2768 O O . LEU A 1 354 ? 23.908 0.700 -18.644 1.00 84.31 354 LEU A O 1
ATOM 2772 N N . ARG A 1 355 ? 23.964 -0.277 -16.606 1.00 86.75 355 ARG A N 1
ATOM 2773 C CA . ARG A 1 355 ? 24.818 0.735 -15.971 1.00 86.75 355 ARG A CA 1
ATOM 2774 C C . ARG A 1 355 ? 26.149 0.891 -16.697 1.00 86.75 355 ARG A C 1
ATOM 2776 O O . ARG A 1 355 ? 26.508 1.993 -17.105 1.00 86.75 355 ARG A O 1
ATOM 2783 N N . GLU A 1 356 ? 26.861 -0.211 -16.924 1.00 84.75 356 GLU A N 1
ATOM 2784 C CA . GLU A 1 356 ? 28.147 -0.208 -17.632 1.00 84.75 356 GLU A CA 1
ATOM 2785 C C . GLU A 1 356 ? 28.027 0.352 -19.058 1.00 84.75 356 GLU A C 1
ATOM 2787 O O . GLU A 1 356 ? 28.968 0.926 -19.620 1.00 84.75 356 GLU A O 1
ATOM 2792 N N . ARG A 1 357 ? 26.872 0.160 -19.702 1.00 83.00 357 ARG A N 1
ATOM 2793 C CA . ARG A 1 357 ? 26.580 0.739 -21.015 1.00 83.00 357 ARG A CA 1
ATOM 2794 C C . ARG A 1 357 ? 26.354 2.246 -20.913 1.00 83.00 357 ARG A C 1
ATOM 2796 O O . ARG A 1 357 ? 26.990 2.968 -21.679 1.00 83.00 357 ARG A O 1
ATOM 2803 N N . ASP A 1 358 ? 25.539 2.717 -19.977 1.00 83.88 358 ASP A N 1
ATOM 2804 C CA . ASP A 1 358 ? 25.303 4.149 -19.755 1.00 83.88 358 ASP A CA 1
ATOM 2805 C C . ASP A 1 358 ? 26.599 4.894 -19.397 1.00 83.88 358 ASP A C 1
ATOM 2807 O O . ASP A 1 358 ? 26.861 5.980 -19.919 1.00 83.88 358 ASP A O 1
ATOM 2811 N N . GLU A 1 359 ? 27.480 4.278 -18.607 1.00 84.88 359 GLU A N 1
ATOM 2812 C CA . GLU A 1 359 ? 28.813 4.807 -18.285 1.00 84.88 359 GLU A CA 1
ATOM 2813 C C . GLU A 1 359 ? 29.756 4.855 -19.495 1.00 84.88 359 GLU A C 1
ATOM 2815 O O . GLU A 1 359 ? 30.580 5.763 -19.633 1.00 84.88 359 GLU A O 1
ATOM 2820 N N . ARG A 1 360 ? 29.651 3.895 -20.421 1.00 79.75 360 ARG A N 1
ATOM 2821 C CA . ARG A 1 360 ? 30.378 3.957 -21.700 1.00 79.75 360 ARG A CA 1
ATOM 2822 C C . ARG A 1 360 ? 29.793 5.022 -22.624 1.00 79.75 360 ARG A C 1
ATOM 2824 O O . ARG A 1 360 ? 30.555 5.739 -23.276 1.00 79.75 360 ARG A O 1
ATOM 2831 N N . ALA A 1 361 ? 28.470 5.138 -22.668 1.00 74.62 361 ALA A N 1
ATOM 2832 C CA . ALA A 1 361 ? 27.735 6.068 -23.518 1.00 74.62 361 ALA A CA 1
ATOM 2833 C C . ALA A 1 361 ? 27.839 7.529 -23.043 1.00 74.62 361 ALA A C 1
ATOM 2835 O O . ALA A 1 361 ? 27.678 8.453 -23.845 1.00 74.62 361 ALA A O 1
ATOM 2836 N N . SER A 1 362 ? 28.152 7.758 -21.766 1.00 72.44 362 SER A N 1
ATOM 2837 C CA . SER A 1 362 ? 28.395 9.086 -21.191 1.00 72.44 362 SER A CA 1
ATOM 2838 C C . SER A 1 362 ? 29.804 9.633 -21.465 1.00 72.44 362 SER A C 1
ATOM 2840 O O . SER A 1 362 ? 30.074 10.809 -21.203 1.00 72.44 362 SER A O 1
ATOM 2842 N N . ARG A 1 363 ? 30.706 8.836 -22.058 1.00 80.06 363 ARG A N 1
ATOM 2843 C CA . ARG A 1 363 ? 32.062 9.284 -22.419 1.00 80.06 363 ARG A CA 1
ATOM 2844 C C . ARG A 1 363 ? 32.019 10.377 -23.500 1.00 80.06 363 ARG A C 1
ATOM 2846 O O . ARG A 1 363 ? 31.237 10.257 -24.445 1.00 80.06 363 ARG A O 1
ATOM 2853 N N . PRO A 1 364 ? 32.898 11.401 -23.453 1.00 77.38 364 PRO A N 1
ATOM 2854 C CA . PRO A 1 364 ? 32.849 12.547 -24.371 1.00 77.38 364 PRO A CA 1
ATOM 2855 C C . PRO A 1 364 ? 32.817 12.175 -25.860 1.00 77.38 364 PRO A C 1
ATOM 2857 O O . PRO A 1 364 ? 32.044 12.745 -26.625 1.00 77.38 364 PRO A O 1
ATOM 2860 N N . TRP A 1 365 ? 33.608 11.176 -26.265 1.00 72.56 365 TRP A N 1
ATOM 2861 C CA . TRP A 1 365 ? 33.630 10.688 -27.646 1.00 72.56 365 TRP A CA 1
ATOM 2862 C C . TRP A 1 365 ? 32.325 9.988 -28.054 1.00 72.56 365 TRP A C 1
ATOM 2864 O O . TRP A 1 365 ? 31.819 10.223 -29.147 1.00 72.56 365 TRP A O 1
ATOM 2874 N N . ALA A 1 366 ? 31.738 9.180 -27.167 1.00 66.81 366 ALA A N 1
ATOM 2875 C CA . ALA A 1 366 ? 30.456 8.525 -27.423 1.00 66.81 366 ALA A CA 1
ATOM 2876 C C . ALA A 1 366 ? 29.315 9.551 -27.543 1.00 66.81 366 ALA A C 1
ATOM 2878 O O . ALA A 1 366 ? 28.477 9.432 -28.433 1.00 66.81 366 ALA A O 1
ATOM 2879 N N . ARG A 1 367 ? 29.335 10.611 -26.719 1.00 67.12 367 ARG A N 1
ATOM 2880 C CA . ARG A 1 367 ? 28.387 11.738 -26.808 1.00 67.12 367 ARG A CA 1
ATOM 2881 C C . ARG A 1 367 ? 28.534 12.508 -28.118 1.00 67.12 367 ARG A C 1
ATOM 2883 O O . ARG A 1 367 ? 27.529 12.844 -28.735 1.00 67.12 367 ARG A O 1
ATOM 2890 N N . PHE A 1 368 ? 29.770 12.745 -28.563 1.00 69.50 368 PHE A N 1
ATOM 2891 C CA . PHE A 1 368 ? 30.039 13.371 -29.858 1.00 69.50 368 PHE A CA 1
ATOM 2892 C C . PHE A 1 368 ? 29.462 12.536 -31.011 1.00 69.50 368 PHE A C 1
ATOM 2894 O O . PHE A 1 368 ? 28.700 13.059 -31.818 1.00 69.50 368 PHE A O 1
ATOM 2901 N N . VAL A 1 369 ? 29.734 11.229 -31.049 1.00 66.12 369 VAL A N 1
ATOM 2902 C CA . VAL A 1 369 ? 29.198 10.329 -32.086 1.00 66.12 369 VAL A CA 1
ATOM 2903 C C . VAL A 1 369 ? 27.665 10.259 -32.041 1.00 66.12 369 VAL A C 1
ATOM 2905 O O . VAL A 1 369 ? 27.021 10.367 -33.081 1.00 66.12 369 VAL A O 1
ATOM 2908 N N . ALA A 1 370 ? 27.068 10.158 -30.852 1.00 63.47 370 ALA A N 1
ATOM 2909 C CA . ALA A 1 370 ? 25.616 10.128 -30.680 1.00 63.47 370 ALA A CA 1
ATOM 2910 C C . ALA A 1 370 ? 24.933 11.451 -31.075 1.00 63.47 370 ALA A C 1
ATOM 2912 O O . ALA A 1 370 ? 23.779 11.440 -31.488 1.00 63.47 370 ALA A O 1
ATOM 2913 N N . SER A 1 371 ? 25.639 12.586 -30.996 1.00 64.69 371 SER A N 1
ATOM 2914 C CA . SER A 1 371 ? 25.122 13.892 -31.433 1.00 64.69 371 SER A CA 1
ATOM 2915 C C . SER A 1 371 ? 25.015 14.043 -32.958 1.00 64.69 371 SER A C 1
ATOM 2917 O O . SER A 1 371 ? 24.324 14.942 -33.432 1.00 64.69 371 SER A O 1
ATOM 2919 N N . LEU A 1 372 ? 25.679 13.169 -33.726 1.00 61.84 372 LEU A N 1
ATOM 2920 C CA . LEU A 1 372 ? 25.750 13.225 -35.191 1.00 61.84 372 LEU A CA 1
ATOM 2921 C C . LEU A 1 372 ? 24.703 12.348 -35.901 1.00 61.84 372 LEU A C 1
ATOM 2923 O O . LEU A 1 372 ? 24.607 12.402 -37.126 1.00 61.84 372 LEU A O 1
ATOM 2927 N N . GLY A 1 373 ? 23.922 11.548 -35.170 1.00 54.81 373 GLY A N 1
ATOM 2928 C CA . GLY A 1 373 ? 22.893 10.670 -35.733 1.00 54.81 373 GLY A CA 1
ATOM 2929 C C . GLY A 1 373 ? 21.539 10.818 -35.029 1.00 54.81 373 GLY A C 1
ATOM 2930 O O . GLY A 1 373 ? 21.494 11.225 -33.868 1.00 54.81 373 GLY A O 1
ATOM 2931 N N . PRO A 1 374 ? 20.414 10.487 -35.695 1.00 50.91 374 PRO A N 1
ATOM 2932 C CA . PRO A 1 374 ? 19.133 10.343 -35.011 1.00 50.91 374 PRO A CA 1
ATOM 2933 C C . PRO A 1 374 ? 19.279 9.251 -33.945 1.00 50.91 374 PRO A C 1
ATOM 2935 O O . PRO A 1 374 ? 19.826 8.187 -34.234 1.00 50.91 374 PRO A O 1
ATOM 2938 N N . SER A 1 375 ? 18.833 9.525 -32.716 1.00 50.34 375 SER A N 1
ATOM 2939 C CA . SER A 1 375 ? 19.044 8.700 -31.518 1.00 50.34 375 SER A CA 1
ATOM 2940 C C . SER A 1 375 ? 18.294 7.360 -31.565 1.00 50.34 375 SER A C 1
ATOM 2942 O O . SER A 1 375 ? 17.385 7.108 -30.779 1.00 50.34 375 SER A O 1
ATOM 2944 N N . LYS A 1 376 ? 18.655 6.489 -32.504 1.00 50.88 376 LYS A N 1
ATOM 2945 C CA . LYS A 1 376 ? 18.259 5.084 -32.538 1.00 50.88 376 LYS A CA 1
ATOM 2946 C C . LYS A 1 376 ? 19.491 4.256 -32.226 1.00 50.88 376 LYS A C 1
ATOM 2948 O O . LYS A 1 376 ? 20.105 3.658 -33.099 1.00 50.88 376 LYS A O 1
ATOM 2953 N N . ASP A 1 377 ? 19.855 4.231 -30.955 1.00 61.81 377 ASP A N 1
ATOM 2954 C CA . ASP A 1 377 ? 20.887 3.352 -30.404 1.00 61.81 377 ASP A CA 1
ATOM 2955 C C . ASP A 1 377 ? 20.417 1.889 -30.260 1.00 61.81 377 ASP A C 1
ATOM 2957 O O . ASP A 1 377 ? 21.070 1.096 -29.581 1.00 61.81 377 ASP A O 1
ATOM 2961 N N . GLY A 1 378 ? 19.289 1.540 -30.896 1.00 65.31 378 GLY A N 1
ATOM 2962 C CA . GLY A 1 378 ? 18.741 0.185 -30.978 1.00 65.31 378 GLY A CA 1
ATOM 2963 C C . GLY A 1 378 ? 18.223 -0.374 -29.656 1.00 65.31 378 GLY A C 1
ATOM 2964 O O . GLY A 1 378 ? 17.963 -1.571 -29.578 1.00 65.31 378 GLY A O 1
ATOM 2965 N N . LEU A 1 379 ? 18.108 0.456 -28.617 1.00 68.50 379 LEU A N 1
ATOM 2966 C CA . LEU A 1 379 ? 17.527 0.028 -27.352 1.00 68.50 379 LEU A CA 1
ATOM 2967 C C . LEU A 1 379 ? 16.003 -0.067 -27.446 1.00 68.50 379 LEU A C 1
ATOM 2969 O O . LEU A 1 379 ? 15.397 0.795 -28.086 1.00 68.50 379 LEU A O 1
ATOM 2973 N N . PRO A 1 380 ? 15.402 -1.067 -26.784 1.00 78.56 380 PRO A N 1
ATOM 2974 C CA . PRO A 1 380 ? 13.970 -1.145 -26.605 1.00 78.56 380 PRO A CA 1
ATOM 2975 C C . PRO A 1 380 ? 13.543 0.004 -25.700 1.00 78.56 380 PRO A C 1
ATOM 2977 O O . PRO A 1 380 ? 14.345 0.549 -24.939 1.00 78.56 380 PRO A O 1
ATOM 2980 N N . ASP A 1 381 ? 12.270 0.358 -25.771 1.00 84.25 381 ASP A N 1
ATOM 2981 C CA . ASP A 1 381 ? 11.713 1.382 -24.894 1.00 84.25 381 ASP A CA 1
ATOM 2982 C C . ASP A 1 381 ? 11.390 0.842 -23.487 1.00 84.25 381 ASP A C 1
ATOM 2984 O O . ASP A 1 381 ? 11.137 1.622 -22.565 1.00 84.25 381 ASP A O 1
ATOM 2988 N N . ARG A 1 382 ? 11.478 -0.485 -23.310 1.00 86.56 382 ARG A N 1
ATOM 2989 C CA . ARG A 1 382 ? 11.244 -1.225 -22.067 1.00 86.56 382 ARG A CA 1
ATOM 2990 C C . ARG A 1 382 ? 12.307 -2.299 -21.844 1.00 86.56 382 ARG A C 1
ATOM 2992 O O . ARG A 1 382 ? 12.703 -2.991 -22.782 1.00 86.56 382 ARG A O 1
ATOM 2999 N N . ILE A 1 383 ? 12.737 -2.472 -20.595 1.00 85.69 383 ILE A N 1
ATOM 3000 C CA . ILE A 1 383 ? 13.573 -3.600 -20.164 1.00 85.69 383 ILE A CA 1
ATOM 3001 C C . ILE A 1 383 ? 12.996 -4.179 -18.870 1.00 85.69 383 ILE A C 1
ATOM 3003 O O . ILE A 1 383 ? 12.753 -3.437 -17.919 1.00 85.69 383 ILE A O 1
ATOM 3007 N N . ASP A 1 384 ? 12.839 -5.502 -18.833 1.00 84.62 384 ASP A N 1
ATOM 3008 C CA . ASP A 1 384 ? 12.444 -6.253 -17.642 1.00 84.62 384 ASP A CA 1
ATOM 3009 C C . ASP A 1 384 ? 13.703 -6.849 -16.977 1.00 84.62 384 ASP A C 1
ATOM 3011 O O . ASP A 1 384 ? 14.602 -7.366 -17.646 1.00 84.62 384 ASP A O 1
ATOM 3015 N N . ILE A 1 385 ? 13.797 -6.733 -15.654 1.00 84.75 385 ILE A N 1
ATOM 3016 C CA . ILE A 1 385 ? 14.940 -7.128 -14.826 1.00 84.75 385 ILE A CA 1
ATOM 3017 C C . ILE A 1 385 ? 14.410 -8.027 -13.713 1.00 84.75 385 ILE A C 1
ATOM 3019 O O . ILE A 1 385 ? 13.643 -7.577 -12.866 1.00 84.75 385 ILE A O 1
ATOM 3023 N N . SER A 1 386 ? 14.815 -9.290 -13.688 1.00 78.00 386 SER A N 1
ATOM 3024 C CA . SER A 1 386 ? 14.432 -10.219 -12.626 1.00 78.00 386 SER A CA 1
ATOM 3025 C C . SER A 1 386 ? 15.551 -10.362 -11.585 1.00 78.00 386 SER A C 1
ATOM 3027 O O . SER A 1 386 ? 16.733 -10.227 -11.910 1.00 78.00 386 SER A O 1
ATOM 3029 N N . GLY A 1 387 ? 15.175 -10.564 -10.318 1.00 63.31 387 GLY A N 1
ATOM 3030 C CA . GLY A 1 387 ? 16.102 -10.647 -9.179 1.00 63.31 387 GLY A CA 1
ATOM 3031 C C . GLY A 1 387 ? 16.879 -11.964 -9.044 1.00 63.31 387 GLY A C 1
ATOM 3032 O O . GLY A 1 387 ? 17.539 -12.174 -8.031 1.00 63.31 387 GLY A O 1
ATOM 3033 N N . ASP A 1 388 ? 16.791 -12.872 -10.017 1.00 57.56 388 ASP A N 1
ATOM 3034 C CA . ASP A 1 388 ? 17.475 -14.164 -10.025 1.00 57.56 388 ASP A CA 1
ATOM 3035 C C . ASP A 1 388 ? 18.994 -13.958 -9.863 1.00 57.56 388 ASP A C 1
ATOM 3037 O O . ASP A 1 388 ? 19.577 -13.081 -10.505 1.00 57.56 388 ASP A O 1
ATOM 3041 N N . GLU A 1 389 ? 19.645 -14.810 -9.058 1.00 42.03 389 GLU A N 1
ATOM 3042 C CA . GLU A 1 389 ? 21.032 -14.708 -8.546 1.00 42.03 389 GLU A CA 1
ATOM 3043 C C . GLU A 1 389 ? 22.147 -14.455 -9.587 1.00 42.03 389 GLU A C 1
ATOM 3045 O O . GLU A 1 389 ? 23.298 -14.216 -9.228 1.00 42.03 389 GLU A O 1
ATOM 3050 N N . ASN A 1 390 ? 21.835 -14.468 -10.882 1.00 43.62 390 ASN A N 1
ATOM 3051 C CA . ASN A 1 390 ? 22.780 -14.180 -11.953 1.00 43.62 390 ASN A CA 1
ATOM 3052 C C . ASN A 1 390 ? 22.761 -12.726 -12.450 1.00 43.62 390 ASN A C 1
ATOM 3054 O O . ASN A 1 390 ? 23.576 -12.402 -13.315 1.00 43.62 390 ASN A O 1
ATOM 3058 N N . GLY A 1 391 ? 21.854 -11.858 -11.968 1.00 42.12 391 GLY A N 1
ATOM 3059 C CA . GLY A 1 391 ? 21.797 -10.433 -12.348 1.00 42.12 391 GLY A CA 1
ATOM 3060 C C . GLY A 1 391 ? 21.774 -10.196 -13.866 1.00 42.12 391 GLY A C 1
ATOM 3061 O O . GLY A 1 391 ? 22.186 -9.143 -14.362 1.00 42.12 391 GLY A O 1
ATOM 3062 N N . CYS A 1 392 ? 21.374 -11.217 -14.625 1.00 40.28 392 CYS A N 1
ATOM 3063 C CA . CYS A 1 392 ? 21.473 -11.229 -16.067 1.00 40.28 392 CYS A CA 1
ATOM 3064 C C . CYS A 1 392 ? 20.182 -10.619 -16.586 1.00 40.28 392 CYS A C 1
ATOM 3066 O O . CYS A 1 392 ? 19.137 -11.263 -16.565 1.00 40.28 392 CYS A O 1
ATOM 3068 N N . VAL A 1 393 ? 20.259 -9.359 -17.014 1.00 47.78 393 VAL A N 1
ATOM 3069 C CA . VAL A 1 393 ? 19.162 -8.680 -17.706 1.00 47.78 393 VAL A CA 1
ATOM 3070 C C . VAL A 1 393 ? 18.741 -9.563 -18.882 1.00 47.78 393 VAL A C 1
ATOM 3072 O O . VAL A 1 393 ? 19.469 -9.658 -19.875 1.00 47.78 393 VAL A O 1
ATOM 3075 N N . GLN A 1 394 ? 17.590 -10.231 -18.774 1.00 46.28 394 GLN A N 1
ATOM 3076 C CA . GLN A 1 394 ? 16.996 -10.923 -19.910 1.00 46.28 394 GLN A CA 1
ATOM 3077 C C . GLN A 1 394 ? 16.426 -9.868 -20.847 1.00 46.28 394 GLN A C 1
ATOM 3079 O O . GLN A 1 394 ? 15.283 -9.433 -20.758 1.00 46.28 394 GLN A O 1
ATOM 3084 N N . PHE A 1 395 ? 17.280 -9.428 -21.759 1.00 46.25 395 PHE A N 1
ATOM 3085 C CA . PHE A 1 395 ? 16.879 -8.585 -22.859 1.00 46.25 395 PHE A CA 1
ATOM 3086 C C . PHE A 1 395 ? 16.018 -9.415 -23.812 1.00 46.25 395 PHE A C 1
ATOM 3088 O O . PHE A 1 395 ? 16.538 -10.259 -24.542 1.00 46.25 395 PHE A O 1
ATOM 3095 N N . THR A 1 396 ? 14.709 -9.177 -23.809 1.00 41.28 396 THR A N 1
ATOM 3096 C CA . THR A 1 396 ? 13.829 -9.650 -24.879 1.00 41.28 396 THR A CA 1
ATOM 3097 C C . THR A 1 396 ? 13.616 -8.473 -25.827 1.00 41.28 396 THR A C 1
ATOM 3099 O O . THR A 1 396 ? 12.763 -7.635 -25.552 1.00 41.28 396 THR A O 1
ATOM 3102 N N . PRO A 1 397 ? 14.412 -8.323 -26.903 1.00 36.28 397 PRO A N 1
ATOM 3103 C CA . PRO A 1 397 ? 14.144 -7.279 -27.874 1.00 36.28 397 PRO A CA 1
ATOM 3104 C C . PRO A 1 397 ? 12.803 -7.564 -28.537 1.00 36.28 397 PRO A C 1
ATOM 3106 O O . PRO A 1 397 ? 12.593 -8.664 -29.058 1.00 36.28 397 PRO A O 1
ATOM 3109 N N . ASP A 1 398 ? 11.946 -6.551 -28.613 1.00 35.88 398 ASP A N 1
ATOM 3110 C CA . ASP A 1 398 ? 10.921 -6.516 -29.645 1.00 35.88 398 ASP A CA 1
ATOM 3111 C C . ASP A 1 398 ? 11.641 -6.426 -30.989 1.00 35.88 398 ASP A C 1
ATOM 3113 O O . ASP A 1 398 ? 12.107 -5.372 -31.420 1.00 35.88 398 ASP A O 1
ATOM 3117 N N . LEU A 1 399 ? 11.834 -7.581 -31.627 1.00 29.56 399 LEU A N 1
ATOM 3118 C CA . LEU A 1 399 ? 12.399 -7.642 -32.964 1.00 29.56 399 LEU A CA 1
ATOM 3119 C C . LEU A 1 399 ? 11.482 -6.851 -33.909 1.00 29.56 399 LEU A C 1
ATOM 3121 O O . LEU A 1 399 ? 10.323 -7.244 -34.084 1.00 29.56 399 LEU A O 1
ATOM 3125 N N . PRO A 1 400 ? 11.972 -5.799 -34.590 1.00 31.14 400 PRO A N 1
ATOM 3126 C CA . PRO A 1 400 ? 11.255 -5.273 -35.733 1.00 31.14 400 PRO A CA 1
ATOM 3127 C C . PRO A 1 400 ? 11.250 -6.361 -36.811 1.00 31.14 400 PRO A C 1
ATOM 3129 O O . PRO A 1 400 ? 12.285 -6.718 -37.377 1.00 31.14 400 PRO A O 1
ATOM 3132 N N . LEU A 1 401 ? 10.072 -6.920 -37.083 1.00 36.62 401 LEU A N 1
ATOM 3133 C CA . LEU A 1 401 ? 9.862 -7.738 -38.268 1.00 36.62 401 LEU A CA 1
ATOM 3134 C C . LEU A 1 401 ? 10.004 -6.835 -39.499 1.00 36.62 401 LEU A C 1
ATOM 3136 O O . LEU A 1 401 ? 9.154 -5.979 -39.745 1.00 36.62 401 LEU A O 1
ATOM 3140 N N . ASN A 1 402 ? 11.050 -7.126 -40.274 1.00 32.44 402 ASN A N 1
ATOM 3141 C CA . ASN A 1 402 ? 11.386 -6.650 -41.620 1.00 32.44 402 ASN A CA 1
ATOM 3142 C C . ASN A 1 402 ? 12.328 -5.435 -41.693 1.00 32.44 402 ASN A C 1
ATOM 3144 O O . ASN A 1 402 ? 11.904 -4.281 -41.622 1.00 32.44 402 ASN A O 1
ATOM 3148 N N . ALA A 1 403 ? 13.598 -5.739 -41.976 1.00 33.12 403 ALA A N 1
ATOM 3149 C CA . ALA A 1 403 ? 14.392 -5.034 -42.980 1.00 33.12 403 ALA A CA 1
ATOM 3150 C C . ALA A 1 403 ? 14.748 -6.034 -44.086 1.00 33.12 403 ALA A C 1
ATOM 3152 O O . ALA A 1 403 ? 15.090 -7.185 -43.723 1.00 33.12 403 ALA A O 1
#

Organism: NCBI:txid1526412

Foldseek 3Di:
DPPVVVVVVLVVVVVVLVVVLVVLVVLLVLLLVLLVCCVVVVDVDLVRVCVVVVHDSLSSVLSVVSNVPDDDDQFPAAAEEDELQVLLQVLVVVVWAFFKKWAAQALVSQCVVVLGDPNSYPASDLPRDRARMWTQIPVRGIYGYPPQHLADPPPHNVSQLNSNVSNVQDSVLSCVQSVFRTWICNGSVDPVSIDGDLAPPPAQADFFRDDNLAGEAEDEDVVVVAPDPPDDPDDDDDDACPPNNPDHHDPVDHNLLSVLCLLVCVVVPDRRQQSAAFKKKKFFQDQVVQVSSVQWDFGPRPDDDTDIAGARMWIDGRRYIYGYGYDHDPQNQQRHDPVRQVSCVSNQQHQPVSVVSNVVCPDPVNSVVCVVDDNPPVDDRMWMTGNPPVSDGPDDDPDPPDD

pLDDT: mean 77.47, std 16.55, range [29.56, 97.81]

Radius of gyration: 24.31 Å; chains: 1; bounding box: 65×48×73 Å

Secondary structure (DSSP, 8-state):
--HHHHHHHHHHHHHHHHHHHHHHHHHHHHHHHHHHHHHTTSSSSHHHHHHHHT--HHHHHHHHHHHHSPPPPPPSS-EEEEEHHHHHHHHHHTT--EEEEEEESSHHHHHHHHT--GGGEE-SSTTPPPPSEEEEETTS-EEEEES--SS-SSS-THHHHHHHHHTT--HHHHHHHHHSSEEEESSTT-GGGEEEES-S-SS-PPPPEEETTEEEEEESTHHHHS--SSS--S-S---SS-TT--SPPP-SS-HHHHHHHHHTTTTSS---TTT-S--EEEEESSHHHHHHTT--EEEEETTTEEEEE--SEEEEETTEEEEE--PPPSSTT-SS-HHHHHHHHHTT---HHHHHHHHHHTSHHHHHHHHTS-S--S--SEEEEE--TT----------S--